Protein AF-A0A843CAQ7-F1 (afdb_monomer)

Nearest PDB structures (foldseek):
  6uz1-assembly1_D  TM=4.224E-01  e=2.462E-02  Homo sapiens
  5e9d-assembly2_I  TM=4.326E-01  e=2.603E-02  Homo sapiens
  8wul-assembly2_A  TM=3.790E-01  e=4.066E-02  Mus musculus
  6wds-assembly1_L  TM=4.219E-01  e=6.715E-02  Homo sapiens

Secondary structure (DSSP, 8-state):
--S----TT--EEEEEEEEBTT-PPPHHHHHHHHHHHHTTT-EEEEE--S-TTBPP-S-BBSS---SS-SSSBHHHHHHHHSS-TTT--EEEE--EEEEE-SSSEEEEEE--EEEPPTT-S-EEEEEEEEEEEEESSS--EEEPPPP---BTTBEE---EEEE--SSSEEEEEEEEEEEESS--EEEPPPEEEEEEESSS-EEEPTT--EEEEEEHHHHHHHTTEEEEEEES-BSSSGGGSBSEEE-TTSSEEEEE--STTS--B-SSSSSB---HHHHHHHHHHHHHHHTTEETTEESSEESSTT-TT--EEPPTTTT--S-TT---TTSGGGSS-TTSSSS-TTT---S--BS-EETPSEETTS--TTT--EE-SSS-PEEEEEEEPTT--SS-EEEEEEE-EESSSSPPPP--SS-SS----SSPPP--SS--SBTTB-----S-EE---BHHHH----TTTSTTPPPTTPPPS-TTSS---BHHHHHHHHHHHHHTT-SPEEEEEETTS--TT-EEEE-TT-EEEEEEEEESSSSS-SSB---GGGEEEEEEEE-S-SS-SSSPPS-EEE----SS---EEETTTTEEEEEEE--S-TT-EEEEEEEETTT--EEEEEEEE-

Mean predicted aligned error: 12.51 Å

Solvent-accessible surface area (backbone atoms only — not comparable to full-atom values): 33022 Å² total; per-residue (Å²): 141,90,90,74,81,84,61,90,90,65,66,64,48,37,35,40,38,37,12,22,47,64,26,59,84,49,71,62,17,56,50,51,48,33,47,46,34,44,78,70,76,24,52,53,46,75,48,53,83,65,46,57,62,39,75,67,50,73,45,29,28,74,57,62,68,71,44,56,71,51,81,46,18,46,53,44,38,47,49,68,60,59,62,44,79,62,66,31,48,44,77,80,31,85,45,49,62,47,72,43,89,57,90,58,30,24,47,34,41,32,66,28,23,40,29,47,22,62,88,33,65,60,47,46,31,35,42,34,39,37,38,34,31,36,35,78,44,79,49,57,76,48,65,54,72,40,66,77,72,91,46,94,76,46,48,72,52,83,36,44,67,49,64,60,91,63,67,40,62,35,40,39,41,36,40,35,35,35,36,28,78,36,52,44,75,50,68,51,62,65,37,49,43,35,43,39,58,77,50,75,55,78,43,72,40,87,43,37,44,36,75,43,48,52,35,54,67,49,56,57,46,59,76,63,32,32,44,36,36,27,36,32,17,40,38,92,58,40,58,66,12,33,40,46,47,32,32,60,18,27,47,46,32,38,38,17,33,19,30,60,72,43,36,56,60,67,51,74,56,88,44,17,37,28,36,50,54,44,46,30,18,46,52,54,26,30,51,34,18,20,23,32,37,36,35,29,26,30,58,32,49,52,81,56,82,79,55,85,48,68,61,52,53,64,54,91,44,16,74,43,29,28,46,42,65,40,67,18,19,48,12,57,55,38,23,27,38,38,67,56,9,88,29,32,73,93,60,45,62,78,39,64,17,73,42,41,45,49,72,56,55,48,34,23,57,48,34,39,15,46,53,35,51,29,24,71,42,96,60,60,57,58,31,47,34,14,20,53,43,77,96,58,83,94,76,56,57,43,78,45,74,47,66,29,32,60,80,84,90,61,84,34,61,52,34,53,58,56,44,85,81,60,38,76,36,73,56,37,69,67,34,50,39,33,36,66,78,38,86,62,20,52,75,92,62,63,51,49,65,47,57,42,42,42,30,73,69,30,57,42,87,56,29,86,68,23,83,80,36,42,66,84,96,55,90,69,94,66,64,72,81,64,70,54,66,21,26,58,50,28,45,52,52,34,48,56,31,19,65,68,36,77,34,59,34,76,48,61,49,36,85,88,40,54,51,94,90,40,71,37,78,45,54,38,58,38,75,45,60,47,26,33,41,36,13,41,9,51,67,82,75,67,48,78,62,69,59,68,77,51,49,66,46,46,38,39,24,50,35,91,42,86,88,45,91,66,52,64,54,84,53,77,44,74,64,70,90,74,82,94,66,63,74,40,58,37,82,88,76,69,31,36,38,36,62,46,71,40,62,80,46,61,82,41,21,36,42,37,39,41,26,34,51,76,51,60,44,70,46,74,43,39,37,37,22,76

pLDDT: mean 80.45, std 14.21, range [33.62, 97.56]

Sequence (626 aa):
MTGSNPNVGFKNVYVEFDSMAGHNLLAAAKTNLASAFSAKGITFALDDTTDSTITHLDNINAWFDIDANRNNDFDSLKAQYFGASTERPTITNAGTYSLVAGTPVKLRATGIAITTPAGAEYTQGTIIIKERITVSNTATMTFSTPAISAVAGVEFGTPSSTTTATGTSRVVVTKIPFATTAAKSFTLPTIDTSVTPSTGTVALASGSGQMAVTTTKLDAKAQAYYYGLGAHAIGSSGCNSPSGLAEPLGNDFIIALGCAPFGESNGSHTGPEGTIEEQSGTILHELGHNFNLSHGGPGKILVSSATSGAVGTVPADKDQNCKPNHSSVMNYARQVPMPLGYLTVANWNLSYSSGLFQGSPLTEAALNESLGVRSSSATTPQIVWAAIATGSTATHVIIKTGSSTTSAAVTATAINWDNDGSTSETSAAATDINNFGIIGCGLTTSGIVLEDYDEWNNLQFNFRTTTGAQTMDGTHSSAHKTAELTAPIAANVTQSLYDSGLLWKMAGFYHPVDMNGVVNTVKGGQSVPLKFEVFDGIPAGTTERTSVLDISKFTQAKLPSCTDFAATPADAIEITNTGGTSLKYDTTAGQFQANWKTPKLPNTCWVVKVNATNNGESLTAYFKLK

Structure (mmCIF, N/CA/C/O backbone):
data_AF-A0A843CAQ7-F1
#
_entry.id   AF-A0A843CAQ7-F1
#
loop_
_atom_site.group_PDB
_atom_site.id
_atom_site.type_symbol
_atom_site.label_atom_id
_atom_site.label_alt_id
_atom_site.label_comp_id
_atom_site.label_asym_id
_atom_site.label_entity_id
_atom_site.label_seq_id
_atom_site.pdbx_PDB_ins_code
_atom_site.Cartn_x
_atom_site.Cartn_y
_atom_site.Cartn_z
_atom_site.occupancy
_atom_site.B_iso_or_equiv
_atom_site.auth_seq_id
_atom_site.auth_comp_id
_atom_site.auth_asym_id
_atom_site.auth_atom_id
_atom_site.pdbx_PDB_model_num
ATOM 1 N N . MET A 1 1 ? -17.120 -19.422 3.536 1.00 37.59 1 MET A N 1
ATOM 2 C CA . MET A 1 1 ? -15.967 -20.323 3.323 1.00 37.59 1 MET A CA 1
ATOM 3 C C . MET A 1 1 ? -16.221 -21.642 4.045 1.00 37.59 1 MET A C 1
ATOM 5 O O . MET A 1 1 ? -16.246 -21.658 5.267 1.00 37.59 1 MET A O 1
ATOM 9 N N . THR A 1 2 ? -16.466 -22.734 3.323 1.00 33.62 2 THR A N 1
ATOM 10 C CA . THR A 1 2 ? -16.542 -24.090 3.897 1.00 33.62 2 THR A CA 1
ATOM 11 C C . THR A 1 2 ? -15.440 -24.934 3.278 1.00 33.62 2 THR A C 1
ATOM 13 O O . THR A 1 2 ? -15.505 -25.212 2.084 1.00 33.62 2 THR A O 1
ATOM 16 N N . GLY A 1 3 ? -14.461 -25.351 4.084 1.00 38.34 3 GLY A N 1
ATOM 17 C CA . GLY A 1 3 ? -13.577 -26.462 3.716 1.00 38.34 3 GLY A CA 1
ATOM 18 C C . GLY A 1 3 ? -12.073 -26.191 3.712 1.00 38.34 3 GLY A C 1
ATOM 19 O O . GLY A 1 3 ? -11.434 -26.432 2.703 1.00 38.34 3 GLY A O 1
ATOM 20 N N . SER A 1 4 ? -11.507 -25.779 4.847 1.00 35.75 4 SER A N 1
ATOM 21 C CA . SER A 1 4 ? -10.237 -26.308 5.380 1.00 35.75 4 SER A CA 1
ATOM 22 C C . SER A 1 4 ? -9.951 -25.606 6.703 1.00 35.75 4 SER A C 1
ATOM 24 O O . SER A 1 4 ? -9.852 -24.381 6.738 1.00 35.75 4 SER A O 1
ATOM 26 N N . ASN A 1 5 ? -9.849 -26.360 7.798 1.00 34.25 5 ASN A N 1
ATOM 27 C CA . ASN A 1 5 ? -9.410 -25.805 9.078 1.00 34.25 5 ASN A CA 1
ATOM 28 C C . ASN A 1 5 ? -8.008 -25.195 8.888 1.00 34.25 5 ASN A C 1
ATOM 30 O O . ASN A 1 5 ? -7.142 -25.891 8.348 1.00 34.25 5 ASN A O 1
ATOM 34 N N . PRO A 1 6 ? -7.751 -23.940 9.300 1.00 43.16 6 PRO A N 1
ATOM 35 C CA . PRO A 1 6 ? -6.404 -23.393 9.285 1.00 43.16 6 PRO A CA 1
ATOM 36 C C . PRO A 1 6 ? -5.557 -24.198 10.273 1.00 43.16 6 PRO A C 1
ATOM 38 O O . PRO A 1 6 ? -5.692 -24.079 11.489 1.00 43.16 6 PRO A O 1
ATOM 41 N N . ASN A 1 7 ? -4.715 -25.081 9.747 1.00 41.78 7 ASN A N 1
ATOM 42 C CA . ASN A 1 7 ? -3.754 -25.818 10.551 1.00 41.78 7 ASN A CA 1
ATOM 43 C C . ASN A 1 7 ? -2.758 -24.826 11.176 1.00 41.78 7 ASN A C 1
ATOM 45 O O . ASN A 1 7 ? -2.228 -23.940 10.501 1.00 41.78 7 ASN A O 1
ATOM 49 N N . VAL A 1 8 ? -2.485 -24.983 12.471 1.00 46.88 8 VAL A N 1
ATOM 50 C CA . VAL A 1 8 ? -1.469 -24.199 13.186 1.00 46.88 8 VAL A CA 1
ATOM 51 C C . VAL A 1 8 ? -0.106 -24.432 12.518 1.00 46.88 8 VAL A C 1
ATOM 53 O O . VAL A 1 8 ? 0.308 -25.577 12.360 1.00 46.88 8 VAL A O 1
ATOM 56 N N . GLY A 1 9 ? 0.580 -23.357 12.111 1.00 53.28 9 GLY A N 1
ATOM 57 C CA . GLY A 1 9 ? 1.907 -23.415 11.473 1.00 53.28 9 GLY A CA 1
ATOM 58 C C . GLY A 1 9 ? 1.943 -23.138 9.963 1.00 53.28 9 GLY A C 1
ATOM 59 O O . GLY A 1 9 ? 3.032 -23.075 9.399 1.00 53.28 9 GLY A O 1
ATOM 60 N N . PHE A 1 10 ? 0.797 -22.930 9.305 1.00 61.34 10 PHE A N 1
ATOM 61 C CA . PHE A 1 10 ? 0.762 -22.500 7.901 1.00 61.34 10 PHE A CA 1
ATOM 62 C C . PHE A 1 10 ? 0.889 -20.977 7.779 1.00 61.34 10 PHE A C 1
ATOM 64 O O . PHE A 1 10 ? 0.229 -20.228 8.499 1.00 61.34 10 PHE A O 1
ATOM 71 N N . LYS A 1 11 ? 1.728 -20.525 6.840 1.00 76.81 11 LYS A N 1
ATOM 72 C CA . LYS A 1 11 ? 1.856 -19.117 6.451 1.00 76.81 11 LYS A CA 1
ATOM 73 C C . LYS A 1 11 ? 0.722 -18.797 5.475 1.00 76.81 11 LYS A C 1
ATOM 75 O O . LYS A 1 11 ? 0.851 -19.049 4.283 1.00 76.81 11 LYS A O 1
ATOM 80 N N . ASN A 1 12 ? -0.398 -18.309 5.996 1.00 85.62 12 ASN A N 1
ATOM 81 C CA . ASN A 1 12 ? -1.504 -17.797 5.192 1.00 85.62 12 ASN A CA 1
ATOM 82 C C . ASN A 1 12 ? -1.671 -16.307 5.490 1.00 85.62 12 ASN A C 1
ATOM 84 O O . ASN A 1 12 ? -1.569 -15.898 6.646 1.00 85.62 12 ASN A O 1
ATOM 88 N N . VAL A 1 13 ? -1.934 -15.524 4.452 1.00 91.94 13 VAL A N 1
ATOM 89 C CA . VAL A 1 13 ? -2.182 -14.087 4.520 1.00 91.94 13 VAL A CA 1
ATOM 90 C C . VAL A 1 13 ? -3.628 -13.856 4.107 1.00 91.94 13 VAL A C 1
ATOM 92 O O . VAL A 1 13 ? -4.021 -14.204 2.993 1.00 91.94 13 VAL A O 1
ATOM 95 N N . TYR A 1 14 ? -4.409 -13.296 5.023 1.00 93.31 14 TYR A N 1
ATOM 96 C CA . TYR A 1 14 ? -5.787 -12.898 4.775 1.00 93.31 14 TYR A CA 1
ATOM 97 C C . TYR A 1 14 ? -5.853 -11.379 4.798 1.00 93.31 14 TYR A C 1
ATOM 99 O O . TYR A 1 14 ? -5.425 -10.763 5.771 1.00 93.31 14 TYR A O 1
ATOM 107 N N . VAL A 1 15 ? -6.362 -10.794 3.724 1.00 94.94 15 VAL A N 1
ATOM 108 C CA . VAL A 1 15 ? -6.548 -9.355 3.578 1.00 94.94 15 VAL A CA 1
ATOM 109 C C . VAL A 1 15 ? -8.028 -9.097 3.366 1.00 94.94 15 VAL A C 1
ATOM 111 O O . VAL A 1 15 ? -8.658 -9.739 2.528 1.00 94.94 15 VAL A O 1
ATOM 114 N N . GLU A 1 16 ? -8.575 -8.166 4.126 1.00 94.31 16 GLU A N 1
ATOM 115 C CA . GLU A 1 16 ? -9.820 -7.496 3.778 1.00 94.31 16 GLU A CA 1
ATOM 116 C C . GLU A 1 16 ? -9.457 -6.119 3.231 1.00 94.31 16 GLU A C 1
ATOM 118 O O . GLU A 1 16 ? -8.650 -5.420 3.842 1.00 94.31 16 GLU A O 1
ATOM 123 N N . PHE A 1 17 ? -9.975 -5.765 2.060 1.00 94.00 17 PHE A N 1
ATOM 124 C CA . PHE A 1 17 ? -9.608 -4.541 1.367 1.00 94.00 17 PHE A CA 1
ATOM 125 C C . PHE A 1 17 ? -10.856 -3.779 0.943 1.00 94.00 17 PHE A C 1
ATOM 127 O O . PHE A 1 17 ? -11.542 -4.184 0.008 1.00 94.00 17 PHE A O 1
ATOM 134 N N . ASP A 1 18 ? -11.113 -2.647 1.583 1.00 93.81 18 ASP A N 1
ATOM 135 C CA . ASP A 1 18 ? -12.184 -1.749 1.165 1.00 93.81 18 ASP A CA 1
ATOM 136 C C . ASP A 1 18 ? -11.621 -0.580 0.357 1.00 93.81 18 ASP A C 1
ATOM 138 O O . ASP A 1 18 ? -10.413 -0.331 0.304 1.00 93.81 18 ASP A O 1
ATOM 142 N N . SER A 1 19 ? -12.486 0.140 -0.350 1.00 91.44 19 SER A N 1
ATOM 143 C CA . SER A 1 19 ? -12.039 1.201 -1.253 1.00 91.44 19 SER A CA 1
ATOM 144 C C . SER A 1 19 ? -13.023 2.354 -1.311 1.00 91.44 19 SER A C 1
ATOM 146 O O . SER A 1 19 ? -14.244 2.169 -1.358 1.00 91.44 19 SER A O 1
ATOM 148 N N . MET A 1 20 ? -12.475 3.567 -1.366 1.00 90.50 20 MET A N 1
ATOM 149 C CA . MET A 1 20 ? -13.223 4.733 -1.815 1.00 90.50 20 MET A CA 1
ATOM 150 C C . MET A 1 20 ? -13.739 4.509 -3.234 1.00 90.50 20 MET A C 1
ATOM 152 O O . MET A 1 20 ? -13.107 3.838 -4.050 1.00 90.50 20 MET A O 1
ATOM 156 N N . ALA A 1 21 ? -14.886 5.103 -3.549 1.00 87.69 21 ALA A N 1
ATOM 157 C CA . ALA A 1 21 ? -15.463 5.043 -4.876 1.00 87.69 21 ALA A CA 1
ATOM 158 C C . ALA A 1 21 ? -14.435 5.548 -5.901 1.00 87.69 21 ALA A C 1
ATOM 160 O O . ALA A 1 21 ? -13.891 6.650 -5.778 1.00 87.69 21 ALA A O 1
ATOM 161 N N . GLY A 1 22 ? -14.155 4.686 -6.877 1.00 84.19 22 GLY A N 1
ATOM 162 C CA . GLY A 1 22 ? -13.138 4.906 -7.898 1.00 84.19 22 GLY A CA 1
ATOM 163 C C . GLY A 1 22 ? -11.700 4.558 -7.501 1.00 84.19 22 GLY A C 1
ATOM 164 O O . GLY A 1 22 ? -10.795 4.890 -8.246 1.00 84.19 22 GLY A O 1
ATOM 165 N N . HIS A 1 23 ? -11.472 3.890 -6.369 1.00 88.44 23 HIS A N 1
ATOM 166 C CA . HIS A 1 23 ? -10.150 3.386 -5.953 1.00 88.44 23 HIS A CA 1
ATOM 167 C C . HIS A 1 23 ? -10.165 1.867 -5.766 1.00 88.44 23 HIS A C 1
ATOM 169 O O . HIS A 1 23 ? -9.469 1.322 -4.913 1.00 88.44 23 HIS A O 1
ATOM 175 N N . ASN A 1 24 ? -11.017 1.182 -6.533 1.00 87.44 24 ASN A N 1
ATOM 176 C CA . ASN A 1 24 ? -11.208 -0.261 -6.434 1.00 87.44 24 ASN A CA 1
ATOM 177 C C . ASN A 1 24 ? -10.016 -1.021 -7.016 1.00 87.44 24 ASN A C 1
ATOM 179 O O . ASN A 1 24 ? -9.412 -0.608 -8.007 1.00 87.44 24 ASN A O 1
ATOM 183 N N . LEU A 1 25 ? -9.736 -2.197 -6.453 1.00 88.06 25 LEU A N 1
ATOM 184 C CA . LEU A 1 25 ? -8.666 -3.040 -6.967 1.00 88.06 25 LEU A CA 1
ATOM 185 C C . LEU A 1 25 ? -9.021 -3.669 -8.311 1.00 88.06 25 LEU A C 1
ATOM 187 O O . LEU A 1 25 ? -10.032 -4.360 -8.478 1.00 88.06 25 LEU A O 1
ATOM 191 N N . LEU A 1 26 ? -8.107 -3.522 -9.261 1.00 86.75 26 LEU A N 1
ATOM 192 C CA . LEU A 1 26 ? -8.181 -4.187 -10.548 1.00 86.75 26 LEU A CA 1
ATOM 193 C C . LEU A 1 26 ? -8.014 -5.702 -10.354 1.00 86.75 26 LEU A C 1
ATOM 195 O O . LEU A 1 26 ? -7.122 -6.180 -9.650 1.00 86.75 26 LEU A O 1
ATOM 199 N N . ALA A 1 27 ? -8.845 -6.500 -11.031 1.00 85.56 27 ALA A N 1
ATOM 200 C CA . ALA A 1 27 ? -8.828 -7.963 -10.906 1.00 85.56 27 ALA A CA 1
ATOM 201 C C . ALA A 1 27 ? -7.450 -8.589 -11.207 1.00 85.56 27 ALA A C 1
ATOM 203 O O . ALA A 1 27 ? -7.045 -9.571 -10.575 1.00 85.56 27 ALA A O 1
ATOM 204 N N . ALA A 1 28 ? -6.706 -7.999 -12.145 1.00 85.69 28 ALA A N 1
ATOM 205 C CA . ALA A 1 28 ? -5.352 -8.424 -12.472 1.00 85.69 28 ALA A CA 1
ATOM 206 C C . ALA A 1 28 ? -4.353 -8.124 -11.340 1.00 85.69 28 ALA A C 1
ATOM 208 O O . ALA A 1 28 ? -3.502 -8.964 -11.061 1.00 85.69 28 ALA A O 1
ATOM 209 N N . ALA A 1 29 ? -4.497 -7.003 -10.622 1.00 90.00 29 ALA A N 1
ATOM 210 C CA . ALA A 1 29 ? -3.641 -6.680 -9.478 1.00 90.00 29 ALA A CA 1
ATOM 211 C C . ALA A 1 29 ? -3.801 -7.726 -8.361 1.00 90.00 29 ALA A C 1
ATOM 213 O O . ALA A 1 29 ? -2.811 -8.248 -7.846 1.00 90.00 29 ALA A O 1
ATOM 214 N N . LYS A 1 30 ? -5.046 -8.135 -8.073 1.00 90.94 30 LYS A N 1
ATOM 215 C CA . LYS A 1 30 ? -5.354 -9.223 -7.124 1.00 90.94 30 LYS A CA 1
ATOM 216 C C . LYS A 1 30 ? -4.720 -10.552 -7.539 1.00 90.94 30 LYS A C 1
ATOM 218 O O . LYS A 1 30 ? -4.145 -11.260 -6.714 1.00 90.94 30 LYS A O 1
ATOM 223 N N . THR A 1 31 ? -4.793 -10.875 -8.830 1.00 91.38 31 THR A N 1
ATOM 224 C CA . THR A 1 31 ? -4.194 -12.095 -9.395 1.00 91.38 31 THR A CA 1
ATOM 225 C C . THR A 1 31 ? -2.668 -12.078 -9.281 1.00 91.38 31 THR A C 1
ATOM 227 O O . THR A 1 31 ? -2.068 -13.093 -8.918 1.00 91.38 31 THR A O 1
ATOM 230 N N . ASN A 1 32 ? -2.039 -10.928 -9.535 1.00 93.50 32 ASN A N 1
ATOM 231 C CA . ASN A 1 32 ? -0.594 -10.751 -9.409 1.00 93.50 32 ASN A CA 1
ATOM 232 C C . ASN A 1 32 ? -0.130 -10.936 -7.956 1.00 93.50 32 ASN A C 1
ATOM 234 O O . ASN A 1 32 ? 0.808 -11.696 -7.714 1.00 93.50 32 ASN A O 1
ATOM 238 N N . LEU A 1 33 ? -0.828 -10.332 -6.988 1.00 96.62 33 LEU A N 1
ATOM 239 C CA . LEU A 1 33 ? -0.555 -10.511 -5.556 1.00 96.62 33 LEU A CA 1
ATOM 240 C C . LEU A 1 33 ? -0.665 -11.984 -5.137 1.00 96.62 33 LEU A C 1
ATOM 242 O O . LEU A 1 33 ? 0.271 -12.540 -4.561 1.00 96.62 33 LEU A O 1
ATOM 246 N N . ALA A 1 34 ? -1.771 -12.650 -5.488 1.00 94.94 34 ALA A N 1
ATOM 247 C CA . ALA A 1 34 ? -1.957 -14.070 -5.191 1.00 94.94 34 ALA A CA 1
ATOM 248 C C . ALA A 1 34 ? -0.840 -14.937 -5.800 1.00 94.94 34 ALA A C 1
ATOM 250 O O . ALA A 1 34 ? -0.318 -15.844 -5.145 1.00 94.94 34 ALA A O 1
ATOM 251 N N . SER A 1 35 ? -0.421 -14.620 -7.028 1.00 94.75 35 SER A N 1
ATOM 252 C CA . SER A 1 35 ? 0.674 -15.313 -7.712 1.00 94.75 35 SER A CA 1
ATOM 253 C C . SER A 1 35 ? 2.010 -15.125 -6.986 1.00 94.75 35 SER A C 1
ATOM 255 O O . SER A 1 35 ? 2.703 -16.116 -6.749 1.00 94.75 35 SER A O 1
ATOM 257 N N . ALA A 1 36 ? 2.335 -13.902 -6.552 1.00 94.31 36 ALA A N 1
ATOM 258 C CA . ALA A 1 36 ? 3.576 -13.590 -5.838 1.00 94.31 36 ALA A CA 1
ATOM 259 C C . ALA A 1 36 ? 3.730 -14.402 -4.537 1.00 94.31 36 ALA A C 1
ATOM 261 O O . ALA A 1 36 ? 4.782 -14.998 -4.296 1.00 94.31 36 ALA A O 1
ATOM 262 N N . PHE A 1 37 ? 2.668 -14.507 -3.731 1.00 94.88 37 PHE A N 1
ATOM 263 C CA . PHE A 1 37 ? 2.678 -15.321 -2.509 1.00 94.88 37 PHE A CA 1
ATOM 264 C C . PHE A 1 37 ? 2.643 -16.827 -2.795 1.00 94.88 37 PHE A C 1
ATOM 266 O O . PHE A 1 37 ? 3.377 -17.596 -2.165 1.00 94.88 37 PHE A O 1
ATOM 273 N N . SER A 1 38 ? 1.843 -17.269 -3.772 1.00 93.44 38 SER A N 1
ATOM 274 C CA . SER A 1 38 ? 1.743 -18.695 -4.113 1.00 93.44 38 SER A CA 1
ATOM 275 C C . SER A 1 38 ? 3.069 -19.270 -4.624 1.00 93.44 38 SER A C 1
ATOM 277 O O . SER A 1 38 ? 3.415 -20.404 -4.289 1.00 93.44 38 SER A O 1
ATOM 279 N N . ALA A 1 39 ? 3.878 -18.460 -5.321 1.00 91.31 39 ALA A N 1
ATOM 280 C CA . ALA A 1 39 ? 5.238 -18.809 -5.734 1.00 91.31 39 ALA A CA 1
ATOM 281 C C . ALA A 1 39 ? 6.180 -19.096 -4.547 1.00 91.31 39 ALA A C 1
ATOM 283 O O . ALA A 1 39 ? 7.244 -19.692 -4.724 1.00 91.31 39 ALA A O 1
ATOM 284 N N . LYS A 1 40 ? 5.793 -18.695 -3.331 1.00 91.06 40 LYS A N 1
ATOM 285 C CA . LYS A 1 40 ? 6.502 -18.950 -2.070 1.00 91.06 40 LYS A CA 1
ATOM 286 C C . LYS A 1 40 ? 5.789 -19.968 -1.179 1.00 91.06 40 LYS A C 1
ATOM 288 O O . LYS A 1 40 ? 6.172 -20.143 -0.025 1.00 91.06 40 LYS A O 1
ATOM 293 N N . GLY A 1 41 ? 4.766 -20.647 -1.702 1.00 90.44 41 GLY A N 1
ATOM 294 C CA . GLY A 1 41 ? 3.962 -21.611 -0.950 1.00 90.44 41 GLY A CA 1
ATOM 295 C C . GLY A 1 41 ? 3.102 -20.970 0.144 1.00 90.44 41 GLY A C 1
ATOM 296 O O . GLY A 1 41 ? 2.735 -21.653 1.098 1.00 90.44 41 GLY A O 1
ATOM 297 N N . ILE A 1 42 ? 2.810 -19.671 0.029 1.00 90.81 42 ILE A N 1
ATOM 298 C CA . ILE A 1 42 ? 1.976 -18.912 0.965 1.00 90.81 42 ILE A CA 1
ATOM 299 C C . ILE A 1 42 ? 0.592 -18.753 0.338 1.00 90.81 42 ILE A C 1
ATOM 301 O O . ILE A 1 42 ? 0.470 -18.313 -0.807 1.00 90.81 42 ILE A O 1
ATOM 305 N N . THR A 1 43 ? -0.462 -19.090 1.082 1.00 91.38 43 THR A N 1
ATOM 306 C CA . THR A 1 43 ? -1.829 -18.793 0.629 1.00 91.38 43 THR A CA 1
ATOM 307 C C . THR A 1 43 ? -2.097 -17.314 0.850 1.00 91.38 43 THR A C 1
ATOM 309 O O . THR A 1 43 ? -2.000 -16.849 1.984 1.00 91.38 43 THR A O 1
ATOM 312 N N . PHE A 1 44 ? -2.465 -16.593 -0.204 1.00 94.19 44 PHE A N 1
ATOM 313 C CA . PHE A 1 44 ? -2.923 -15.210 -0.120 1.00 94.19 44 PHE A CA 1
ATOM 314 C C . PHE A 1 44 ? -4.390 -15.141 -0.528 1.00 94.19 44 PHE A C 1
ATOM 316 O O . PHE A 1 44 ? -4.749 -15.532 -1.640 1.00 94.19 44 PHE A O 1
ATOM 323 N N . ALA A 1 45 ? -5.233 -14.677 0.387 1.00 93.19 45 ALA A N 1
ATOM 324 C CA . ALA A 1 45 ? -6.653 -14.476 0.161 1.00 93.19 45 ALA A CA 1
ATOM 325 C C . ALA A 1 45 ? -6.988 -13.011 0.435 1.00 93.19 45 ALA A C 1
ATOM 327 O O . ALA A 1 45 ? -6.830 -12.551 1.562 1.00 93.19 45 ALA A O 1
ATOM 328 N N . LEU A 1 46 ? -7.444 -12.307 -0.598 1.00 93.19 46 LEU A N 1
ATOM 329 C CA . LEU A 1 46 ? -7.891 -10.923 -0.514 1.00 93.19 46 LEU A CA 1
ATOM 330 C C . LEU A 1 46 ? -9.391 -10.876 -0.799 1.00 93.19 46 LEU A C 1
ATOM 332 O O . LEU A 1 46 ? -9.833 -11.350 -1.847 1.00 93.19 46 LEU A O 1
ATOM 336 N N . ASP A 1 47 ? -10.148 -10.334 0.148 1.00 90.00 47 ASP A N 1
ATOM 337 C CA . ASP A 1 47 ? -11.571 -10.038 0.010 1.00 90.00 47 ASP A CA 1
ATOM 338 C C . ASP A 1 47 ? -11.752 -8.533 -0.188 1.00 90.00 47 ASP A C 1
ATOM 340 O O . ASP A 1 47 ? -11.447 -7.760 0.713 1.00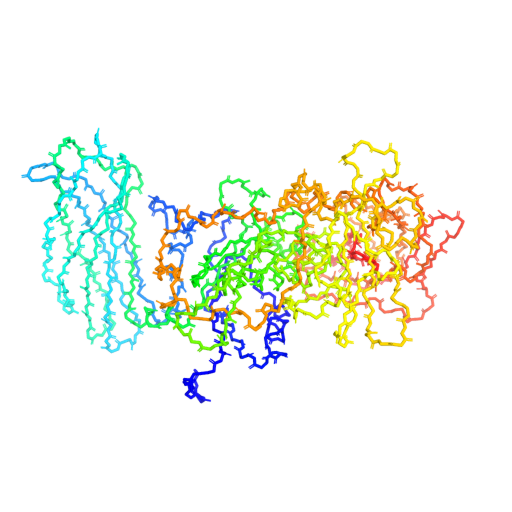 90.00 47 ASP A O 1
ATOM 344 N N . ASP A 1 48 ? -12.213 -8.137 -1.374 1.00 84.00 48 ASP A N 1
ATOM 345 C CA . ASP A 1 48 ? -12.577 -6.758 -1.726 1.00 84.00 48 ASP A CA 1
ATOM 346 C C . ASP A 1 48 ? -14.058 -6.615 -2.095 1.00 84.00 48 ASP A C 1
ATOM 348 O O . ASP A 1 48 ? -14.481 -5.650 -2.732 1.00 84.00 48 ASP A O 1
ATOM 352 N N . THR A 1 49 ? -14.858 -7.629 -1.761 1.00 72.00 49 THR A N 1
ATOM 353 C CA . THR A 1 49 ? -16.260 -7.718 -2.189 1.00 72.00 49 THR A CA 1
ATOM 354 C C . THR A 1 49 ? -17.238 -7.160 -1.164 1.00 72.00 49 THR A C 1
ATOM 356 O O . THR A 1 49 ? -18.443 -7.129 -1.419 1.00 72.00 49 THR A O 1
ATOM 359 N N . THR A 1 50 ? -16.730 -6.734 -0.010 1.00 64.81 50 THR A N 1
ATOM 360 C CA . THR A 1 50 ? -17.518 -6.276 1.127 1.00 64.81 50 THR A CA 1
ATOM 361 C C . THR A 1 50 ? -18.040 -4.864 0.908 1.00 64.81 50 THR A C 1
ATOM 363 O O . THR A 1 50 ? -19.261 -4.700 0.877 1.00 64.81 50 THR A O 1
ATOM 366 N N . ASP A 1 51 ? -17.167 -3.871 0.680 1.00 71.94 51 ASP A N 1
ATOM 367 C CA . ASP A 1 51 ? -17.572 -2.467 0.525 1.00 71.94 51 ASP A CA 1
ATOM 368 C C . ASP A 1 51 ? -16.657 -1.679 -0.429 1.00 71.94 51 ASP A C 1
ATOM 370 O O . ASP A 1 51 ? -15.798 -0.886 -0.047 1.00 71.94 51 ASP A O 1
ATOM 374 N N . SER A 1 52 ? -16.919 -1.839 -1.725 1.00 65.19 52 SER A N 1
ATOM 375 C CA . SER A 1 52 ? -16.178 -1.198 -2.822 1.00 65.19 52 SER A CA 1
ATOM 376 C C . SER A 1 52 ? -16.726 0.193 -3.216 1.00 65.19 52 SER A C 1
ATOM 378 O O . SER A 1 52 ? -16.572 0.649 -4.354 1.00 65.19 52 SER A O 1
ATOM 380 N N . THR A 1 53 ? -17.507 0.828 -2.335 1.00 73.19 53 THR A N 1
ATOM 381 C CA . THR A 1 53 ? -18.233 2.080 -2.630 1.00 73.19 53 THR A CA 1
ATOM 382 C C . THR A 1 53 ? -18.214 3.064 -1.465 1.00 73.19 53 THR A C 1
ATOM 384 O O . THR A 1 53 ? -19.168 3.830 -1.298 1.00 73.19 53 THR A O 1
ATOM 387 N N . ILE A 1 54 ? -17.163 3.049 -0.638 1.00 89.69 54 ILE A N 1
ATOM 388 C CA . ILE A 1 54 ? -16.987 4.084 0.388 1.00 89.69 54 ILE A CA 1
ATOM 389 C C . ILE A 1 54 ? -17.022 5.449 -0.312 1.00 89.69 54 ILE A C 1
ATOM 391 O O . ILE A 1 54 ? -16.481 5.605 -1.404 1.00 89.69 54 ILE A O 1
ATOM 395 N N . THR A 1 55 ? -17.693 6.443 0.270 1.00 89.75 55 THR A N 1
ATOM 396 C CA . THR A 1 55 ? -17.793 7.775 -0.344 1.00 89.75 55 THR A CA 1
ATOM 397 C C . THR A 1 55 ? -16.409 8.307 -0.709 1.00 89.75 55 THR A C 1
ATOM 399 O O . THR A 1 55 ? -15.512 8.333 0.130 1.00 89.75 55 THR A O 1
ATOM 402 N N . HIS A 1 56 ? -16.252 8.741 -1.959 1.00 89.44 56 HIS A N 1
ATOM 403 C CA . HIS A 1 56 ? -15.007 9.330 -2.431 1.00 89.44 56 HIS A CA 1
ATOM 404 C C . HIS A 1 56 ? -14.682 10.615 -1.663 1.00 89.44 56 HIS A C 1
ATOM 406 O O . HIS A 1 56 ? -15.527 11.508 -1.560 1.00 89.44 56 HIS A O 1
ATOM 412 N N . LEU A 1 57 ? -13.445 10.716 -1.182 1.00 89.06 57 LEU A N 1
ATOM 413 C CA . LEU A 1 57 ? -12.849 11.948 -0.689 1.00 89.06 57 LEU A CA 1
ATOM 414 C C . LEU A 1 57 ? -11.499 12.145 -1.364 1.00 89.06 57 LEU A C 1
ATOM 416 O O . LEU A 1 57 ? -10.701 11.213 -1.420 1.00 89.06 57 LEU A O 1
ATOM 420 N N . ASP A 1 58 ? -11.218 13.381 -1.772 1.00 87.62 58 ASP A N 1
ATOM 421 C CA . ASP A 1 58 ? -9.912 13.731 -2.334 1.00 87.62 58 ASP A CA 1
ATOM 422 C C . ASP A 1 58 ? -8.783 13.485 -1.323 1.00 87.62 58 ASP A C 1
ATOM 424 O O . ASP A 1 58 ? -7.654 13.230 -1.713 1.00 87.62 58 ASP A O 1
ATOM 428 N N . ASN A 1 59 ? -9.064 13.581 -0.020 1.00 88.19 59 ASN A N 1
ATOM 429 C CA . ASN A 1 59 ? -8.072 13.402 1.033 1.00 88.19 59 ASN A CA 1
ATOM 430 C C . ASN A 1 59 ? -8.668 12.674 2.236 1.00 88.19 59 ASN A C 1
ATOM 432 O O . ASN A 1 59 ? -9.761 13.018 2.695 1.00 88.19 59 ASN A O 1
ATOM 436 N N . ILE A 1 60 ? -7.904 11.732 2.785 1.00 88.25 60 ILE A N 1
ATOM 437 C CA . ILE A 1 60 ? -8.196 11.062 4.052 1.00 88.25 60 ILE A CA 1
ATOM 438 C C . ILE A 1 60 ? -7.056 11.262 5.045 1.00 88.25 60 ILE A C 1
ATOM 440 O O . ILE A 1 60 ? -5.879 11.197 4.697 1.00 88.25 60 ILE A O 1
ATOM 444 N N . ASN A 1 61 ? -7.391 11.463 6.312 1.00 85.25 61 ASN A N 1
ATOM 445 C CA . ASN A 1 61 ? -6.429 11.448 7.397 1.00 85.25 61 ASN A CA 1
ATOM 446 C C . ASN A 1 61 ? -6.039 10.002 7.739 1.00 85.25 61 ASN A C 1
ATOM 448 O O . ASN A 1 61 ? -6.840 9.232 8.267 1.00 85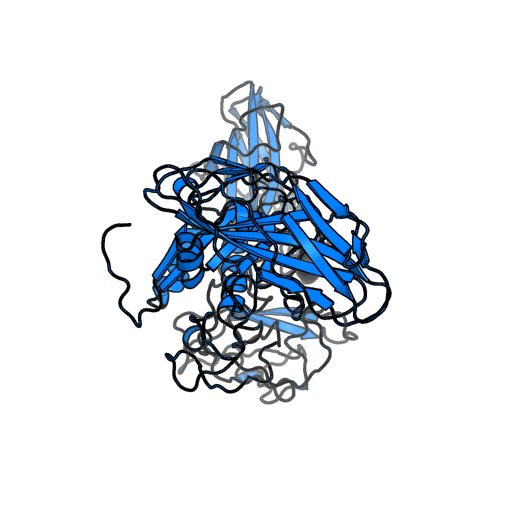.25 61 ASN A O 1
ATOM 452 N N . ALA A 1 62 ? -4.786 9.637 7.484 1.00 79.44 62 ALA A N 1
ATOM 453 C CA . ALA A 1 62 ? -4.199 8.438 8.072 1.00 79.44 62 ALA A CA 1
ATOM 454 C C . ALA A 1 62 ? -3.523 8.796 9.407 1.00 79.44 62 ALA A C 1
ATOM 456 O O . ALA A 1 62 ? -2.841 9.815 9.511 1.00 79.44 62 ALA A O 1
ATOM 457 N N . TRP A 1 63 ? -3.634 8.007 10.472 1.00 76.50 63 TRP A N 1
ATOM 458 C CA . TRP A 1 63 ? -4.553 6.883 10.742 1.00 76.50 63 TRP A CA 1
ATOM 459 C C . TRP A 1 63 ? -5.861 7.349 11.375 1.00 76.50 63 TRP A C 1
ATOM 461 O O . TRP A 1 63 ? -6.908 6.727 11.267 1.00 76.50 63 TRP A O 1
ATOM 471 N N . PHE A 1 64 ? -5.772 8.483 12.049 1.00 75.00 64 PHE A N 1
ATOM 472 C CA . PHE A 1 64 ? -6.796 8.985 12.925 1.00 75.00 64 PHE A CA 1
ATOM 473 C C . PHE A 1 64 ? -6.773 10.497 12.831 1.00 75.00 64 PHE A C 1
ATOM 475 O O . PHE A 1 64 ? -5.752 11.131 13.117 1.00 75.00 64 PHE A O 1
ATOM 482 N N . ASP A 1 65 ? -7.909 11.071 12.469 1.00 69.69 65 ASP A N 1
ATOM 483 C CA . ASP A 1 65 ? -8.224 12.411 12.909 1.00 69.69 65 ASP A CA 1
ATOM 484 C C . ASP A 1 65 ? -9.128 12.338 14.124 1.00 69.69 65 ASP A C 1
ATOM 486 O O . ASP A 1 65 ? -9.438 11.291 14.676 1.00 69.69 65 ASP A O 1
ATOM 490 N N . ILE A 1 66 ? -9.453 13.504 14.629 1.00 63.88 66 ILE A N 1
ATOM 491 C CA . ILE A 1 66 ? -9.943 13.654 15.975 1.00 63.88 66 ILE A CA 1
ATOM 492 C C . ILE A 1 66 ? -11.208 14.535 15.949 1.00 63.88 66 ILE A C 1
ATOM 494 O O . ILE A 1 66 ? -11.626 15.065 16.980 1.00 63.88 66 ILE A O 1
ATOM 498 N N . ASP A 1 67 ? -11.782 14.743 14.757 1.00 74.19 67 ASP A N 1
ATOM 499 C CA . ASP A 1 67 ? -13.024 15.478 14.521 1.00 74.19 67 ASP A CA 1
ATOM 500 C C . ASP A 1 67 ? -14.256 14.542 14.505 1.00 74.19 67 ASP A C 1
ATOM 502 O O . ASP A 1 67 ? -14.136 13.339 14.701 1.00 74.19 67 ASP A O 1
ATOM 506 N N . ALA A 1 68 ? -15.475 15.085 14.400 1.00 73.06 68 ALA A N 1
ATOM 507 C CA . ALA A 1 68 ? -16.703 14.282 14.501 1.00 73.06 68 ALA A CA 1
ATOM 508 C C . ALA A 1 68 ? -17.125 13.619 13.174 1.00 73.06 68 ALA A C 1
ATOM 510 O O . ALA A 1 68 ? -18.083 12.839 13.153 1.00 73.06 68 ALA A O 1
ATOM 511 N N . ASN A 1 69 ? -16.474 13.965 12.063 1.00 81.81 69 ASN A N 1
ATOM 512 C CA . ASN A 1 69 ? -16.680 13.313 10.786 1.00 81.81 69 ASN A CA 1
ATOM 513 C C . ASN A 1 69 ? -16.055 11.918 10.862 1.00 81.81 69 ASN A C 1
ATOM 515 O O . ASN A 1 69 ? -14.960 11.728 11.362 1.00 81.81 69 ASN A O 1
ATOM 519 N N . ARG A 1 70 ? -16.817 10.912 10.440 1.00 83.81 70 ARG A N 1
ATOM 520 C CA . ARG A 1 70 ? -16.396 9.505 10.499 1.00 83.81 70 ARG A CA 1
ATOM 521 C C . ARG A 1 70 ? -15.986 8.982 9.127 1.00 83.81 70 ARG A C 1
ATOM 523 O O . ARG A 1 70 ? -15.721 7.798 8.972 1.00 83.81 70 ARG A O 1
ATOM 530 N N . ASN A 1 71 ? -16.016 9.838 8.111 1.00 87.44 71 ASN A N 1
ATOM 531 C CA . ASN A 1 71 ? -15.799 9.439 6.726 1.00 87.44 71 ASN A CA 1
ATOM 532 C C . ASN A 1 71 ? -14.436 9.883 6.190 1.00 87.44 71 ASN A C 1
ATOM 534 O O . ASN A 1 71 ? -14.136 9.580 5.045 1.00 87.44 71 ASN A O 1
ATOM 538 N N . ASN A 1 72 ? -13.643 10.614 6.976 1.00 86.50 72 ASN A N 1
ATOM 539 C CA . ASN A 1 72 ? -12.417 11.303 6.562 1.00 86.50 72 ASN A CA 1
ATOM 540 C C . ASN A 1 72 ? -11.154 10.823 7.286 1.00 86.50 72 ASN A C 1
ATOM 542 O O . ASN A 1 72 ? -10.095 11.401 7.048 1.00 86.50 72 ASN A O 1
ATOM 546 N N . ASP A 1 73 ? -11.232 9.764 8.093 1.00 86.44 73 ASP A N 1
ATOM 547 C CA . ASP A 1 73 ? -10.069 9.115 8.692 1.00 86.44 73 ASP A CA 1
ATOM 548 C C . ASP A 1 73 ? -10.142 7.586 8.619 1.00 86.44 73 ASP A C 1
ATOM 550 O O . ASP A 1 73 ? -11.222 6.991 8.542 1.00 86.44 73 ASP A O 1
ATOM 554 N N . PHE A 1 74 ? -8.967 6.956 8.608 1.00 87.94 74 PHE A N 1
ATOM 555 C CA . PHE A 1 74 ? -8.835 5.514 8.425 1.00 87.94 74 PHE A CA 1
ATOM 556 C C . PHE A 1 74 ? -9.502 4.722 9.557 1.00 87.94 74 PHE A C 1
ATOM 558 O O . PHE A 1 74 ? -10.302 3.830 9.275 1.00 87.94 74 PHE A O 1
ATOM 565 N N . ASP A 1 75 ? -9.239 5.073 10.819 1.00 83.00 75 ASP A N 1
ATOM 566 C CA . ASP A 1 75 ? -9.817 4.423 12.001 1.00 83.00 75 ASP A CA 1
ATOM 567 C C . ASP A 1 75 ? -11.353 4.423 11.952 1.00 83.00 75 ASP A C 1
ATOM 569 O O . ASP A 1 75 ? -11.998 3.405 12.228 1.00 83.00 75 ASP A O 1
ATOM 573 N N . SER A 1 76 ? -11.963 5.560 11.605 1.00 84.44 76 SER A N 1
ATOM 574 C CA . SER A 1 76 ? -13.418 5.684 11.517 1.00 84.44 76 SER A CA 1
ATOM 575 C C . SER A 1 76 ? -14.010 4.898 10.352 1.00 84.44 76 SER A C 1
ATOM 577 O O . SER A 1 76 ? -15.104 4.340 10.502 1.00 84.44 76 SER A O 1
ATOM 579 N N . LEU A 1 77 ? -13.325 4.834 9.207 1.00 89.88 77 LEU A N 1
ATOM 580 C CA . LEU A 1 77 ? -13.753 4.007 8.079 1.00 89.88 77 LEU A CA 1
ATOM 581 C C . LEU A 1 77 ? -13.611 2.522 8.411 1.00 89.88 77 LEU A C 1
ATOM 583 O O . LEU A 1 77 ? -14.593 1.795 8.298 1.00 89.88 77 LEU A O 1
ATOM 587 N N . LYS A 1 78 ? -12.467 2.078 8.936 1.00 88.62 78 LYS A N 1
ATOM 588 C CA . LYS A 1 78 ? -12.275 0.699 9.406 1.00 88.62 78 LYS A CA 1
ATOM 589 C C . LYS A 1 78 ? -13.339 0.303 10.429 1.00 88.62 78 LYS A C 1
ATOM 591 O O . LYS A 1 78 ? -13.953 -0.751 10.315 1.00 88.62 78 LYS A O 1
ATOM 596 N N . ALA A 1 79 ? -13.651 1.171 11.392 1.00 84.62 79 ALA A N 1
ATOM 597 C CA . ALA A 1 79 ? -14.705 0.909 12.373 1.00 84.62 79 ALA A CA 1
ATOM 598 C C . ALA A 1 79 ? -16.118 0.777 11.763 1.00 84.62 79 ALA A C 1
ATOM 600 O O . ALA A 1 79 ? -17.018 0.255 12.422 1.00 84.62 79 ALA A O 1
ATOM 601 N N . GLN A 1 80 ? -16.345 1.281 10.547 1.00 87.25 80 GLN A N 1
ATOM 602 C CA . GLN A 1 80 ? -17.617 1.178 9.822 1.00 87.25 80 GLN A CA 1
ATOM 603 C C . GLN A 1 80 ? -17.640 0.038 8.804 1.00 87.25 80 GLN A C 1
ATOM 605 O O . GLN A 1 80 ? -18.705 -0.545 8.579 1.00 87.25 80 GLN A O 1
ATOM 610 N N . TYR A 1 81 ? -16.489 -0.265 8.204 1.00 90.81 81 TYR A N 1
ATOM 611 C CA . TYR A 1 81 ? -16.377 -1.123 7.032 1.00 90.81 81 TYR A CA 1
ATOM 612 C C . TYR A 1 81 ? -15.559 -2.403 7.263 1.00 90.81 81 TYR A C 1
ATOM 614 O O . TYR A 1 81 ? -15.644 -3.312 6.462 1.00 90.81 81 TYR A O 1
ATOM 622 N N . PHE A 1 82 ? -14.928 -2.615 8.420 1.00 90.69 82 PHE A N 1
ATOM 623 C CA . PHE A 1 82 ? -14.289 -3.906 8.693 1.00 90.69 82 PHE A CA 1
ATOM 624 C C . PHE A 1 82 ? -15.303 -5.018 9.031 1.00 90.69 82 PHE A C 1
ATOM 626 O O . PHE A 1 82 ? -16.120 -4.873 9.941 1.00 90.69 82 PHE A O 1
ATOM 633 N N . GLY A 1 83 ? -15.274 -6.149 8.324 1.00 89.50 83 GLY A N 1
ATOM 634 C CA . GLY A 1 83 ? -16.213 -7.277 8.398 1.00 89.50 83 GLY A CA 1
ATOM 635 C C . GLY A 1 83 ? -16.964 -7.487 7.083 1.00 89.50 83 GLY A C 1
ATOM 636 O O . GLY A 1 83 ? -16.563 -6.969 6.065 1.00 89.50 83 GLY A O 1
ATOM 637 N N . ALA A 1 84 ? -18.076 -8.216 7.071 1.00 87.12 84 ALA A N 1
ATOM 638 C CA . ALA A 1 84 ? -19.122 -8.037 6.052 1.00 87.12 84 ALA A CA 1
ATOM 639 C C . ALA A 1 84 ? -20.283 -7.220 6.639 1.00 87.12 84 ALA A C 1
ATOM 641 O O . ALA A 1 84 ? -20.461 -7.193 7.857 1.00 87.12 84 ALA A O 1
ATOM 642 N N . SER A 1 85 ? -21.141 -6.616 5.812 1.00 84.75 85 SER A N 1
ATOM 643 C CA . SER A 1 85 ? -22.277 -5.799 6.291 1.00 84.75 85 SER A CA 1
ATOM 644 C C . SER A 1 85 ? -23.206 -6.525 7.283 1.00 84.75 85 SER A C 1
ATOM 646 O O . SER A 1 85 ? -23.740 -5.913 8.206 1.00 84.75 85 SER A O 1
ATOM 648 N N . THR A 1 86 ? -23.346 -7.851 7.173 1.00 85.56 86 THR A N 1
ATOM 649 C CA . THR A 1 86 ? -24.109 -8.695 8.115 1.00 85.56 86 THR A CA 1
ATOM 650 C C . THR A 1 86 ? -23.382 -8.998 9.430 1.00 85.56 86 THR A C 1
ATOM 652 O O . THR A 1 86 ? -23.944 -9.634 10.315 1.00 85.56 86 THR A O 1
ATOM 655 N N . GLU A 1 87 ? -22.114 -8.616 9.559 1.00 86.81 87 GLU A N 1
ATOM 656 C CA . GLU A 1 87 ? -21.260 -8.852 10.732 1.00 86.81 87 GLU A CA 1
ATOM 657 C C . GLU A 1 87 ? -21.048 -7.587 11.567 1.00 86.81 87 GLU A C 1
ATOM 659 O O . GLU A 1 87 ? -20.600 -7.678 12.713 1.00 86.81 87 GLU A O 1
ATOM 664 N N . ARG A 1 88 ? -21.374 -6.416 11.006 1.00 87.50 88 ARG A N 1
ATOM 665 C CA . ARG A 1 88 ? -21.043 -5.118 11.588 1.00 87.50 88 ARG A CA 1
ATOM 666 C C . ARG A 1 88 ? -22.200 -4.504 12.366 1.00 87.50 88 ARG A C 1
ATOM 668 O O . ARG A 1 88 ? -23.346 -4.548 11.916 1.00 87.50 88 ARG A O 1
ATOM 675 N N . PRO A 1 89 ? -21.926 -3.911 13.536 1.00 89.94 89 PRO A N 1
ATOM 676 C CA . PRO A 1 89 ? -22.873 -3.022 14.178 1.00 89.94 89 PRO A CA 1
ATOM 677 C C . PRO A 1 89 ? -22.927 -1.695 13.409 1.00 89.94 89 PRO A C 1
ATOM 679 O O . PRO A 1 89 ? -21.912 -1.185 12.943 1.00 89.94 89 PRO A O 1
ATOM 682 N N . THR A 1 90 ? -24.108 -1.096 13.309 1.00 89.75 90 THR A N 1
ATOM 683 C CA . THR A 1 90 ? -24.298 0.209 12.668 1.00 89.75 90 THR A CA 1
ATOM 684 C C . THR A 1 90 ? -24.563 1.274 13.719 1.00 89.75 90 THR A C 1
ATOM 686 O O . THR A 1 90 ? -25.438 1.117 14.570 1.00 89.75 90 THR A O 1
ATOM 689 N N . ILE A 1 91 ? -23.854 2.397 13.634 1.00 90.69 91 ILE A N 1
ATOM 690 C CA . ILE A 1 91 ? -24.175 3.598 14.408 1.00 90.69 91 ILE A CA 1
ATOM 691 C C . ILE A 1 91 ? -25.216 4.392 13.621 1.00 90.69 91 ILE A C 1
ATOM 693 O O . ILE A 1 91 ? -24.899 4.994 12.600 1.00 90.69 91 ILE A O 1
ATOM 697 N N . THR A 1 92 ? -26.463 4.390 14.087 1.00 90.81 92 THR A N 1
ATOM 698 C CA . THR A 1 92 ? -27.579 5.092 13.431 1.00 90.81 92 THR A CA 1
ATOM 699 C C . THR A 1 92 ? -27.729 6.535 13.911 1.00 90.81 92 THR A C 1
ATOM 701 O O . THR A 1 92 ? -28.381 7.339 13.252 1.00 90.81 92 THR A O 1
ATOM 704 N N . ASN A 1 93 ? -27.145 6.874 15.063 1.00 91.25 93 ASN A N 1
ATOM 705 C CA . ASN A 1 93 ? -26.996 8.247 15.539 1.00 91.25 93 ASN A CA 1
ATOM 706 C C . ASN A 1 93 ? -25.704 8.356 16.359 1.00 91.25 93 ASN A C 1
ATOM 708 O O . ASN A 1 93 ? -25.538 7.623 17.334 1.00 91.25 93 ASN A O 1
ATOM 712 N N . ALA A 1 94 ? -24.807 9.270 15.981 1.00 86.31 94 ALA A N 1
ATOM 713 C CA . ALA A 1 94 ? -23.558 9.514 16.704 1.00 86.31 94 ALA A CA 1
ATOM 714 C C . ALA A 1 94 ? -23.769 10.233 18.051 1.00 86.31 94 ALA A C 1
ATOM 716 O O . ALA A 1 94 ? -22.875 10.248 18.889 1.00 86.31 94 ALA A O 1
ATOM 717 N N . GLY A 1 95 ? -24.962 10.784 18.289 1.00 90.69 95 GLY A N 1
ATOM 718 C CA . GLY A 1 95 ? -25.288 11.498 19.516 1.00 90.69 95 GLY A CA 1
ATOM 719 C C . GLY A 1 95 ? -24.686 12.901 19.584 1.00 90.69 95 GLY A C 1
ATOM 720 O O . GLY A 1 95 ? -24.261 13.479 18.585 1.00 90.69 95 GLY A O 1
ATOM 721 N N . THR A 1 96 ? -24.703 13.478 20.782 1.00 91.00 96 THR A N 1
ATOM 722 C CA . THR A 1 96 ? -24.117 14.782 21.097 1.00 91.00 96 THR A CA 1
ATOM 723 C C . THR A 1 96 ? -23.189 14.676 22.297 1.00 91.00 96 THR A C 1
ATOM 725 O O . THR A 1 96 ? -23.416 13.881 23.215 1.00 91.00 96 THR A O 1
ATOM 728 N N . TYR A 1 97 ? -22.148 15.505 22.277 1.00 90.94 97 TYR A N 1
ATOM 729 C CA . TYR A 1 97 ? -21.062 15.498 23.248 1.00 90.94 97 TYR A CA 1
ATOM 730 C C . TYR A 1 97 ? -20.944 16.875 23.885 1.00 90.94 97 TYR A C 1
ATOM 732 O O . TYR A 1 97 ? -20.964 17.896 23.195 1.00 90.94 97 TYR A O 1
ATOM 740 N N . SER A 1 98 ? -20.871 16.922 25.210 1.00 92.44 98 SER A N 1
ATOM 741 C CA . SER A 1 98 ? -20.905 18.179 25.956 1.00 92.44 98 SER A CA 1
ATOM 742 C C . SER A 1 98 ? -20.122 18.090 27.258 1.00 92.44 98 SER A C 1
ATOM 744 O O . SER A 1 98 ? -19.957 17.018 27.835 1.00 92.44 98 SER A O 1
ATOM 746 N N . LEU A 1 99 ? -19.660 19.241 27.741 1.00 92.19 99 LEU A N 1
ATOM 747 C CA . LEU A 1 99 ? -19.080 19.362 29.071 1.00 92.19 99 LEU A CA 1
ATOM 748 C C . LEU A 1 99 ? -20.176 19.765 30.059 1.00 92.19 99 LEU A C 1
ATOM 750 O O . LEU A 1 99 ? -20.861 20.767 29.851 1.00 92.19 99 LEU A O 1
ATOM 754 N N . VAL A 1 100 ? -20.306 19.034 31.160 1.00 93.56 100 VAL A N 1
ATOM 755 C CA . VAL A 1 100 ? -21.163 19.428 32.281 1.00 93.56 100 VAL A CA 1
ATOM 756 C C . VAL A 1 100 ? -20.274 19.940 33.405 1.00 93.56 100 VAL A C 1
ATOM 758 O O . VAL A 1 100 ? -19.450 19.203 33.953 1.00 93.56 100 VAL A O 1
ATOM 761 N N . ALA A 1 101 ? -20.445 21.218 33.741 1.00 88.19 101 ALA A N 1
ATOM 762 C CA . ALA A 1 101 ? -19.711 21.857 34.824 1.00 88.19 101 ALA A CA 1
ATOM 763 C C . ALA A 1 101 ? -20.024 21.190 36.176 1.00 88.19 101 ALA A C 1
ATOM 765 O O . ALA A 1 101 ? -21.172 20.852 36.467 1.00 88.19 101 ALA A O 1
ATOM 766 N N . GLY A 1 102 ? -18.997 21.020 37.008 1.00 85.50 102 GLY A N 1
ATOM 767 C CA . GLY A 1 102 ? -19.105 20.397 38.324 1.00 85.50 102 GLY A CA 1
ATOM 768 C C . GLY A 1 102 ? -17.740 20.012 38.891 1.00 85.50 102 GLY A C 1
ATOM 769 O O . GLY A 1 102 ? -16.715 20.194 38.233 1.00 85.50 102 GLY A O 1
ATOM 770 N N . THR A 1 103 ? -17.743 19.457 40.103 1.00 83.19 103 THR A N 1
ATOM 771 C CA . THR A 1 103 ? -16.558 18.875 40.748 1.00 83.19 103 THR A CA 1
ATOM 772 C C . THR A 1 103 ? -16.905 17.452 41.193 1.00 83.19 103 THR A C 1
ATOM 774 O O . THR A 1 103 ? -17.561 17.294 42.224 1.00 83.19 103 THR A O 1
ATOM 777 N N . PRO A 1 104 ? -16.520 16.409 40.438 1.00 87.94 104 PRO A N 1
ATOM 778 C CA . PRO A 1 104 ? -15.743 16.438 39.191 1.00 87.94 104 PRO A CA 1
ATOM 779 C C . PRO A 1 104 ? -16.517 16.985 37.977 1.00 87.94 104 PRO A C 1
ATOM 781 O O . PRO A 1 104 ? -17.750 16.961 37.951 1.00 87.94 104 PRO A O 1
ATOM 784 N N . VAL A 1 105 ? -15.783 17.452 36.960 1.00 90.75 105 VAL A N 1
ATOM 785 C CA . VAL A 1 105 ? -16.348 17.818 35.648 1.00 90.75 105 VAL A CA 1
ATOM 786 C C . VAL A 1 105 ? -16.776 16.539 34.937 1.00 90.75 105 VAL A C 1
ATOM 788 O O . VAL A 1 105 ? -16.113 15.512 35.081 1.00 90.75 105 VAL A O 1
ATOM 791 N N . LYS A 1 106 ? -17.861 16.576 34.161 1.00 93.75 106 LYS A N 1
ATOM 792 C CA . LYS A 1 106 ? -18.321 15.402 33.409 1.00 93.75 106 LYS A CA 1
ATOM 793 C C . LYS A 1 106 ? -18.260 15.647 31.912 1.00 93.75 106 LYS A C 1
ATOM 795 O O . LYS A 1 106 ? -18.743 16.671 31.428 1.00 93.75 106 LYS A O 1
ATOM 800 N N . LEU A 1 107 ? -17.701 14.679 31.202 1.00 93.31 107 LEU A N 1
ATOM 801 C CA . LEU A 1 107 ? -17.848 14.543 29.762 1.00 93.31 107 LEU A CA 1
ATOM 802 C C . LEU A 1 107 ? -19.122 13.745 29.505 1.00 93.31 107 LEU A C 1
ATOM 804 O O . LEU A 1 107 ? -19.287 12.653 30.052 1.00 93.31 107 LEU A O 1
ATOM 808 N N . ARG A 1 108 ? -20.066 14.351 28.788 1.00 93.44 108 ARG A N 1
ATOM 809 C CA . ARG A 1 108 ? -21.404 13.811 28.583 1.00 93.44 108 ARG A CA 1
ATOM 810 C C . ARG A 1 108 ? -21.605 13.452 27.124 1.00 93.44 108 ARG A C 1
ATOM 812 O O . ARG A 1 108 ? -21.661 14.355 26.290 1.00 93.44 108 ARG A O 1
ATOM 819 N N . ALA A 1 109 ? -21.884 12.177 26.875 1.00 93.56 109 ALA A N 1
ATOM 820 C CA . ALA A 1 109 ? -22.376 11.667 25.602 1.00 93.56 109 ALA A CA 1
ATOM 821 C C . ALA A 1 109 ? -23.861 11.284 25.719 1.00 93.56 109 ALA A C 1
ATOM 823 O O . ALA A 1 109 ? -24.264 10.596 26.662 1.00 93.56 109 ALA A O 1
ATOM 824 N N . THR A 1 110 ? -24.701 11.727 24.781 1.00 94.56 110 THR A N 1
ATOM 825 C CA . THR A 1 110 ? -26.147 11.439 24.796 1.00 94.56 110 THR A CA 1
ATOM 826 C C . THR A 1 110 ? -26.724 11.263 23.394 1.00 94.56 110 THR A C 1
ATOM 828 O O . THR A 1 110 ? -26.172 11.760 22.421 1.00 94.56 110 THR A O 1
ATOM 831 N N . GLY A 1 111 ? -27.842 10.543 23.267 1.00 93.31 111 GLY A N 1
ATOM 832 C CA . GLY A 1 111 ? -28.538 10.350 21.987 1.00 93.31 111 GLY A CA 1
ATOM 833 C C . GLY A 1 111 ? -27.871 9.369 21.017 1.00 93.31 111 GLY A C 1
ATOM 834 O O . GLY A 1 111 ? -28.338 9.229 19.890 1.00 93.31 111 GLY A O 1
ATOM 835 N N . ILE A 1 112 ? -26.813 8.680 21.448 1.00 93.50 112 ILE A N 1
ATOM 836 C CA . ILE A 1 112 ? -26.133 7.637 20.676 1.00 93.50 112 ILE A CA 1
ATOM 837 C C . ILE A 1 112 ? -27.113 6.498 20.378 1.00 93.50 112 ILE A C 1
ATOM 839 O O . ILE A 1 112 ? -27.704 5.948 21.305 1.00 93.50 112 ILE A O 1
ATOM 843 N N . ALA A 1 113 ? -27.267 6.116 19.111 1.00 95.19 113 ALA A N 1
ATOM 844 C CA . ALA A 1 113 ? -28.108 4.993 18.701 1.00 95.19 113 ALA A CA 1
ATOM 845 C C . ALA A 1 113 ? -27.319 3.989 17.857 1.00 95.19 113 ALA A C 1
ATOM 847 O O . ALA A 1 113 ? -26.576 4.372 16.951 1.00 95.19 113 ALA A O 1
ATOM 848 N N . ILE A 1 114 ? -27.489 2.707 18.179 1.00 94.75 114 ILE A N 1
ATOM 849 C CA . ILE A 1 114 ? -26.732 1.586 17.620 1.00 94.75 114 ILE A CA 1
ATOM 850 C C . ILE A 1 114 ? -27.707 0.486 17.203 1.00 94.75 114 ILE A C 1
ATOM 852 O O . ILE A 1 114 ? -28.701 0.230 17.882 1.00 94.75 114 ILE A O 1
ATOM 856 N N . THR A 1 115 ? -27.401 -0.187 16.099 1.00 94.31 115 THR A N 1
ATOM 857 C CA . THR A 1 115 ? -28.048 -1.428 15.668 1.00 94.31 115 THR A CA 1
ATOM 858 C C . THR A 1 115 ? -27.008 -2.539 15.607 1.00 94.31 115 THR A C 1
ATOM 860 O O . THR A 1 115 ? -25.982 -2.378 14.953 1.00 94.31 115 THR A O 1
ATOM 863 N N . THR A 1 116 ? -27.232 -3.648 16.312 1.00 93.19 116 THR A N 1
ATOM 864 C CA . THR A 1 116 ? -26.362 -4.833 16.224 1.00 93.19 116 THR A CA 1
ATOM 865 C C . THR A 1 116 ? -26.580 -5.577 14.898 1.00 93.19 116 THR A C 1
ATOM 867 O O . THR A 1 116 ? -27.629 -5.394 14.273 1.00 93.19 116 THR A O 1
ATOM 870 N N . PRO A 1 117 ? -25.608 -6.392 14.441 1.00 89.88 117 PRO A N 1
ATOM 871 C CA . PRO A 1 117 ? -25.665 -7.027 13.126 1.00 89.88 117 PRO A CA 1
ATOM 872 C C . PRO A 1 117 ? -26.942 -7.852 12.905 1.00 89.88 117 PRO A C 1
ATOM 874 O O . PRO A 1 117 ? -27.405 -8.575 13.794 1.00 89.88 117 PRO A O 1
ATOM 877 N N . ALA A 1 118 ? -27.511 -7.759 11.701 1.00 77.00 118 ALA A N 1
ATOM 878 C CA . ALA A 1 118 ? -28.722 -8.486 11.334 1.00 77.00 118 ALA A CA 1
ATOM 879 C C . ALA A 1 118 ? -28.493 -10.009 11.345 1.00 77.00 118 ALA A C 1
ATOM 881 O O . ALA A 1 118 ? -27.468 -10.501 10.884 1.00 77.00 118 ALA A O 1
ATOM 882 N N . GLY A 1 119 ? -29.464 -10.771 11.858 1.00 72.38 119 GLY A N 1
ATOM 883 C CA . GLY A 1 119 ? -29.405 -12.239 11.879 1.00 72.38 119 GLY A CA 1
ATOM 884 C C . GLY A 1 119 ? -28.473 -12.850 12.934 1.00 72.38 119 GLY A C 1
ATOM 885 O O . GLY A 1 119 ? -28.398 -14.072 13.025 1.00 72.38 119 GLY A O 1
ATOM 886 N N . ALA A 1 120 ? -27.798 -12.043 13.758 1.00 74.38 120 ALA A N 1
ATOM 887 C CA . ALA A 1 120 ? -27.029 -12.554 14.886 1.00 74.38 120 ALA A CA 1
ATOM 888 C C . ALA A 1 120 ? -27.964 -13.044 16.007 1.00 74.38 120 ALA A C 1
ATOM 890 O O . ALA A 1 120 ? -28.758 -12.269 16.540 1.00 74.38 120 ALA A O 1
ATOM 891 N N . GLU A 1 121 ? -27.840 -14.315 16.403 1.00 79.56 121 GLU A N 1
ATOM 892 C CA . GLU A 1 121 ? -28.505 -14.856 17.603 1.00 79.56 121 GLU A CA 1
ATOM 893 C C . GLU A 1 121 ? -27.924 -14.257 18.889 1.00 79.56 121 GLU A C 1
ATOM 895 O O . GLU A 1 121 ? -28.610 -14.118 19.897 1.00 79.56 121 GLU A O 1
ATOM 900 N N . TYR A 1 122 ? -26.649 -13.871 18.849 1.00 87.88 122 TYR A N 1
ATOM 901 C CA . TYR A 1 122 ? -25.960 -13.225 19.950 1.00 87.88 122 TYR A CA 1
ATOM 902 C C . TYR A 1 122 ? -24.904 -12.262 19.413 1.00 87.88 122 TYR A C 1
ATOM 904 O O . TYR A 1 122 ? -24.131 -12.613 18.523 1.00 87.88 122 TYR A O 1
ATOM 912 N N . THR A 1 123 ? -24.858 -11.048 19.959 1.00 92.31 123 THR A N 1
ATOM 913 C CA . THR A 1 123 ? -23.788 -10.081 19.675 1.00 92.31 123 THR A CA 1
ATOM 914 C C . THR A 1 123 ? -23.194 -9.608 20.984 1.00 92.31 123 THR A C 1
ATOM 916 O O . THR A 1 123 ? -23.917 -9.027 21.789 1.00 92.31 123 THR A O 1
ATOM 919 N N . GLN A 1 124 ? -21.889 -9.801 21.162 1.00 93.44 124 GLN A N 1
ATOM 920 C CA . GLN A 1 124 ? -21.099 -9.200 22.236 1.00 93.44 124 GLN A CA 1
ATOM 921 C C . GLN A 1 124 ? -20.050 -8.277 21.630 1.00 93.44 124 GLN A C 1
ATOM 923 O O . GLN A 1 124 ? -19.449 -8.623 20.612 1.00 93.44 124 GLN A O 1
ATOM 928 N N . GLY A 1 125 ? -19.803 -7.136 22.262 1.00 92.06 125 GLY A N 1
ATOM 929 C CA . GLY A 1 125 ? -18.878 -6.145 21.740 1.00 92.06 125 GLY A CA 1
ATOM 930 C C . GLY A 1 125 ? -18.542 -5.038 22.722 1.00 92.06 125 GLY A C 1
ATOM 931 O O . GLY A 1 125 ? -18.858 -5.117 23.908 1.00 92.06 125 GLY A O 1
ATOM 932 N N . THR A 1 126 ? -17.909 -3.990 22.203 1.00 92.81 126 THR A N 1
ATOM 933 C CA . THR A 1 126 ? -17.547 -2.794 22.964 1.00 92.81 126 THR A CA 1
ATOM 934 C C . THR A 1 126 ? -17.958 -1.548 22.193 1.00 92.81 126 THR A C 1
ATOM 936 O O . THR A 1 126 ? -17.584 -1.373 21.036 1.00 92.81 126 THR A O 1
ATOM 939 N N . ILE A 1 127 ? -18.697 -0.662 22.856 1.00 92.88 127 ILE A N 1
ATOM 940 C CA . ILE A 1 127 ? -18.935 0.707 22.396 1.00 92.88 127 ILE A CA 1
ATOM 941 C C . ILE A 1 127 ? -17.772 1.556 22.900 1.00 92.88 127 ILE A C 1
ATOM 943 O O . ILE A 1 127 ? -17.453 1.534 24.089 1.00 92.88 127 ILE A O 1
ATOM 947 N N . ILE A 1 128 ? -17.129 2.292 22.004 1.00 89.50 128 ILE A N 1
ATOM 948 C CA . ILE A 1 128 ? -15.967 3.126 22.295 1.00 89.50 128 ILE A CA 1
ATOM 949 C C . ILE A 1 128 ? -16.351 4.570 22.006 1.00 89.50 128 ILE A C 1
ATOM 951 O O . ILE A 1 128 ? -16.663 4.908 20.870 1.00 89.50 128 ILE A O 1
ATOM 955 N N . ILE A 1 129 ? -16.310 5.417 23.029 1.00 89.12 129 ILE A N 1
ATOM 956 C CA . ILE A 1 129 ? -16.538 6.859 22.937 1.00 89.12 129 ILE A CA 1
ATOM 957 C C . ILE A 1 129 ? -15.196 7.563 23.130 1.00 89.12 129 ILE A C 1
ATOM 959 O O . ILE A 1 129 ? -14.529 7.349 24.145 1.00 89.12 129 ILE A O 1
ATOM 963 N N . LYS A 1 130 ? -14.802 8.396 22.166 1.00 85.31 130 LYS A N 1
ATOM 964 C CA . LYS A 1 130 ? -13.580 9.203 22.211 1.00 85.31 130 LYS A CA 1
ATOM 965 C C . LYS A 1 130 ? -13.965 10.685 22.308 1.00 85.31 130 LYS A C 1
ATOM 967 O O . LYS A 1 130 ? -14.584 11.239 21.400 1.00 85.31 130 LYS A O 1
ATOM 972 N N . GLU A 1 131 ? -13.581 11.337 23.402 1.00 87.88 131 GLU A N 1
ATOM 973 C CA . GLU A 1 131 ? -13.844 12.761 23.647 1.00 87.88 131 GLU A CA 1
ATOM 974 C C . GLU A 1 131 ? -12.533 13.528 23.811 1.00 87.88 131 GLU A C 1
ATOM 976 O O . GLU A 1 131 ? -11.690 13.180 24.644 1.00 87.88 131 GLU A O 1
ATOM 981 N N . ARG A 1 132 ? -12.346 14.591 23.023 1.00 84.19 132 ARG A N 1
ATOM 982 C CA . ARG A 1 132 ? -11.150 15.428 23.115 1.00 84.19 132 ARG A CA 1
ATOM 983 C C . ARG A 1 132 ? -11.344 16.508 24.163 1.00 84.19 132 ARG A C 1
ATOM 985 O O . ARG A 1 132 ? -12.288 17.297 24.102 1.00 84.19 132 ARG A O 1
ATOM 992 N N . ILE A 1 133 ? -10.373 16.598 25.058 1.00 86.00 133 ILE A N 1
ATOM 993 C CA . ILE A 1 133 ? -10.312 17.628 26.080 1.00 86.00 133 ILE A CA 1
ATOM 994 C C . ILE A 1 133 ? -9.040 18.459 25.963 1.00 86.00 133 ILE A C 1
ATOM 996 O O . ILE A 1 133 ? -7.977 17.958 25.596 1.00 86.00 133 ILE A O 1
ATOM 1000 N N . THR A 1 134 ? -9.149 19.722 26.351 1.00 87.88 134 THR A N 1
ATOM 1001 C CA . THR A 1 134 ? -8.004 20.570 26.665 1.00 87.88 134 THR A CA 1
ATOM 1002 C C . THR A 1 134 ? -7.881 20.670 28.177 1.00 87.88 134 THR A C 1
ATOM 1004 O O . THR A 1 134 ? -8.857 20.965 28.868 1.00 87.88 134 THR A O 1
ATOM 1007 N N . VAL A 1 135 ? -6.681 20.441 28.694 1.00 85.94 135 VAL A N 1
ATOM 1008 C CA . VAL A 1 135 ? -6.327 20.628 30.100 1.00 85.94 135 VAL A CA 1
ATOM 1009 C C . VAL A 1 135 ? -5.359 21.797 30.240 1.00 85.94 135 VAL A C 1
ATOM 1011 O O . VAL A 1 135 ? -4.462 21.981 29.417 1.00 85.94 135 VAL A O 1
ATOM 1014 N N . SER A 1 136 ? -5.526 22.607 31.285 1.00 84.50 136 SER A N 1
ATOM 1015 C CA . SER A 1 136 ? -4.733 23.833 31.467 1.00 84.50 136 SER A CA 1
ATOM 1016 C C . SER A 1 136 ? -3.255 23.589 31.816 1.00 84.50 136 SER A C 1
ATOM 1018 O O . SER A 1 136 ? -2.473 24.533 31.862 1.00 84.50 136 SER A O 1
ATOM 1020 N N . ASN A 1 137 ? -2.866 22.349 32.120 1.00 77.88 137 ASN A N 1
ATOM 1021 C CA . ASN A 1 137 ? -1.499 21.946 32.455 1.00 77.88 137 ASN A CA 1
ATOM 1022 C C . ASN A 1 137 ? -1.303 20.438 32.185 1.00 77.88 137 ASN A C 1
ATOM 1024 O O . ASN A 1 137 ? -2.212 19.743 31.736 1.00 77.88 137 ASN A O 1
ATOM 1028 N N . THR A 1 138 ? -0.121 19.898 32.478 1.00 77.25 138 THR A N 1
ATOM 1029 C CA . THR A 1 138 ? 0.195 18.473 32.286 1.00 77.25 138 THR A CA 1
ATOM 1030 C C . THR A 1 138 ? -0.301 17.557 33.421 1.00 77.25 138 THR A C 1
ATOM 1032 O O . THR A 1 138 ? 0.196 16.440 33.549 1.00 77.25 138 THR A O 1
ATOM 1035 N N . ALA A 1 139 ? -1.307 17.964 34.210 1.00 74.56 139 ALA A N 1
ATOM 1036 C CA . ALA A 1 139 ? -1.843 17.211 35.350 1.00 74.56 139 ALA A CA 1
ATOM 1037 C C . ALA A 1 139 ? -2.209 15.760 35.025 1.00 74.56 139 ALA A C 1
ATOM 1039 O O . ALA A 1 139 ? -2.637 15.426 33.920 1.00 74.56 139 ALA A O 1
ATOM 1040 N N . THR A 1 140 ? -2.102 14.889 36.021 1.00 82.69 140 THR A N 1
ATOM 1041 C CA . THR A 1 140 ? -2.659 13.538 35.962 1.00 82.69 140 THR A CA 1
ATOM 1042 C C . THR A 1 140 ? -4.185 13.594 36.026 1.00 82.69 140 THR A C 1
ATOM 1044 O O . THR A 1 140 ? -4.764 14.483 36.654 1.00 82.69 140 THR A O 1
ATOM 1047 N N . MET A 1 141 ? -4.838 12.656 35.339 1.00 84.69 141 MET A N 1
ATOM 1048 C CA . MET A 1 141 ? -6.295 12.551 35.281 1.00 84.69 141 MET A CA 1
ATOM 1049 C C . MET A 1 141 ? -6.750 11.300 36.017 1.00 84.69 141 MET A C 1
ATOM 1051 O O . MET A 1 141 ? -6.166 10.234 35.824 1.00 84.69 141 MET A O 1
ATOM 1055 N N . THR A 1 142 ? -7.805 11.417 36.816 1.00 89.06 142 THR A N 1
ATOM 1056 C CA . THR A 1 142 ? -8.520 10.261 37.360 1.00 89.06 142 THR A CA 1
ATOM 1057 C C . THR A 1 142 ? -9.954 10.232 36.847 1.00 89.06 142 THR A C 1
ATOM 1059 O O . THR A 1 142 ? -10.585 11.275 36.642 1.00 89.06 142 THR A O 1
ATOM 1062 N N . PHE A 1 143 ? -10.453 9.015 36.631 1.00 90.19 143 PHE A N 1
ATOM 1063 C CA . PHE A 1 143 ? -11.787 8.744 36.105 1.00 90.19 143 PHE A CA 1
ATOM 1064 C C . PHE A 1 143 ? -12.580 7.929 37.117 1.00 90.19 143 PHE A C 1
ATOM 1066 O O . PHE A 1 143 ? -12.051 6.989 37.711 1.00 90.19 143 PHE A O 1
ATOM 1073 N N . SER A 1 144 ? -13.855 8.267 37.296 1.00 87.25 144 SER A N 1
ATOM 1074 C CA . SER A 1 144 ? -14.806 7.367 37.952 1.00 87.25 144 SER A CA 1
ATOM 1075 C C . SER A 1 144 ? -15.423 6.440 36.915 1.00 87.25 144 SER A C 1
ATOM 1077 O O . SER A 1 144 ? -15.710 6.903 35.812 1.00 87.25 144 SER A O 1
ATOM 1079 N N . THR A 1 145 ? -15.735 5.200 37.285 1.00 90.00 145 THR A N 1
ATOM 1080 C CA . THR A 1 145 ? -16.521 4.292 36.439 1.00 90.00 145 THR A CA 1
ATOM 1081 C C . THR A 1 145 ? -17.862 4.933 36.059 1.00 90.00 145 THR A C 1
ATOM 1083 O O . THR A 1 145 ? -18.657 5.220 36.961 1.00 90.00 145 THR A O 1
ATOM 1086 N N . PRO A 1 146 ? -18.128 5.181 34.762 1.00 91.38 146 PRO A N 1
ATOM 1087 C CA . PRO A 1 146 ? -19.412 5.713 34.322 1.00 91.38 146 PRO A CA 1
ATOM 1088 C C . PRO A 1 146 ? -20.566 4.789 34.722 1.00 91.38 146 PRO A C 1
ATOM 1090 O O . PRO A 1 146 ? -20.482 3.569 34.569 1.00 91.38 146 PRO A O 1
ATOM 1093 N N . ALA A 1 147 ? -21.657 5.369 35.221 1.00 89.38 147 ALA A N 1
ATOM 1094 C CA . ALA A 1 147 ? -22.891 4.628 35.453 1.00 89.38 147 ALA A CA 1
ATOM 1095 C C . ALA A 1 147 ? -23.665 4.491 34.137 1.00 89.38 147 ALA A C 1
ATOM 1097 O O . ALA A 1 147 ? -23.774 5.452 33.377 1.00 89.38 147 ALA A O 1
ATOM 1098 N N . ILE A 1 148 ? -24.241 3.314 33.897 1.00 93.12 148 ILE A N 1
ATOM 1099 C CA . ILE A 1 148 ? -25.085 3.050 32.733 1.00 93.12 148 ILE A CA 1
ATOM 1100 C C . ILE A 1 148 ? -26.426 2.483 33.188 1.00 93.12 148 ILE A C 1
ATOM 1102 O O . ILE A 1 148 ? -26.492 1.564 34.001 1.00 93.12 148 ILE A O 1
ATOM 1106 N N . SER A 1 149 ? -27.508 3.088 32.703 1.00 92.88 149 SER A N 1
ATOM 1107 C CA . SER A 1 149 ? -28.864 2.632 33.018 1.00 92.88 149 SER A CA 1
ATOM 1108 C C . SER A 1 149 ? -29.228 1.404 32.183 1.00 92.88 149 SER A C 1
ATOM 1110 O O . SER A 1 149 ? -28.731 1.229 31.072 1.00 92.88 149 SER A O 1
ATOM 1112 N N . ALA A 1 150 ? -30.115 0.557 32.706 1.00 92.19 150 ALA A N 1
ATOM 1113 C CA . ALA A 1 150 ? -30.566 -0.629 31.988 1.00 92.19 150 ALA A CA 1
ATOM 1114 C C . ALA A 1 150 ? -31.324 -0.257 30.703 1.00 92.19 150 ALA A C 1
ATOM 1116 O O . ALA A 1 150 ? -32.139 0.667 30.692 1.00 92.19 150 ALA A O 1
ATOM 1117 N N . VAL A 1 151 ? -31.092 -1.025 29.637 1.00 95.38 151 VAL A N 1
ATOM 1118 C CA . VAL A 1 151 ? -31.834 -0.946 28.374 1.00 95.38 151 VAL A CA 1
ATOM 1119 C C . VAL A 1 151 ? -32.406 -2.326 28.073 1.00 95.38 151 VAL A C 1
ATOM 1121 O O . VAL A 1 151 ? -31.706 -3.333 28.139 1.00 95.38 151 VAL A O 1
ATOM 1124 N N . ALA A 1 152 ? -33.699 -2.398 27.762 1.00 93.50 152 ALA A N 1
ATOM 1125 C CA . ALA A 1 152 ? -34.381 -3.674 27.574 1.00 93.50 152 ALA A CA 1
ATOM 1126 C C . ALA A 1 152 ? -33.775 -4.492 26.415 1.00 93.50 152 ALA A C 1
ATOM 1128 O O . ALA A 1 152 ? -33.815 -4.079 25.251 1.00 93.50 152 ALA A O 1
ATOM 1129 N N . GLY A 1 153 ? -33.280 -5.691 26.732 1.00 91.94 153 GLY A N 1
ATOM 1130 C CA . GLY A 1 153 ? -32.651 -6.598 25.766 1.00 91.94 153 GLY A CA 1
ATOM 1131 C C . GLY A 1 153 ? -31.194 -6.265 25.434 1.00 91.94 153 GLY A C 1
ATOM 1132 O O . GLY A 1 153 ? -30.684 -6.783 24.445 1.00 91.94 153 GLY A O 1
ATOM 1133 N N . VAL A 1 154 ? -30.548 -5.408 26.231 1.00 96.12 154 VAL A N 1
ATOM 1134 C CA . VAL A 1 154 ? -29.113 -5.121 26.152 1.00 96.12 154 VAL A CA 1
ATOM 1135 C C . VAL A 1 154 ? -28.510 -5.304 27.537 1.00 96.12 154 VAL A C 1
ATOM 1137 O O . VAL A 1 154 ? -28.960 -4.700 28.510 1.00 96.12 154 VAL A O 1
ATOM 1140 N N . GLU A 1 155 ? -27.489 -6.140 27.628 1.00 96.19 155 GLU A N 1
ATOM 1141 C CA . GLU A 1 155 ? -26.679 -6.292 28.829 1.00 96.19 155 GLU A CA 1
ATOM 1142 C C . GLU A 1 155 ? -25.431 -5.425 28.682 1.00 96.19 155 GLU A C 1
ATOM 1144 O O . GLU A 1 155 ? -24.702 -5.561 27.704 1.00 96.19 155 GLU A O 1
ATOM 1149 N N . PHE A 1 156 ? -25.183 -4.525 29.630 1.00 96.44 156 PHE A N 1
ATOM 1150 C CA . PHE A 1 156 ? -23.962 -3.723 29.652 1.00 96.44 156 PHE A CA 1
ATOM 1151 C C . PHE A 1 156 ? -22.983 -4.285 30.678 1.00 96.44 156 PHE A C 1
ATOM 1153 O O . PHE A 1 156 ? -23.348 -4.531 31.827 1.00 96.44 156 PHE A O 1
ATOM 1160 N N . GLY A 1 157 ? -21.728 -4.447 30.267 1.00 94.38 157 GLY A N 1
ATOM 1161 C CA . GLY A 1 157 ? -20.623 -4.694 31.184 1.00 94.38 157 GLY A CA 1
ATOM 1162 C C . GLY A 1 157 ? -20.182 -3.412 31.890 1.00 94.38 157 GLY A C 1
ATOM 1163 O O . GLY A 1 157 ? -20.718 -2.329 31.660 1.00 94.38 157 GLY A O 1
ATOM 1164 N N . THR A 1 158 ? -19.174 -3.525 32.754 1.00 94.69 158 THR A N 1
ATOM 1165 C CA . THR A 1 158 ? -18.635 -2.382 33.500 1.00 94.69 158 THR A CA 1
ATOM 1166 C C . THR A 1 158 ? -17.907 -1.410 32.565 1.00 94.69 158 THR A C 1
ATOM 1168 O O . THR A 1 158 ? -16.900 -1.801 31.966 1.00 94.69 158 THR A O 1
ATOM 1171 N N . PRO A 1 159 ? -18.359 -0.147 32.445 1.00 95.38 159 PRO A N 1
ATOM 1172 C CA . PRO A 1 159 ? -17.651 0.845 31.651 1.00 95.38 159 PRO A CA 1
ATOM 1173 C C . PRO A 1 159 ? -16.272 1.165 32.234 1.00 95.38 159 PRO A C 1
ATOM 1175 O O . PRO A 1 159 ? -16.059 1.110 33.445 1.00 95.38 159 PRO A O 1
ATOM 1178 N N . SER A 1 160 ? -15.334 1.549 31.377 1.00 93.56 160 SER A N 1
ATOM 1179 C CA . SER A 1 160 ? -13.997 1.991 31.784 1.00 93.56 160 SER A CA 1
ATOM 1180 C C . SER A 1 160 ? -13.582 3.224 30.997 1.00 93.56 160 SER A C 1
ATOM 1182 O O . SER A 1 160 ? -13.975 3.376 29.842 1.00 93.56 160 SER A O 1
ATOM 1184 N N . SER A 1 161 ? -12.783 4.097 31.608 1.00 92.75 161 SER A N 1
ATOM 1185 C CA . SER A 1 161 ? -12.297 5.317 30.964 1.00 92.75 161 SER A CA 1
ATOM 1186 C C . SER A 1 161 ? -10.795 5.468 31.159 1.00 92.75 161 SER A C 1
ATOM 1188 O O . SER A 1 161 ? -10.264 5.221 32.241 1.00 92.75 161 SER A O 1
ATOM 1190 N N . THR A 1 162 ? -10.111 5.872 30.095 1.00 88.50 162 THR A N 1
ATOM 1191 C CA . THR A 1 162 ? -8.661 6.102 30.058 1.00 88.50 162 THR A CA 1
ATOM 1192 C C . THR A 1 162 ? -8.359 7.388 29.293 1.00 88.50 162 THR A C 1
ATOM 1194 O O . THR A 1 162 ? -9.232 7.909 28.601 1.00 88.50 162 THR A O 1
ATOM 1197 N N . THR A 1 163 ? -7.133 7.906 29.390 1.00 84.56 163 THR A N 1
ATOM 1198 C CA . THR A 1 163 ? -6.659 8.992 28.516 1.00 84.56 163 THR A CA 1
ATOM 1199 C C . THR A 1 163 ? -5.380 8.639 27.807 1.00 84.56 163 THR A C 1
ATOM 1201 O O . THR A 1 163 ? -4.510 8.000 28.397 1.00 84.56 163 THR A O 1
ATOM 1204 N N . THR A 1 164 ? -5.208 9.191 26.609 1.00 67.75 164 THR A N 1
ATOM 1205 C CA . THR A 1 164 ? -3.888 9.298 25.990 1.00 67.75 164 THR A CA 1
ATOM 1206 C C . THR A 1 164 ? -2.966 10.146 26.878 1.00 67.75 164 THR A C 1
ATOM 1208 O O . THR A 1 164 ? -3.332 11.226 27.350 1.00 67.75 164 THR A O 1
ATOM 1211 N N . ALA A 1 165 ? -1.774 9.631 27.187 1.00 61.00 165 ALA A N 1
ATOM 1212 C CA . ALA A 1 165 ? -0.804 10.335 28.015 1.00 61.00 165 ALA A CA 1
ATOM 1213 C C . ALA A 1 165 ? 0.109 11.202 27.140 1.00 61.00 165 ALA A C 1
ATOM 1215 O O . ALA A 1 165 ? 0.950 10.667 26.426 1.00 61.00 165 ALA A O 1
ATOM 1216 N N . THR A 1 166 ? -0.074 12.527 27.219 1.00 64.44 166 THR A N 1
ATOM 1217 C CA . THR A 1 166 ? 0.918 13.635 27.222 1.00 64.44 166 THR A CA 1
ATOM 1218 C C . THR A 1 166 ? 0.303 14.921 26.645 1.00 64.44 166 THR A C 1
ATOM 1220 O O . THR A 1 166 ? -0.623 14.876 25.845 1.00 64.44 166 THR A O 1
ATOM 1223 N N . GLY A 1 167 ? 0.793 16.086 27.091 1.00 70.88 167 GLY A N 1
ATOM 1224 C CA . GLY A 1 167 ? 0.375 17.400 26.583 1.00 70.88 167 GLY A CA 1
ATOM 1225 C C . GLY A 1 167 ? -0.906 17.988 27.196 1.00 70.88 167 GLY A C 1
ATOM 1226 O O . GLY A 1 167 ? -1.492 17.447 28.143 1.00 70.88 167 GLY A O 1
ATOM 1227 N N . THR A 1 168 ? -1.294 19.153 26.670 1.00 81.38 168 THR A N 1
ATOM 1228 C CA . THR A 1 168 ? -2.493 19.916 27.058 1.00 81.38 168 THR A CA 1
ATOM 1229 C C . THR A 1 168 ? -3.735 19.530 26.257 1.00 81.38 168 THR A C 1
ATOM 1231 O O . THR A 1 168 ? -4.838 19.756 26.731 1.00 81.38 168 THR A O 1
ATOM 1234 N N . SER A 1 169 ? -3.583 18.915 25.084 1.00 83.81 169 SER A N 1
ATOM 1235 C CA . SER A 1 169 ? -4.673 18.313 24.307 1.00 83.81 169 SER A CA 1
ATOM 1236 C C . SER A 1 169 ? -4.659 16.805 24.526 1.00 83.81 169 SER A C 1
ATOM 1238 O O . SER A 1 169 ? -3.615 16.176 24.360 1.00 83.81 169 SER A O 1
ATOM 1240 N N . ARG A 1 170 ? -5.785 16.224 24.946 1.00 82.38 170 ARG A N 1
ATOM 1241 C CA . ARG A 1 170 ? -5.888 14.802 25.307 1.00 82.38 170 ARG A CA 1
ATOM 1242 C C . ARG A 1 170 ? -7.164 14.188 24.765 1.00 82.38 170 ARG A C 1
ATOM 1244 O O . ARG A 1 170 ? -8.149 14.890 24.552 1.00 82.38 170 ARG A O 1
ATOM 1251 N N . VAL A 1 171 ? -7.165 12.868 24.614 1.00 83.19 171 VAL A N 1
ATOM 1252 C CA . VAL A 1 171 ? -8.357 12.094 24.250 1.00 83.19 171 VAL A CA 1
ATOM 1253 C C . VAL A 1 171 ? -8.736 11.208 25.426 1.00 83.19 171 VAL A C 1
ATOM 1255 O O . VAL A 1 171 ? -7.922 10.402 25.877 1.00 83.19 171 VAL A O 1
ATOM 1258 N N . VAL A 1 172 ? -9.959 11.372 25.928 1.00 87.69 172 VAL A N 1
ATOM 1259 C CA . VAL A 1 172 ? -10.585 10.464 26.890 1.00 87.69 172 VAL A CA 1
ATOM 1260 C C . VAL A 1 172 ? -11.296 9.370 26.105 1.00 87.69 172 VAL A C 1
ATOM 1262 O O . VAL A 1 172 ? -12.169 9.656 25.290 1.00 87.69 172 VAL A O 1
ATOM 1265 N N . VAL A 1 173 ? -10.922 8.119 26.355 1.00 88.19 173 VAL A N 1
ATOM 1266 C CA . VAL A 1 173 ? -11.520 6.938 25.730 1.00 88.19 173 VAL A CA 1
ATOM 1267 C C . VAL A 1 173 ? -12.367 6.224 26.770 1.00 88.19 173 VAL A C 1
ATOM 1269 O O . VAL A 1 173 ? -11.823 5.675 27.729 1.00 88.19 173 VAL A O 1
ATOM 1272 N N . THR A 1 174 ? -13.683 6.223 26.576 1.00 91.62 174 THR A N 1
ATOM 1273 C CA . THR A 1 174 ? -14.646 5.478 27.393 1.00 91.62 174 THR A CA 1
ATOM 1274 C C . THR A 1 174 ? -15.090 4.226 26.642 1.00 91.62 174 THR A C 1
ATOM 1276 O O . THR A 1 174 ? -15.642 4.321 25.549 1.00 91.62 174 THR A O 1
ATOM 1279 N N . LYS A 1 175 ? -14.847 3.046 27.217 1.00 93.06 175 LYS A N 1
ATOM 1280 C CA . LYS A 1 175 ? -15.237 1.741 26.671 1.00 93.06 175 LYS A CA 1
ATOM 1281 C C . LYS A 1 175 ? -16.406 1.173 27.467 1.00 93.06 175 LYS A C 1
ATOM 1283 O O . LYS A 1 175 ? -16.326 1.093 28.692 1.00 93.06 175 LYS A O 1
ATOM 1288 N N . ILE A 1 176 ? -17.463 0.752 26.781 1.00 95.50 176 ILE A N 1
ATOM 1289 C CA . ILE A 1 176 ? -18.681 0.174 27.360 1.00 95.50 176 ILE A CA 1
ATOM 1290 C C . ILE A 1 176 ? -18.900 -1.197 26.713 1.00 95.50 176 ILE A C 1
ATOM 1292 O O . ILE A 1 176 ? -19.368 -1.265 25.572 1.00 95.50 176 ILE A O 1
ATOM 1296 N N . PRO A 1 177 ? -18.552 -2.296 27.400 1.00 96.00 177 PRO A N 1
ATOM 1297 C CA . PRO A 1 177 ? -18.876 -3.631 26.920 1.00 96.00 177 PRO A CA 1
ATOM 1298 C C . PRO A 1 177 ? -20.393 -3.822 26.859 1.00 96.00 177 PRO A C 1
ATOM 1300 O O . PRO A 1 177 ? -21.114 -3.335 27.733 1.00 96.00 177 PRO A O 1
ATOM 1303 N N . PHE A 1 178 ? -20.884 -4.548 25.861 1.00 95.56 178 PHE A N 1
ATOM 1304 C CA . PHE A 1 178 ? -22.303 -4.869 25.741 1.00 95.56 178 PHE A CA 1
ATOM 1305 C C . PHE A 1 178 ? -22.532 -6.276 25.181 1.00 95.56 178 PHE A C 1
ATOM 1307 O O . PHE A 1 178 ? -21.664 -6.838 24.509 1.00 95.56 178 PHE A O 1
ATOM 1314 N N . ALA A 1 179 ? -23.722 -6.818 25.429 1.00 95.38 179 ALA A N 1
ATOM 1315 C CA . ALA A 1 179 ? -24.228 -8.046 24.836 1.00 95.38 179 ALA A CA 1
ATOM 1316 C C . ALA A 1 179 ? -25.732 -7.954 24.513 1.00 95.38 179 ALA A C 1
ATOM 1318 O O . ALA A 1 179 ? -26.487 -7.237 25.172 1.00 95.38 179 ALA A O 1
ATOM 1319 N N . THR A 1 180 ? -26.174 -8.684 23.488 1.00 95.00 180 THR A N 1
ATOM 1320 C CA . THR A 1 180 ? -27.581 -8.789 23.050 1.00 95.00 180 THR A CA 1
ATOM 1321 C C . THR A 1 180 ? -27.885 -10.217 22.594 1.00 95.00 180 THR A C 1
ATOM 1323 O O . THR A 1 180 ? -27.010 -10.869 22.029 1.00 95.00 180 THR A O 1
ATOM 1326 N N . THR A 1 181 ? -29.113 -10.702 22.815 1.00 88.25 181 THR A N 1
ATOM 1327 C CA . THR A 1 181 ? -29.575 -12.068 22.467 1.00 88.25 181 THR A CA 1
ATOM 1328 C C . THR A 1 181 ? -30.391 -12.144 21.169 1.00 88.25 181 THR A C 1
ATOM 1330 O O . THR A 1 181 ? -31.202 -13.049 20.985 1.00 88.25 181 THR A O 1
ATOM 1333 N N . ALA A 1 182 ? -30.218 -11.155 20.294 1.00 88.00 182 ALA A N 1
ATOM 1334 C CA . ALA A 1 182 ? -30.696 -11.100 18.916 1.00 88.00 182 ALA A CA 1
ATOM 1335 C C . ALA A 1 182 ? -30.164 -9.807 18.273 1.00 88.00 182 ALA A C 1
ATOM 1337 O O . ALA A 1 182 ? -29.678 -8.912 18.975 1.00 88.00 182 ALA A O 1
ATOM 1338 N N . ALA A 1 183 ? -30.354 -9.653 16.962 1.00 89.38 183 ALA A N 1
ATOM 1339 C CA . ALA A 1 183 ? -30.260 -8.351 16.306 1.00 89.38 183 ALA A CA 1
ATOM 1340 C C . ALA A 1 183 ? -31.168 -7.324 17.015 1.00 89.38 183 ALA A C 1
ATOM 1342 O O . ALA A 1 183 ? -32.356 -7.569 17.253 1.00 89.38 183 ALA A O 1
ATOM 1343 N N . LYS A 1 184 ? -30.604 -6.175 17.386 1.00 93.25 184 LYS A N 1
ATOM 1344 C CA . LYS A 1 184 ? -31.243 -5.200 18.269 1.00 93.25 184 LYS A CA 1
ATOM 1345 C C . LYS A 1 184 ? -30.811 -3.785 17.915 1.00 93.25 184 LYS A C 1
ATOM 1347 O O . LYS A 1 184 ? -29.622 -3.479 17.906 1.00 93.25 184 LYS A O 1
ATOM 1352 N N . SER A 1 185 ? -31.788 -2.904 17.728 1.00 94.75 185 SER A N 1
ATOM 1353 C CA . SER A 1 185 ? -31.575 -1.455 17.722 1.00 94.75 185 SER A CA 1
ATOM 1354 C C . SER A 1 185 ? -31.868 -0.881 19.105 1.00 94.75 185 SER A C 1
ATOM 1356 O O . SER A 1 185 ? -32.886 -1.219 19.719 1.00 94.75 185 SER A O 1
ATOM 1358 N N . PHE A 1 186 ? -30.983 -0.025 19.606 1.00 95.25 186 PHE A N 1
ATOM 1359 C CA . PHE A 1 186 ? -31.142 0.626 20.901 1.00 95.25 186 PHE A CA 1
ATOM 1360 C C . PHE A 1 186 ? -30.442 1.987 20.961 1.00 95.25 186 PHE A C 1
ATOM 1362 O O . PHE A 1 186 ? -29.466 2.243 20.258 1.00 95.25 186 PHE A O 1
ATOM 1369 N N . THR A 1 187 ? -30.940 2.850 21.844 1.00 96.38 187 THR A N 1
ATOM 1370 C CA . THR A 1 187 ? -30.305 4.125 22.188 1.00 96.38 187 THR A CA 1
ATOM 1371 C C . THR A 1 187 ? -29.550 3.955 23.496 1.00 96.38 187 THR A C 1
ATOM 1373 O O . THR A 1 187 ? -30.109 3.469 24.482 1.00 96.38 187 THR A O 1
ATOM 1376 N N . LEU A 1 188 ? -28.281 4.349 23.510 1.00 95.06 188 LEU A N 1
ATOM 1377 C CA . LEU A 1 188 ? -27.472 4.371 24.717 1.00 95.06 188 LEU A CA 1
ATOM 1378 C C . LEU A 1 188 ? -28.043 5.422 25.688 1.00 95.06 188 LEU A C 1
ATOM 1380 O O . LEU A 1 188 ? -28.332 6.549 25.266 1.00 95.06 188 LEU A O 1
ATOM 1384 N N . PRO A 1 189 ? -28.198 5.101 26.984 1.00 94.56 189 PRO A N 1
ATOM 1385 C CA . PRO A 1 189 ? -28.492 6.108 27.994 1.00 94.56 189 PRO A CA 1
ATOM 1386 C C . PRO A 1 189 ? -27.398 7.176 28.025 1.00 94.56 189 PRO A C 1
ATOM 1388 O O . PRO A 1 189 ? -26.279 6.945 27.575 1.00 94.56 189 PRO A O 1
ATOM 1391 N N . THR A 1 190 ? -27.698 8.336 28.604 1.00 95.31 190 THR A N 1
ATOM 1392 C CA . THR A 1 190 ? -26.677 9.365 28.827 1.00 95.31 190 THR A CA 1
ATOM 1393 C C . THR A 1 190 ? -25.504 8.789 29.619 1.00 95.31 190 THR A C 1
ATOM 1395 O O . THR A 1 190 ? -25.698 8.267 30.718 1.00 95.31 190 THR A O 1
ATOM 1398 N N . ILE A 1 191 ? -24.299 8.919 29.066 1.00 95.31 191 ILE A N 1
ATOM 1399 C CA . ILE A 1 191 ? -23.049 8.511 29.703 1.00 95.31 191 ILE A CA 1
ATOM 1400 C C . ILE A 1 191 ? -22.352 9.764 30.210 1.00 95.31 191 ILE A C 1
ATOM 1402 O O . ILE A 1 191 ? -21.996 10.635 29.421 1.00 95.31 191 ILE A O 1
ATOM 1406 N N . ASP A 1 192 ? -22.169 9.837 31.527 1.00 94.94 192 ASP A N 1
ATOM 1407 C CA . ASP A 1 192 ? -21.380 10.871 32.193 1.00 94.94 192 ASP A CA 1
ATOM 1408 C C . ASP A 1 192 ? -20.046 10.255 32.648 1.00 94.94 192 ASP A C 1
ATOM 1410 O O . ASP A 1 192 ? -19.994 9.532 33.648 1.00 94.94 192 ASP A O 1
ATOM 1414 N N . THR A 1 193 ? -18.959 10.570 31.948 1.00 93.88 193 THR A N 1
ATOM 1415 C CA . THR A 1 193 ? -17.599 10.223 32.371 1.00 93.88 193 THR A CA 1
ATOM 1416 C C . THR A 1 193 ? -17.048 11.347 33.237 1.00 93.88 193 THR A C 1
ATOM 1418 O O . THR A 1 193 ? -16.724 12.429 32.743 1.00 93.88 193 THR A O 1
ATOM 1421 N N . SER A 1 194 ? -16.950 11.116 34.548 1.00 93.69 194 SER A N 1
ATOM 1422 C CA . SER A 1 194 ? -16.371 12.110 35.457 1.00 93.69 194 SER A CA 1
ATOM 1423 C C . SER A 1 194 ? -14.853 12.154 35.316 1.00 93.69 194 SER A C 1
ATOM 1425 O O . SER A 1 194 ? -14.185 11.125 35.427 1.00 93.69 194 SER A O 1
ATOM 1427 N N . VAL A 1 195 ? -14.314 13.356 35.138 1.00 90.50 195 VAL A N 1
ATOM 1428 C CA . VAL A 1 195 ? -12.889 13.627 34.950 1.00 90.50 195 VAL A CA 1
ATOM 1429 C C . VAL A 1 195 ? -12.406 14.550 36.063 1.00 90.50 195 VAL A C 1
ATOM 1431 O O . VAL A 1 195 ? -12.934 15.649 36.247 1.00 90.50 195 VAL A O 1
ATOM 1434 N N . THR A 1 196 ? -11.383 14.116 36.801 1.00 89.75 196 THR A N 1
ATOM 1435 C CA . THR A 1 196 ? -10.772 14.912 37.876 1.00 89.75 196 THR A CA 1
ATOM 1436 C C . THR A 1 196 ? -9.298 15.169 37.572 1.00 89.75 196 THR A C 1
ATOM 1438 O O . THR A 1 196 ? -8.504 14.224 37.589 1.00 89.75 196 THR A O 1
ATOM 1441 N N . PRO A 1 197 ? -8.896 16.417 37.275 1.00 85.88 197 PRO A N 1
ATOM 1442 C CA . PRO A 1 197 ? -7.486 16.767 37.172 1.00 85.88 197 PRO A CA 1
ATOM 1443 C C . PRO A 1 197 ? -6.836 16.910 38.535 1.00 85.88 197 PRO A C 1
ATOM 1445 O O . PRO A 1 197 ? -7.440 17.441 39.463 1.00 85.88 197 PRO A O 1
ATOM 1448 N N . SER A 1 198 ? -5.575 16.479 38.646 1.00 84.75 198 SER A N 1
ATOM 1449 C CA . SER A 1 198 ? -4.789 16.721 39.858 1.00 84.75 198 SER A CA 1
ATOM 1450 C C . SER A 1 198 ? -4.570 18.214 40.113 1.00 84.75 198 SER A C 1
ATOM 1452 O O . SER A 1 198 ? -4.512 18.630 41.266 1.00 84.75 198 SER A O 1
ATOM 1454 N N . THR A 1 199 ? -4.507 19.027 39.052 1.00 80.25 199 THR A N 1
ATOM 1455 C CA . THR A 1 199 ? -4.558 20.497 39.095 1.00 80.25 199 THR A CA 1
ATOM 1456 C C . THR A 1 199 ? -5.125 21.047 37.783 1.00 80.25 199 THR A C 1
ATOM 1458 O O . THR A 1 199 ? -4.953 20.431 36.736 1.00 80.25 199 THR A O 1
ATOM 1461 N N . GLY A 1 200 ? -5.719 22.242 37.800 1.00 83.00 200 GLY A N 1
ATOM 1462 C CA . GLY A 1 200 ? -6.151 22.931 36.578 1.00 83.00 200 GLY A CA 1
ATOM 1463 C C . GLY A 1 200 ? -7.593 22.650 36.153 1.00 83.00 200 GLY A C 1
ATOM 1464 O O . GLY A 1 200 ? -8.375 22.068 36.902 1.00 83.00 200 GLY A O 1
ATOM 1465 N N . THR A 1 201 ? -7.956 23.115 34.958 1.00 87.12 201 THR A N 1
ATOM 1466 C CA . THR A 1 201 ? -9.306 22.992 34.388 1.00 87.12 201 THR A CA 1
ATOM 1467 C C . THR A 1 201 ? -9.327 22.062 33.179 1.00 87.12 201 THR A C 1
ATOM 1469 O O . THR A 1 201 ? -8.305 21.846 32.525 1.00 87.12 201 THR A O 1
ATOM 1472 N N . VAL A 1 202 ? -10.512 21.516 32.894 1.00 89.19 202 VAL A N 1
ATOM 1473 C CA . VAL A 1 202 ? -10.813 20.685 31.722 1.00 89.19 202 VAL A CA 1
ATOM 1474 C C . VAL A 1 202 ? -11.818 21.440 30.857 1.00 89.19 202 VAL A C 1
ATOM 1476 O O . VAL A 1 202 ? -12.819 21.936 31.373 1.00 89.19 202 VAL A O 1
ATOM 1479 N N . ALA A 1 203 ? -11.573 21.506 29.555 1.00 89.06 203 ALA A N 1
ATOM 1480 C CA . ALA A 1 203 ? -12.510 22.009 28.559 1.00 89.06 203 ALA A CA 1
ATOM 1481 C C . ALA A 1 203 ? -12.723 20.956 27.467 1.00 89.06 203 ALA A C 1
ATOM 1483 O O . ALA A 1 203 ? -11.801 20.205 27.158 1.00 89.06 203 ALA A O 1
ATOM 1484 N N . LEU A 1 204 ? -13.913 20.915 26.864 1.00 86.94 204 LEU A N 1
ATOM 1485 C CA . LEU A 1 204 ? -14.149 20.109 25.666 1.00 86.94 204 LEU A CA 1
ATOM 1486 C C . LEU A 1 204 ? -13.556 20.839 24.458 1.00 86.94 204 LEU A C 1
ATOM 1488 O O . LEU A 1 204 ? -13.794 22.034 24.280 1.00 86.94 204 LEU A O 1
ATOM 1492 N N . ALA A 1 205 ? -12.780 20.139 23.641 1.00 81.56 205 ALA A N 1
ATOM 1493 C CA . ALA A 1 205 ? -12.216 20.720 22.432 1.00 81.56 205 ALA A CA 1
ATOM 1494 C C . ALA A 1 205 ? -13.223 20.684 21.268 1.00 81.56 205 ALA A C 1
ATOM 1496 O O . ALA A 1 205 ? -14.122 19.841 21.221 1.00 81.56 205 ALA A O 1
ATOM 1497 N N . SER A 1 206 ? -13.053 21.583 20.298 1.00 70.62 206 SER A N 1
ATOM 1498 C CA . SER A 1 206 ? -13.848 21.603 19.063 1.00 70.62 206 SER A CA 1
ATOM 1499 C C . SER A 1 206 ? -13.728 20.282 18.298 1.00 70.62 206 SER A C 1
ATOM 1501 O O . SER A 1 206 ? -12.631 19.737 18.188 1.00 70.62 206 SER A O 1
ATOM 1503 N N . GLY A 1 207 ? -14.837 19.772 17.756 1.00 64.75 207 GLY A N 1
ATOM 1504 C CA . GLY A 1 207 ? -14.854 18.491 17.037 1.00 64.75 207 GLY A CA 1
ATOM 1505 C C . GLY A 1 207 ? -14.728 17.260 17.942 1.00 64.75 207 GLY A C 1
ATOM 1506 O O . GLY A 1 207 ? -14.439 16.184 17.448 1.00 64.75 207 GLY A O 1
ATOM 1507 N N . SER A 1 208 ? -14.899 17.398 19.261 1.00 71.12 208 SER A N 1
ATOM 1508 C CA . SER A 1 208 ? -14.975 16.244 20.164 1.00 71.12 208 SER A CA 1
ATOM 1509 C C . SER A 1 208 ? -16.222 15.403 19.884 1.00 71.12 208 SER A C 1
ATOM 1511 O O . SER A 1 208 ? -17.295 15.972 19.678 1.00 71.12 208 SER A O 1
ATOM 1513 N N . GLY A 1 209 ? -16.097 14.076 19.977 1.00 72.94 209 GLY A N 1
ATOM 1514 C CA . GLY A 1 209 ? -17.247 13.178 19.905 1.00 72.94 209 GLY A CA 1
ATOM 1515 C C . GLY A 1 209 ? -17.176 12.130 18.809 1.00 72.94 209 GLY A C 1
ATOM 1516 O O . GLY A 1 209 ? -18.077 12.047 17.979 1.00 72.94 209 GLY A O 1
ATOM 1517 N N . GLN A 1 210 ? -16.120 11.323 18.812 1.00 79.00 210 GLN A N 1
ATOM 1518 C CA . GLN A 1 210 ? -16.053 10.156 17.940 1.00 79.00 210 GLN A CA 1
ATOM 1519 C C . GLN A 1 210 ? -16.575 8.916 18.651 1.00 79.00 210 GLN A C 1
ATOM 1521 O O . GLN A 1 210 ? -16.491 8.774 19.878 1.00 79.00 210 GLN A O 1
ATOM 1526 N N . MET A 1 211 ? -17.082 7.984 17.851 1.00 84.00 211 MET A N 1
ATOM 1527 C CA . MET A 1 211 ? -17.571 6.710 18.339 1.00 84.00 211 MET A CA 1
ATOM 1528 C C . MET A 1 211 ? -17.253 5.582 17.367 1.00 84.00 211 MET A C 1
ATOM 1530 O O . MET A 1 211 ? -17.433 5.707 16.154 1.00 84.00 211 MET A O 1
ATOM 1534 N N . ALA A 1 212 ? -16.861 4.456 17.946 1.00 86.12 212 ALA A N 1
ATOM 1535 C CA . ALA A 1 212 ? -16.746 3.179 17.269 1.00 86.12 212 ALA A CA 1
ATOM 1536 C C . ALA A 1 212 ? -17.532 2.121 18.047 1.00 86.12 212 ALA A C 1
ATOM 1538 O O . ALA A 1 212 ? -17.719 2.228 19.262 1.00 86.12 212 ALA A O 1
ATOM 1539 N N . VAL A 1 213 ? -17.990 1.088 17.350 1.00 89.12 213 VAL A N 1
ATOM 1540 C CA . VAL A 1 213 ? -18.576 -0.096 17.974 1.00 89.12 213 VAL A CA 1
ATOM 1541 C C . VAL A 1 213 ? -17.902 -1.299 17.343 1.00 89.12 213 VAL A C 1
ATOM 1543 O O . VAL A 1 213 ? -18.011 -1.493 16.140 1.00 89.12 213 VAL A O 1
ATOM 1546 N N . THR A 1 214 ? -17.216 -2.099 18.152 1.00 88.31 214 THR A N 1
ATOM 1547 C CA . THR A 1 214 ? -16.663 -3.382 17.708 1.00 88.31 214 THR A CA 1
ATOM 1548 C C . THR A 1 214 ? -17.465 -4.533 18.302 1.00 88.31 214 THR A C 1
ATOM 1550 O O . THR A 1 214 ? -18.128 -4.375 19.333 1.00 88.31 214 THR A O 1
ATOM 1553 N N . THR A 1 215 ? -17.408 -5.696 17.661 1.00 90.12 215 THR A N 1
ATOM 1554 C CA . THR A 1 215 ? -17.933 -6.952 18.200 1.00 90.12 215 THR A CA 1
ATOM 1555 C C . THR A 1 215 ? -16.788 -7.922 18.423 1.00 90.12 215 THR A C 1
ATOM 1557 O O . THR A 1 215 ? -15.810 -7.914 17.690 1.00 90.12 215 THR A O 1
ATOM 1560 N N . THR A 1 216 ? -16.950 -8.839 19.368 1.00 88.75 216 THR A N 1
ATOM 1561 C CA . THR A 1 216 ? -15.999 -9.937 19.606 1.00 88.75 216 THR A CA 1
ATOM 1562 C C . THR A 1 216 ? -15.718 -10.771 18.355 1.00 88.75 216 THR A C 1
ATOM 1564 O O . THR A 1 216 ? -14.624 -11.307 18.210 1.00 88.75 216 THR A O 1
ATOM 1567 N N . LYS A 1 217 ? -16.682 -10.859 17.428 1.00 87.62 217 LYS A N 1
ATOM 1568 C CA . LYS A 1 217 ? -16.493 -11.493 16.121 1.00 87.62 217 LYS A CA 1
ATOM 1569 C C . LYS A 1 217 ? -15.536 -10.689 15.235 1.00 87.62 217 LYS A C 1
ATOM 1571 O O . LYS A 1 217 ? -14.634 -11.282 14.649 1.00 87.62 217 LYS A O 1
ATOM 1576 N N . LEU A 1 218 ? -15.719 -9.371 15.148 1.00 88.12 218 LEU A N 1
ATOM 1577 C CA . LEU A 1 218 ? -14.813 -8.490 14.405 1.00 88.12 218 LEU A CA 1
ATOM 1578 C C . LEU A 1 218 ? -13.433 -8.439 15.070 1.00 88.12 218 LEU A C 1
ATOM 1580 O O . LEU A 1 218 ? -12.438 -8.625 14.383 1.00 88.12 218 LEU A O 1
ATOM 1584 N N . ASP A 1 219 ? -13.363 -8.342 16.399 1.00 86.50 219 ASP A N 1
ATOM 1585 C CA . ASP A 1 219 ? -12.104 -8.412 17.151 1.00 86.50 219 ASP A CA 1
ATOM 1586 C C . ASP A 1 219 ? -11.363 -9.735 16.883 1.00 86.50 219 ASP A C 1
ATOM 1588 O O . ASP A 1 219 ? -10.141 -9.755 16.752 1.00 86.50 219 ASP A O 1
ATOM 1592 N N . ALA A 1 220 ? -12.087 -10.859 16.774 1.00 86.06 220 ALA A N 1
ATOM 1593 C CA . ALA A 1 220 ? -11.512 -12.154 16.405 1.00 86.06 220 ALA A CA 1
ATOM 1594 C C . ALA A 1 220 ? -11.004 -12.173 14.953 1.00 86.06 220 ALA A C 1
ATOM 1596 O O . ALA A 1 220 ? -9.947 -12.746 14.685 1.00 86.06 220 ALA A O 1
ATOM 1597 N N . LYS A 1 221 ? -11.730 -11.531 14.026 1.00 87.81 221 LYS A N 1
ATOM 1598 C CA . LYS A 1 221 ? -11.319 -11.375 12.624 1.00 87.81 221 LYS A CA 1
ATOM 1599 C C . LYS A 1 221 ? -10.048 -10.524 12.515 1.00 87.81 221 LYS A C 1
ATOM 1601 O O . LYS A 1 221 ? -9.104 -10.946 11.852 1.00 87.81 221 LYS A O 1
ATOM 1606 N N . ALA A 1 222 ? -9.967 -9.411 13.245 1.00 86.94 222 ALA A N 1
ATOM 1607 C CA . ALA A 1 222 ? -8.801 -8.521 13.279 1.00 86.94 222 ALA A CA 1
ATOM 1608 C C . ALA A 1 222 ? -7.513 -9.229 13.743 1.00 86.94 222 ALA A C 1
ATOM 1610 O O . ALA A 1 222 ? -6.417 -8.816 13.389 1.00 86.94 222 ALA A O 1
ATOM 1611 N N . GLN A 1 223 ? -7.614 -10.347 14.477 1.00 84.50 223 GLN A N 1
ATOM 1612 C CA . GLN A 1 223 ? -6.445 -11.148 14.876 1.00 84.50 223 GLN A CA 1
ATOM 1613 C C . GLN A 1 223 ? -5.807 -11.953 13.734 1.00 84.50 223 GLN A C 1
ATOM 1615 O O . GLN A 1 223 ? -4.744 -12.547 13.930 1.00 84.50 223 GLN A O 1
ATOM 1620 N N . ALA A 1 224 ? -6.490 -12.079 12.598 1.00 86.06 224 ALA A N 1
ATOM 1621 C CA . ALA A 1 224 ? -6.081 -12.936 11.487 1.00 86.06 224 ALA A CA 1
ATOM 1622 C C . ALA A 1 224 ? -6.014 -12.199 10.145 1.00 86.06 224 ALA A C 1
ATOM 1624 O O . ALA A 1 224 ? -5.317 -12.670 9.248 1.00 86.06 224 ALA A O 1
ATOM 1625 N N . TYR A 1 225 ? -6.741 -11.090 10.014 1.00 91.00 225 TYR A N 1
ATOM 1626 C CA . TYR A 1 225 ? -6.820 -10.302 8.794 1.00 91.00 225 TYR A CA 1
ATOM 1627 C C . TYR A 1 225 ? -5.963 -9.046 8.906 1.00 91.00 225 TYR A C 1
ATOM 1629 O O . TYR A 1 225 ? -5.965 -8.376 9.940 1.00 91.00 225 TYR A O 1
ATOM 1637 N N . TYR A 1 226 ? -5.290 -8.733 7.807 1.00 92.38 226 TYR A N 1
ATOM 1638 C CA . TYR A 1 226 ? -4.814 -7.391 7.517 1.00 92.38 226 TYR A CA 1
ATOM 1639 C C . TYR A 1 226 ? -5.969 -6.593 6.908 1.00 92.38 226 TYR A C 1
ATOM 1641 O O . TYR A 1 226 ? -6.707 -7.140 6.083 1.00 92.38 226 TYR A O 1
ATOM 1649 N N . TYR A 1 227 ? -6.139 -5.337 7.306 1.00 93.12 227 TYR A N 1
ATOM 1650 C CA . TYR A 1 227 ? -7.141 -4.447 6.733 1.00 93.12 227 TYR A CA 1
ATOM 1651 C C . TYR A 1 227 ? -6.466 -3.383 5.867 1.00 93.12 227 TYR A C 1
ATOM 1653 O O . TYR A 1 227 ? -5.618 -2.622 6.334 1.00 93.12 227 TYR A O 1
ATOM 1661 N N . GLY A 1 228 ? -6.844 -3.366 4.592 1.00 94.12 228 GLY A N 1
ATOM 1662 C CA . GLY A 1 228 ? -6.377 -2.419 3.593 1.00 94.12 228 GLY A CA 1
ATOM 1663 C C . GLY A 1 228 ? -7.465 -1.421 3.206 1.00 94.12 228 GLY A C 1
ATOM 1664 O O . GLY A 1 228 ? -8.634 -1.791 3.095 1.00 94.12 228 GLY A O 1
ATOM 1665 N N . LEU A 1 229 ? -7.081 -0.172 2.944 1.00 94.06 229 LEU A N 1
ATOM 1666 C CA . LEU A 1 229 ? -7.967 0.834 2.354 1.00 94.06 229 LEU A CA 1
ATOM 1667 C C . LEU A 1 229 ? -7.369 1.408 1.064 1.00 94.06 229 LEU A C 1
ATOM 1669 O O . LEU A 1 229 ? -6.241 1.894 1.064 1.00 94.06 229 LEU A O 1
ATOM 1673 N N . GLY A 1 230 ? -8.143 1.409 -0.019 1.00 93.69 230 GLY A N 1
ATOM 1674 C CA . GLY A 1 230 ? -7.861 2.189 -1.226 1.00 93.69 230 GLY A CA 1
ATOM 1675 C C . GLY A 1 230 ? -8.427 3.605 -1.109 1.00 93.69 230 GLY A C 1
ATOM 1676 O O . GLY A 1 230 ? -9.643 3.776 -0.994 1.00 93.69 230 GLY A O 1
ATOM 1677 N N . ALA A 1 231 ? -7.568 4.621 -1.135 1.00 92.06 231 ALA A N 1
ATOM 1678 C CA . ALA A 1 231 ? -7.941 6.030 -1.019 1.00 92.06 231 ALA A CA 1
ATOM 1679 C C . ALA A 1 231 ? -7.400 6.871 -2.185 1.00 92.06 231 ALA A C 1
ATOM 1681 O O . ALA A 1 231 ? -6.526 6.440 -2.930 1.00 92.06 231 ALA A O 1
ATOM 1682 N N . HIS A 1 232 ? -7.898 8.102 -2.321 1.00 90.69 232 HIS A N 1
ATOM 1683 C CA . HIS A 1 232 ? -7.396 9.031 -3.333 1.00 90.69 232 HIS A CA 1
ATOM 1684 C C . HIS A 1 232 ? -6.023 9.614 -2.949 1.00 90.69 232 HIS A C 1
ATOM 1686 O O . HIS A 1 232 ? -5.037 9.412 -3.655 1.00 90.69 232 HIS A O 1
ATOM 1692 N N . ALA A 1 233 ? -5.945 10.303 -1.810 1.00 89.19 233 ALA A N 1
ATOM 1693 C CA . ALA A 1 233 ? -4.716 10.868 -1.256 1.00 89.19 233 ALA A CA 1
ATOM 1694 C C . ALA A 1 233 ? -4.728 10.798 0.278 1.00 89.19 233 ALA A C 1
ATOM 1696 O O . ALA A 1 233 ? -5.791 10.796 0.904 1.00 89.19 233 ALA A O 1
ATOM 1697 N N . ILE A 1 234 ? -3.542 10.758 0.887 1.00 88.12 234 ILE A N 1
ATOM 1698 C CA . ILE A 1 234 ? -3.348 10.662 2.342 1.00 88.12 234 ILE A CA 1
ATOM 1699 C C . ILE A 1 234 ? -2.858 11.995 2.923 1.00 88.12 234 ILE A C 1
ATOM 1701 O O . ILE A 1 234 ? -1.855 12.556 2.483 1.00 88.12 234 ILE A O 1
ATOM 1705 N N . GLY A 1 235 ? -3.510 12.448 3.992 1.00 82.44 235 GLY A N 1
ATOM 1706 C CA . GLY A 1 235 ? -3.175 13.661 4.733 1.00 82.44 235 GLY A CA 1
ATOM 1707 C C . GLY A 1 235 ? -3.778 14.930 4.127 1.00 82.44 235 GLY A C 1
ATOM 1708 O O . GLY A 1 235 ? -4.621 14.893 3.241 1.00 82.44 235 GLY A O 1
ATOM 1709 N N . SER A 1 236 ? -3.360 16.092 4.629 1.00 72.00 236 SER A N 1
ATOM 1710 C CA . SER A 1 236 ? -3.884 17.401 4.200 1.00 72.00 236 SER A CA 1
ATOM 1711 C C . SER A 1 236 ? -3.125 18.025 3.024 1.00 72.00 236 SER A C 1
ATOM 1713 O O . SER A 1 236 ? -3.442 19.137 2.601 1.00 72.00 236 SER A O 1
ATOM 1715 N N . SER A 1 237 ? -2.106 17.340 2.506 1.00 67.75 237 SER A N 1
ATOM 1716 C CA . SER A 1 237 ? -1.194 17.849 1.482 1.00 67.75 237 SER A CA 1
ATOM 1717 C C . SER A 1 237 ? -1.672 17.611 0.044 1.00 67.75 237 SER A C 1
ATOM 1719 O O . SER A 1 237 ? -0.926 17.913 -0.892 1.00 67.75 237 SER A O 1
ATOM 1721 N N . GLY A 1 238 ? -2.901 17.120 -0.161 1.00 77.69 238 GLY A N 1
ATOM 1722 C CA . GLY A 1 238 ? -3.423 16.841 -1.498 1.00 77.69 238 GLY A CA 1
ATOM 1723 C C . GLY A 1 238 ? -2.557 15.810 -2.213 1.00 77.69 238 GLY A C 1
ATOM 1724 O O . GLY A 1 238 ? -2.030 14.885 -1.605 1.00 77.69 238 GLY A O 1
ATOM 1725 N N . CYS A 1 239 ? -2.293 16.050 -3.495 1.00 79.56 239 CYS A N 1
ATOM 1726 C CA . CYS A 1 239 ? -1.432 15.192 -4.307 1.00 79.56 239 CYS A CA 1
ATOM 1727 C C . CYS A 1 239 ? 0.056 15.186 -3.942 1.00 79.56 239 CYS A C 1
ATOM 1729 O O . CYS A 1 239 ? 0.834 14.532 -4.625 1.00 79.56 239 CYS A O 1
ATOM 1731 N N . ASN A 1 240 ? 0.461 15.841 -2.852 1.00 77.25 240 ASN A N 1
ATOM 1732 C CA . ASN A 1 240 ? 1.769 15.628 -2.231 1.00 77.25 240 ASN A CA 1
ATOM 1733 C C . ASN A 1 240 ? 1.703 14.539 -1.140 1.00 77.25 240 ASN A C 1
ATOM 1735 O O . ASN A 1 240 ? 2.446 14.605 -0.159 1.00 77.25 240 ASN A O 1
ATOM 1739 N N . SER A 1 241 ? 0.776 13.588 -1.260 1.00 80.19 241 SER A N 1
ATOM 1740 C CA . SER A 1 241 ? 0.620 12.458 -0.349 1.00 80.19 241 SER A CA 1
ATOM 1741 C C . SER A 1 241 ? 1.530 11.284 -0.725 1.00 80.19 241 SER A C 1
ATOM 1743 O O . SER A 1 241 ? 1.943 11.166 -1.886 1.00 80.19 241 SER A O 1
ATOM 1745 N N . PRO A 1 242 ? 1.839 10.395 0.232 1.00 85.50 242 PRO A N 1
ATOM 1746 C CA . PRO A 1 242 ? 2.477 9.121 -0.071 1.00 85.50 242 PRO A CA 1
ATOM 1747 C C . PRO A 1 242 ? 1.558 8.191 -0.877 1.00 85.50 242 PRO A C 1
ATOM 1749 O O . PRO A 1 242 ? 0.337 8.345 -0.847 1.00 85.50 242 PRO A O 1
ATOM 1752 N N . SER A 1 243 ? 2.168 7.243 -1.593 1.00 87.62 243 SER A N 1
ATOM 1753 C CA . SER A 1 243 ? 1.508 6.176 -2.361 1.00 87.62 243 SER A CA 1
ATOM 1754 C C . SER A 1 243 ? 0.839 5.141 -1.464 1.00 87.62 243 SER A C 1
ATOM 1756 O O . SER A 1 243 ? -0.106 4.486 -1.889 1.00 87.62 243 SER A O 1
ATOM 1758 N N . GLY A 1 244 ? 1.280 5.040 -0.215 1.00 90.75 244 GLY A N 1
ATOM 1759 C CA . GLY A 1 244 ? 0.660 4.249 0.827 1.00 90.75 244 GLY A CA 1
ATOM 1760 C C . GLY A 1 244 ? 1.267 4.559 2.190 1.00 90.75 244 GLY A C 1
ATOM 1761 O O . GLY A 1 244 ? 2.192 5.364 2.306 1.00 90.75 244 GLY A O 1
ATOM 1762 N N . LEU A 1 245 ? 0.659 3.997 3.228 1.00 89.19 245 LEU A N 1
ATOM 1763 C CA . LEU A 1 245 ? 1.197 3.935 4.581 1.00 89.19 245 LEU A CA 1
ATOM 1764 C C . LEU A 1 245 ? 0.763 2.615 5.210 1.00 89.19 245 LEU A C 1
ATOM 1766 O O . LEU A 1 245 ? -0.371 2.172 5.029 1.00 89.19 245 LEU A O 1
ATOM 1770 N N . ALA A 1 246 ? 1.619 2.055 6.051 1.00 88.56 246 ALA A N 1
ATOM 1771 C CA . ALA A 1 246 ? 1.330 0.847 6.801 1.00 88.56 246 ALA A CA 1
ATOM 1772 C C . ALA A 1 246 ? 1.822 0.954 8.236 1.00 88.56 246 ALA A C 1
ATOM 1774 O O . ALA A 1 246 ? 2.785 1.657 8.555 1.00 88.56 246 ALA A O 1
ATOM 1775 N N . GLU A 1 247 ? 1.162 0.220 9.120 1.00 82.94 247 GLU A N 1
ATOM 1776 C CA . GLU A 1 247 ? 1.631 0.037 10.482 1.00 82.94 247 GLU A CA 1
ATOM 1777 C C . GLU A 1 247 ? 2.803 -0.960 10.496 1.00 82.94 247 GLU A C 1
ATOM 1779 O O . GLU A 1 247 ? 2.614 -2.138 10.154 1.00 82.94 247 GLU A O 1
ATOM 1784 N N . PRO A 1 248 ? 4.020 -0.549 10.912 1.00 80.56 248 PRO A N 1
ATOM 1785 C CA . PRO A 1 248 ? 5.144 -1.471 10.987 1.00 80.56 248 PRO A CA 1
ATOM 1786 C C . PRO A 1 248 ? 4.845 -2.581 11.992 1.00 80.56 248 PRO A C 1
ATOM 1788 O O . PRO A 1 248 ? 4.614 -2.310 13.173 1.00 80.56 248 PRO A O 1
ATOM 1791 N N . LEU A 1 249 ? 4.863 -3.832 11.528 1.00 80.81 249 LEU A N 1
ATOM 1792 C CA . LEU A 1 249 ? 4.479 -4.997 12.332 1.00 80.81 249 LEU A CA 1
ATOM 1793 C C . LEU A 1 249 ? 3.079 -4.847 12.981 1.00 80.81 249 LEU A C 1
ATOM 1795 O O . LEU A 1 249 ? 2.862 -5.303 14.107 1.00 80.81 249 LEU A O 1
ATOM 1799 N N . GLY A 1 250 ? 2.157 -4.178 12.284 1.00 83.19 250 GLY A N 1
ATOM 1800 C CA . GLY A 1 250 ? 0.732 -4.079 12.612 1.00 83.19 250 GLY A CA 1
ATOM 1801 C C . GLY A 1 250 ? -0.138 -4.877 11.640 1.00 83.19 250 GLY A C 1
ATOM 1802 O O . GLY A 1 250 ? 0.354 -5.788 10.966 1.00 83.19 250 GLY A O 1
ATOM 1803 N N . ASN A 1 251 ? -1.429 -4.554 11.588 1.00 87.62 251 ASN A N 1
ATOM 1804 C CA . ASN A 1 251 ? -2.389 -5.200 10.689 1.00 87.62 251 ASN A CA 1
ATOM 1805 C C . ASN A 1 251 ? -3.090 -4.241 9.727 1.00 87.62 251 ASN A C 1
ATOM 1807 O O . ASN A 1 251 ? -3.888 -4.709 8.918 1.00 87.62 251 ASN A O 1
ATOM 1811 N N . ASP A 1 252 ? -2.769 -2.950 9.774 1.00 89.62 252 ASP A N 1
ATOM 1812 C CA . ASP A 1 252 ? -3.420 -1.952 8.937 1.00 89.62 252 ASP A CA 1
ATOM 1813 C C . ASP A 1 252 ? -2.488 -1.362 7.885 1.00 89.62 252 ASP A C 1
ATOM 1815 O O . ASP A 1 252 ? -1.295 -1.127 8.121 1.00 89.62 252 ASP A O 1
ATOM 1819 N N . PHE A 1 253 ? -3.061 -1.116 6.709 1.00 92.62 253 PHE A N 1
ATOM 1820 C CA . PHE A 1 253 ? -2.411 -0.383 5.637 1.00 92.62 253 PHE A CA 1
ATOM 1821 C C . PHE A 1 253 ? -3.404 0.396 4.772 1.00 92.62 253 PHE A C 1
ATOM 1823 O O . PHE A 1 253 ? -4.589 0.083 4.682 1.00 92.62 253 PHE A O 1
ATOM 1830 N N . ILE A 1 254 ? -2.910 1.429 4.106 1.00 92.81 254 ILE A N 1
ATOM 1831 C CA . ILE A 1 254 ? -3.649 2.267 3.169 1.00 92.81 254 ILE A CA 1
ATOM 1832 C C . ILE A 1 254 ? -2.794 2.463 1.920 1.00 92.81 254 ILE A C 1
ATOM 1834 O O . ILE A 1 254 ? -1.589 2.664 2.027 1.00 92.81 254 ILE A O 1
ATOM 1838 N N . ILE A 1 255 ? -3.412 2.428 0.741 1.00 93.31 255 ILE A N 1
ATOM 1839 C CA . ILE A 1 255 ? -2.781 2.857 -0.513 1.00 93.31 255 ILE A CA 1
ATOM 1840 C C . ILE A 1 255 ? -3.521 4.080 -1.052 1.00 93.31 255 ILE A C 1
ATOM 1842 O O . ILE A 1 255 ? -4.737 4.203 -0.896 1.00 93.31 255 ILE A O 1
ATOM 1846 N N . ALA A 1 256 ? -2.789 4.980 -1.696 1.00 91.50 256 ALA A N 1
ATOM 1847 C CA . ALA A 1 256 ? -3.299 6.213 -2.261 1.00 91.50 256 ALA A CA 1
ATOM 1848 C C . ALA A 1 256 ? -2.638 6.546 -3.598 1.00 91.50 256 ALA A C 1
ATOM 1850 O O . ALA A 1 256 ? -1.582 7.172 -3.673 1.00 91.50 256 ALA A O 1
ATOM 1851 N N . LEU A 1 257 ? -3.299 6.116 -4.670 1.00 89.31 257 LEU A N 1
ATOM 1852 C CA . LEU A 1 257 ? -2.830 6.246 -6.052 1.00 89.31 257 LEU A CA 1
ATOM 1853 C C . LEU A 1 257 ? -3.700 7.226 -6.852 1.00 89.31 257 LEU A C 1
ATOM 1855 O O . LEU A 1 257 ? -3.686 7.223 -8.079 1.00 89.31 257 LEU A O 1
ATOM 1859 N N . GLY A 1 258 ? -4.452 8.081 -6.151 1.00 87.94 258 GLY A N 1
ATOM 1860 C CA . GLY A 1 258 ? -5.433 9.001 -6.720 1.00 87.94 258 GLY A CA 1
ATOM 1861 C C . GLY A 1 258 ? -4.864 10.179 -7.499 1.00 87.94 258 GLY A C 1
ATOM 1862 O O . GLY A 1 258 ? -5.594 10.888 -8.187 1.00 87.94 258 GLY A O 1
ATOM 1863 N N . CYS A 1 259 ? -3.555 10.395 -7.418 1.00 84.12 259 CYS A N 1
ATOM 1864 C CA . CYS A 1 259 ? -2.900 11.597 -7.906 1.00 84.12 259 CYS A CA 1
ATOM 1865 C C . CYS A 1 259 ? -1.935 11.331 -9.063 1.00 84.12 259 CYS A C 1
ATOM 1867 O O . CYS A 1 259 ? -1.213 10.344 -9.085 1.00 84.12 259 CYS A O 1
ATOM 1869 N N . ALA A 1 260 ? -1.863 12.244 -10.032 1.00 75.25 260 ALA A N 1
ATOM 1870 C CA . ALA A 1 260 ? -0.835 12.158 -11.069 1.00 75.25 260 ALA A CA 1
ATOM 1871 C C . ALA A 1 260 ? 0.578 12.197 -10.432 1.00 75.25 260 ALA A C 1
ATOM 1873 O O . ALA A 1 260 ? 0.770 12.948 -9.474 1.00 75.25 260 ALA A O 1
ATOM 1874 N N . PRO A 1 261 ? 1.573 11.452 -10.954 1.00 70.81 261 PRO A N 1
ATOM 1875 C CA . PRO A 1 261 ? 1.573 10.758 -12.242 1.00 70.81 261 PRO A CA 1
ATOM 1876 C C . PRO A 1 261 ? 1.185 9.268 -12.184 1.00 70.81 261 PRO A C 1
ATOM 1878 O O . PRO A 1 261 ? 1.493 8.556 -13.138 1.00 70.81 261 PRO A O 1
ATOM 1881 N N . PHE A 1 262 ? 0.521 8.790 -11.120 1.00 79.00 262 PHE A N 1
ATOM 1882 C CA . PHE A 1 262 ? -0.082 7.448 -11.124 1.00 79.00 262 PHE A CA 1
ATOM 1883 C C . PHE A 1 262 ? -1.058 7.304 -12.320 1.00 79.00 262 PHE A C 1
ATOM 1885 O O . PHE A 1 262 ? -1.605 8.303 -12.801 1.00 79.00 262 PHE A O 1
ATOM 1892 N N . GLY A 1 263 ? -1.208 6.101 -12.881 1.00 67.81 263 GLY A N 1
ATOM 1893 C CA . GLY A 1 263 ? -2.076 5.820 -14.043 1.00 67.81 263 GLY A CA 1
ATOM 1894 C C . GLY A 1 263 ? -3.453 5.279 -13.631 1.00 67.81 263 GLY A C 1
ATOM 1895 O O . GLY A 1 263 ? -3.820 5.344 -12.477 1.00 67.81 263 GLY A O 1
ATOM 1896 N N . GLU A 1 264 ? -4.283 4.700 -14.496 1.00 61.41 264 GLU A N 1
ATOM 1897 C CA . GLU A 1 264 ? -5.151 5.515 -15.358 1.00 61.41 264 GLU A CA 1
ATOM 1898 C C . GLU A 1 264 ? -6.404 6.016 -14.608 1.00 61.41 264 GLU A C 1
ATOM 1900 O O . GLU A 1 264 ? -6.780 5.497 -13.563 1.00 61.41 264 GLU A O 1
ATOM 1905 N N . SER A 1 265 ? -7.055 7.046 -15.155 1.00 59.47 265 SER A N 1
ATOM 1906 C CA . SER A 1 265 ? -8.310 7.614 -14.648 1.00 59.47 265 SER A CA 1
ATOM 1907 C C . SER A 1 265 ? -9.518 6.747 -14.997 1.00 59.47 265 SER A C 1
ATOM 1909 O O . SER A 1 265 ? -9.643 6.288 -16.130 1.00 59.47 265 SER A O 1
ATOM 1911 N N . ASN A 1 266 ? -10.471 6.613 -14.076 1.00 55.19 266 ASN A N 1
ATOM 1912 C CA . ASN A 1 266 ? -11.675 5.798 -14.286 1.00 55.19 266 ASN A CA 1
ATOM 1913 C C . ASN A 1 266 ? -12.964 6.609 -14.532 1.00 55.19 266 ASN A C 1
ATOM 1915 O O . ASN A 1 266 ? -14.066 6.067 -14.436 1.00 55.19 266 ASN A O 1
ATOM 1919 N N . GLY A 1 267 ? -12.854 7.913 -14.809 1.00 55.28 267 GLY A N 1
ATOM 1920 C CA . GLY A 1 267 ? -13.985 8.813 -15.078 1.00 55.28 267 GLY A CA 1
ATOM 1921 C C . GLY A 1 267 ? -14.951 9.029 -13.902 1.00 55.28 267 GLY A C 1
ATOM 1922 O O . GLY A 1 267 ? -15.856 9.853 -14.008 1.00 55.28 267 GLY A O 1
ATOM 1923 N N . SER A 1 268 ? -14.777 8.315 -12.783 1.00 57.59 268 SER A N 1
ATOM 1924 C CA . SER A 1 268 ? -15.651 8.392 -11.607 1.00 57.59 268 SER A CA 1
ATOM 1925 C C . SER A 1 268 ? -15.256 9.511 -10.637 1.00 57.59 268 SER A C 1
ATOM 1927 O O . SER A 1 268 ? -16.092 9.967 -9.858 1.00 57.59 268 SER A O 1
ATOM 1929 N N . HIS A 1 269 ? -14.018 10.004 -10.735 1.00 59.38 269 HIS A N 1
ATOM 1930 C CA . HIS A 1 269 ? -13.514 11.198 -10.056 1.00 59.38 269 HIS A CA 1
ATOM 1931 C C . HIS A 1 269 ? -12.387 11.857 -10.872 1.00 59.38 269 HIS A C 1
ATOM 1933 O O . HIS A 1 269 ? -11.923 11.329 -11.885 1.00 59.38 269 HIS A O 1
ATOM 1939 N N . THR A 1 270 ? -11.937 13.030 -10.423 1.00 64.38 270 THR A N 1
ATOM 1940 C CA . THR A 1 270 ? -10.750 13.691 -10.983 1.00 64.38 270 THR A CA 1
ATOM 1941 C C . THR A 1 270 ? -9.511 12.921 -10.532 1.00 64.38 270 THR A C 1
ATOM 1943 O O . THR A 1 270 ? -9.348 12.732 -9.335 1.00 64.38 270 THR A O 1
ATOM 1946 N N . GLY A 1 271 ? -8.648 12.475 -11.448 1.00 67.38 271 GLY A N 1
ATOM 1947 C CA . GLY A 1 271 ? -7.376 11.807 -11.121 1.00 67.38 271 GLY A CA 1
ATOM 1948 C C . GLY A 1 271 ? -7.312 10.302 -11.451 1.00 67.38 271 GLY A C 1
ATOM 1949 O O . GLY A 1 271 ? -8.299 9.734 -11.922 1.00 67.38 271 GLY A O 1
ATOM 1950 N N . PRO A 1 272 ? -6.126 9.683 -11.333 1.00 77.81 272 PRO A N 1
ATOM 1951 C CA . PRO A 1 272 ? -5.893 8.239 -11.522 1.00 77.81 272 PRO A CA 1
ATOM 1952 C C . PRO A 1 272 ? -6.464 7.331 -10.416 1.00 77.81 272 PRO A C 1
ATOM 1954 O O . PRO A 1 272 ? -6.839 7.826 -9.364 1.00 77.81 272 PRO A O 1
ATOM 1957 N N . GLU A 1 273 ? -6.516 6.013 -10.639 1.00 81.44 273 GLU A N 1
ATOM 1958 C CA . GLU A 1 273 ? -6.799 4.982 -9.607 1.00 81.44 273 GLU A CA 1
ATOM 1959 C C . GLU A 1 273 ? -5.625 3.999 -9.381 1.00 81.44 273 GLU A C 1
ATOM 1961 O O . GLU A 1 273 ? -5.719 3.037 -8.613 1.00 81.44 273 GLU A O 1
ATOM 1966 N N . GLY A 1 274 ? -4.509 4.229 -10.067 1.00 85.25 274 GLY A N 1
ATOM 1967 C CA . GLY A 1 274 ? -3.376 3.322 -10.172 1.00 85.25 274 GLY A CA 1
ATOM 1968 C C . GLY A 1 274 ? -3.503 2.328 -11.334 1.00 85.25 274 GLY A C 1
ATOM 1969 O O . GLY A 1 274 ? -4.571 1.786 -11.614 1.00 85.25 274 GLY A O 1
ATOM 1970 N N . THR A 1 275 ? -2.392 2.029 -12.007 1.00 84.94 275 THR A N 1
ATOM 1971 C CA . THR A 1 275 ? -2.292 0.867 -12.911 1.00 84.94 275 THR A CA 1
ATOM 1972 C C . THR A 1 275 ? -2.287 -0.463 -12.142 1.00 84.94 275 THR A C 1
ATOM 1974 O O . THR A 1 275 ? -2.179 -0.504 -10.915 1.00 84.94 275 THR A O 1
ATOM 1977 N N . ILE A 1 276 ? -2.376 -1.590 -12.859 1.00 87.06 276 ILE A N 1
ATOM 1978 C CA . ILE A 1 276 ? -2.317 -2.939 -12.266 1.00 87.06 276 ILE A CA 1
ATOM 1979 C C . ILE A 1 276 ? -1.029 -3.120 -11.454 1.00 87.06 276 ILE A C 1
ATOM 1981 O O . ILE A 1 276 ? -1.042 -3.653 -10.340 1.00 87.06 276 ILE A O 1
ATOM 1985 N N . GLU A 1 277 ? 0.092 -2.694 -12.022 1.00 88.44 277 GLU A N 1
ATOM 1986 C CA . GLU A 1 277 ? 1.410 -2.802 -11.420 1.00 88.44 277 GLU A CA 1
ATOM 1987 C C . GLU A 1 277 ? 1.586 -1.811 -10.266 1.00 88.44 277 GLU A C 1
ATOM 1989 O O . GLU A 1 277 ? 2.179 -2.168 -9.253 1.00 88.44 277 GLU A O 1
ATOM 1994 N N . GLU A 1 278 ? 1.000 -0.616 -10.362 1.00 89.25 278 GLU A N 1
ATOM 1995 C CA . GLU A 1 278 ? 0.989 0.358 -9.267 1.00 89.25 278 GLU A CA 1
ATOM 1996 C C . GLU A 1 278 ? 0.206 -0.135 -8.053 1.00 89.25 278 GLU A C 1
ATOM 1998 O O . GLU A 1 278 ? 0.724 -0.102 -6.936 1.00 89.25 278 GLU A O 1
ATOM 2003 N N . GLN A 1 279 ? -1.007 -0.652 -8.267 1.00 92.75 279 GLN A N 1
ATOM 2004 C CA . GLN A 1 279 ? -1.828 -1.206 -7.193 1.00 92.75 279 GLN A CA 1
ATOM 2005 C C . GLN A 1 279 ? -1.150 -2.427 -6.565 1.00 92.75 279 GLN A C 1
ATOM 2007 O O . GLN A 1 279 ? -0.967 -2.480 -5.352 1.00 92.75 279 GLN A O 1
ATOM 2012 N N . SER A 1 280 ? -0.734 -3.406 -7.375 1.00 93.94 280 SER A N 1
ATOM 2013 C CA . SER A 1 280 ? -0.119 -4.630 -6.843 1.00 93.94 280 SER A CA 1
ATOM 2014 C C . SER A 1 280 ? 1.240 -4.379 -6.181 1.00 93.94 280 SER A C 1
ATOM 2016 O O . SER A 1 280 ? 1.499 -4.938 -5.117 1.00 93.94 280 SER A O 1
ATOM 2018 N N . GLY A 1 281 ? 2.081 -3.519 -6.762 1.00 94.12 281 GLY A N 1
ATOM 2019 C CA . GLY A 1 281 ? 3.377 -3.138 -6.203 1.00 94.12 281 GLY A CA 1
ATOM 2020 C C . GLY A 1 281 ? 3.245 -2.402 -4.875 1.00 94.12 281 GLY A C 1
ATOM 2021 O O . GLY A 1 281 ? 3.887 -2.785 -3.900 1.00 94.12 281 GLY A O 1
ATOM 2022 N N . THR A 1 282 ? 2.349 -1.414 -4.807 1.00 94.44 282 THR A N 1
ATOM 2023 C CA . THR A 1 282 ? 2.113 -0.629 -3.585 1.00 94.44 282 THR A CA 1
ATOM 2024 C C . THR A 1 282 ? 1.469 -1.472 -2.488 1.00 94.44 282 THR A C 1
ATOM 2026 O O . THR A 1 282 ? 1.932 -1.443 -1.359 1.00 94.44 282 THR A O 1
ATOM 2029 N N . ILE A 1 283 ? 0.482 -2.322 -2.796 1.00 96.56 283 ILE A N 1
ATOM 2030 C CA . ILE A 1 283 ? -0.097 -3.230 -1.788 1.00 96.56 283 ILE A CA 1
ATOM 2031 C C . ILE A 1 283 ? 0.957 -4.189 -1.238 1.00 96.56 283 ILE A C 1
ATOM 2033 O O . ILE A 1 283 ? 1.011 -4.414 -0.031 1.00 96.56 283 ILE A O 1
ATOM 2037 N N . LEU A 1 284 ? 1.792 -4.773 -2.106 1.00 97.56 284 LEU A N 1
ATOM 2038 C CA . LEU A 1 284 ? 2.848 -5.668 -1.643 1.00 97.56 284 LEU A CA 1
ATOM 2039 C C . LEU A 1 284 ? 3.887 -4.908 -0.805 1.00 97.56 284 LEU A C 1
ATOM 2041 O O . LEU A 1 284 ? 4.356 -5.447 0.188 1.00 97.56 284 LEU A O 1
ATOM 2045 N N . HIS A 1 285 ? 4.206 -3.661 -1.154 1.00 96.06 285 HIS A N 1
ATOM 2046 C CA . HIS A 1 285 ? 5.077 -2.793 -0.362 1.00 96.06 285 HIS A CA 1
ATOM 2047 C C . HIS A 1 285 ? 4.515 -2.545 1.046 1.00 96.06 285 HIS A C 1
ATOM 2049 O O . HIS A 1 285 ? 5.162 -2.858 2.045 1.00 96.06 285 HIS A O 1
ATOM 2055 N N . GLU A 1 286 ? 3.271 -2.076 1.138 1.00 95.38 286 GLU A N 1
ATOM 2056 C CA . GLU A 1 286 ? 2.640 -1.760 2.420 1.00 95.38 286 GLU A CA 1
ATOM 2057 C C . GLU A 1 286 ? 2.441 -3.002 3.304 1.00 95.38 286 GLU A C 1
ATOM 2059 O O . GLU A 1 286 ? 2.730 -2.991 4.504 1.00 95.38 286 GLU A O 1
ATOM 2064 N N . LEU A 1 287 ? 2.050 -4.136 2.711 1.00 95.31 287 LEU A N 1
ATOM 2065 C CA . LEU A 1 287 ? 2.017 -5.413 3.430 1.00 95.31 287 LEU A CA 1
ATOM 2066 C C . LEU A 1 287 ? 3.406 -5.818 3.940 1.00 95.31 287 LEU A C 1
ATOM 2068 O O . LEU A 1 287 ? 3.519 -6.425 5.006 1.00 95.31 287 LEU A O 1
ATOM 2072 N N . GLY A 1 288 ? 4.471 -5.477 3.215 1.00 94.88 288 GLY A N 1
ATOM 2073 C CA . GLY A 1 288 ? 5.845 -5.709 3.643 1.00 94.88 288 GLY A CA 1
ATOM 2074 C C . GLY A 1 288 ? 6.149 -5.035 4.977 1.00 94.88 288 GLY A C 1
ATOM 2075 O O . GLY A 1 288 ? 6.694 -5.682 5.875 1.00 94.88 288 GLY A O 1
ATOM 2076 N N . HIS A 1 289 ? 5.711 -3.791 5.175 1.00 91.94 289 HIS A N 1
ATOM 2077 C CA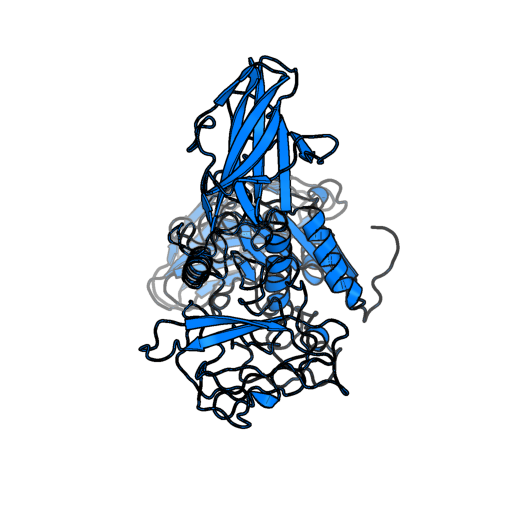 . HIS A 1 289 ? 5.807 -3.117 6.472 1.00 91.94 289 HIS A CA 1
ATOM 2078 C C . HIS A 1 289 ? 5.011 -3.829 7.568 1.00 91.94 289 HIS A C 1
ATOM 2080 O O . HIS A 1 289 ? 5.532 -4.017 8.675 1.00 91.94 289 HIS A O 1
ATOM 2086 N N . ASN A 1 290 ? 3.802 -4.317 7.273 1.00 90.12 290 ASN A N 1
ATOM 2087 C CA . ASN A 1 290 ? 3.052 -5.140 8.225 1.00 90.12 290 ASN A CA 1
ATOM 2088 C C . ASN A 1 290 ? 3.779 -6.462 8.564 1.00 90.12 290 ASN A C 1
ATOM 2090 O O . ASN A 1 290 ? 3.647 -6.980 9.674 1.00 90.12 290 ASN A O 1
ATOM 2094 N N . PHE A 1 291 ? 4.614 -6.988 7.660 1.00 90.56 291 PHE A N 1
ATOM 2095 C CA . PHE A 1 291 ? 5.504 -8.132 7.911 1.00 90.56 291 PHE A CA 1
ATOM 2096 C C . PHE A 1 291 ? 6.858 -7.757 8.532 1.00 90.56 291 PHE A C 1
ATOM 2098 O O . PHE A 1 291 ? 7.737 -8.619 8.641 1.00 90.56 291 PHE A O 1
ATOM 2105 N N . ASN A 1 292 ? 7.010 -6.509 8.984 1.00 88.12 292 ASN A N 1
ATOM 2106 C CA . ASN A 1 292 ? 8.227 -5.930 9.548 1.00 88.12 292 ASN A CA 1
ATOM 2107 C C . ASN A 1 292 ? 9.396 -5.848 8.558 1.00 88.12 292 ASN A C 1
ATOM 2109 O O . ASN A 1 292 ? 10.535 -6.121 8.931 1.00 88.12 292 ASN A O 1
ATOM 2113 N N . LEU A 1 293 ? 9.135 -5.481 7.306 1.00 92.00 293 LEU A N 1
ATOM 2114 C CA . LEU A 1 293 ? 10.165 -5.041 6.369 1.00 92.00 293 LEU A CA 1
ATOM 2115 C C . LEU A 1 293 ? 10.340 -3.514 6.425 1.00 92.00 293 LEU A C 1
ATOM 2117 O O . LEU A 1 293 ? 9.391 -2.764 6.654 1.00 92.00 293 LEU A O 1
ATOM 2121 N N . SER A 1 294 ? 11.573 -3.071 6.209 1.00 91.44 294 SER A N 1
ATOM 2122 C CA . SER A 1 294 ? 11.969 -1.696 5.894 1.00 91.44 294 SER A CA 1
ATOM 2123 C C . SER A 1 294 ? 12.410 -1.641 4.416 1.00 91.44 294 SER A C 1
ATOM 2125 O O . SER A 1 294 ? 12.608 -2.680 3.789 1.00 91.44 294 SER A O 1
ATOM 2127 N N . HIS A 1 295 ? 12.621 -0.450 3.844 1.00 89.75 295 HIS A N 1
ATOM 2128 C CA . HIS A 1 295 ? 12.915 -0.294 2.402 1.00 89.75 295 HIS A CA 1
ATOM 2129 C C . HIS A 1 295 ? 14.181 -0.990 1.894 1.00 89.75 295 HIS A C 1
ATOM 2131 O O . HIS A 1 295 ? 14.304 -1.303 0.708 1.00 89.75 295 HIS A O 1
ATOM 2137 N N . GLY A 1 296 ? 15.137 -1.209 2.789 1.00 89.00 296 GLY A N 1
ATOM 2138 C CA . GLY A 1 296 ? 16.385 -1.899 2.516 1.00 89.00 296 GLY A CA 1
ATOM 2139 C C . GLY A 1 296 ? 16.423 -3.333 3.026 1.00 89.00 296 GLY A C 1
ATOM 2140 O O . GLY A 1 296 ? 17.460 -3.971 2.898 1.00 89.00 296 GLY A O 1
ATOM 2141 N N . GLY A 1 297 ? 15.369 -3.870 3.632 1.00 91.75 297 GLY A N 1
ATOM 2142 C CA . GLY A 1 297 ? 15.378 -5.251 4.104 1.00 91.75 297 GLY A CA 1
ATOM 2143 C C . GLY A 1 297 ? 14.611 -5.463 5.400 1.00 91.75 297 GLY A C 1
ATOM 2144 O O . GLY A 1 297 ? 13.899 -4.579 5.878 1.00 91.75 297 GLY A O 1
ATOM 2145 N N . PRO A 1 298 ? 14.753 -6.640 6.027 1.00 92.31 298 PRO A N 1
ATOM 2146 C CA . PRO A 1 298 ? 13.918 -7.001 7.154 1.00 92.31 298 PRO A CA 1
ATOM 2147 C C . PRO A 1 298 ? 14.247 -6.163 8.389 1.00 92.31 298 PRO A C 1
ATOM 2149 O O . PRO A 1 298 ? 15.404 -5.925 8.726 1.00 92.31 298 PRO A O 1
ATOM 2152 N N . GLY A 1 299 ? 13.224 -5.801 9.155 1.00 87.94 299 GLY A N 1
ATOM 2153 C CA . GLY A 1 299 ? 13.371 -5.163 10.460 1.00 87.94 299 GLY A CA 1
ATOM 2154 C C . GLY A 1 299 ? 14.198 -6.002 11.438 1.00 87.94 299 GLY A C 1
ATOM 2155 O O . GLY A 1 299 ? 14.857 -5.453 12.324 1.00 87.94 299 GLY A O 1
ATOM 2156 N N . LYS A 1 300 ? 14.188 -7.332 11.267 1.00 86.50 300 LYS A N 1
ATOM 2157 C CA . LYS A 1 300 ? 15.032 -8.296 11.982 1.00 86.50 300 LYS A CA 1
ATOM 2158 C C . LYS A 1 300 ? 15.395 -9.475 11.080 1.00 86.50 300 LYS A C 1
ATOM 2160 O O . LYS A 1 300 ? 14.515 -10.080 10.478 1.00 86.50 300 LYS A O 1
ATOM 2165 N N . ILE A 1 301 ? 16.665 -9.870 11.084 1.00 88.06 301 ILE A N 1
ATOM 2166 C CA . ILE A 1 301 ? 17.121 -11.148 10.525 1.00 88.06 301 ILE A CA 1
ATOM 2167 C C . ILE A 1 301 ? 16.815 -12.243 11.546 1.00 88.06 301 ILE A C 1
ATOM 2169 O O . ILE A 1 301 ? 17.368 -12.247 12.649 1.00 88.06 301 ILE A O 1
ATOM 2173 N N . LEU A 1 302 ? 15.912 -13.152 11.204 1.00 81.88 302 LEU A N 1
ATOM 2174 C CA . LEU A 1 302 ? 15.403 -14.182 12.095 1.00 81.88 302 LEU A CA 1
ATOM 2175 C C . LEU A 1 302 ? 16.406 -15.336 12.213 1.00 81.88 302 LEU A C 1
ATOM 2177 O O . LEU A 1 302 ? 16.789 -15.949 11.222 1.00 81.88 302 LEU A O 1
ATOM 2181 N N . VAL A 1 303 ? 16.788 -15.692 13.445 1.00 69.31 303 VAL A N 1
ATOM 2182 C CA . VAL A 1 303 ? 17.682 -16.846 13.703 1.00 69.31 303 VAL A CA 1
ATOM 2183 C C . VAL A 1 303 ? 16.966 -18.200 13.594 1.00 69.31 303 VAL A C 1
ATOM 2185 O O . VAL A 1 303 ? 17.603 -19.249 13.573 1.00 69.31 303 VAL A O 1
ATOM 2188 N N . SER A 1 304 ? 15.630 -18.189 13.532 1.00 58.66 304 SER A N 1
ATOM 2189 C CA . SER A 1 304 ? 14.788 -19.345 13.213 1.00 58.66 304 SER A CA 1
ATOM 2190 C C . SER A 1 304 ? 13.468 -18.856 12.612 1.00 58.66 304 SER A C 1
ATOM 2192 O O . SER A 1 304 ? 12.884 -17.885 13.092 1.00 58.66 304 SER A O 1
ATOM 2194 N N . SER A 1 305 ? 13.005 -19.507 11.549 1.00 52.72 305 SER A N 1
ATOM 2195 C CA . SER A 1 305 ? 12.015 -18.971 10.605 1.00 52.72 305 SER A CA 1
ATOM 2196 C C . SER A 1 305 ? 10.542 -19.033 11.050 1.00 52.72 305 SER A C 1
ATOM 2198 O O . SER A 1 305 ? 9.663 -18.844 10.206 1.00 52.72 305 SER A O 1
ATOM 2200 N N . ALA A 1 306 ? 10.225 -19.339 12.321 1.00 49.75 306 ALA A N 1
ATOM 2201 C CA . ALA A 1 306 ? 8.868 -19.812 12.634 1.00 49.75 306 ALA A CA 1
ATOM 2202 C C . ALA A 1 306 ? 8.260 -19.537 14.024 1.00 49.75 306 ALA A C 1
ATOM 2204 O O . ALA A 1 306 ? 7.176 -20.061 14.277 1.00 49.75 306 ALA A O 1
ATOM 2205 N N . THR A 1 307 ? 8.842 -18.735 14.922 1.00 45.62 307 THR A N 1
ATOM 2206 C CA . THR A 1 307 ? 8.246 -18.583 16.270 1.00 45.62 307 THR A CA 1
ATOM 2207 C C . THR A 1 307 ? 7.812 -17.160 16.597 1.00 45.62 307 THR A C 1
ATOM 2209 O O . THR A 1 307 ? 8.566 -16.198 16.464 1.00 45.62 307 THR A O 1
ATOM 2212 N N . SER A 1 308 ? 6.573 -17.045 17.079 1.00 44.94 308 SER A N 1
ATOM 2213 C CA . SER A 1 308 ? 6.046 -15.881 17.791 1.00 44.94 308 SER A CA 1
ATOM 2214 C C . SER A 1 308 ? 7.048 -15.409 18.850 1.00 44.94 308 SER A C 1
ATOM 2216 O O . SER A 1 308 ? 7.435 -16.203 19.707 1.00 44.94 308 SER A O 1
ATOM 2218 N N . GLY A 1 309 ? 7.470 -14.142 18.789 1.00 52.28 309 GLY A N 1
ATOM 2219 C CA . GLY A 1 309 ? 8.542 -13.614 19.649 1.00 52.28 309 GLY A CA 1
ATOM 2220 C C . GLY A 1 309 ? 9.944 -13.688 19.033 1.00 52.28 309 GLY A C 1
ATOM 2221 O O . GLY A 1 309 ? 10.927 -13.759 19.766 1.00 52.28 309 GLY A O 1
ATOM 2222 N N . ALA A 1 310 ? 10.036 -13.689 17.699 1.00 55.25 310 ALA A N 1
ATOM 2223 C CA . ALA A 1 310 ? 11.279 -13.894 16.969 1.00 55.25 310 ALA A CA 1
ATOM 2224 C C . ALA A 1 310 ? 12.423 -12.974 17.447 1.00 55.25 310 ALA A C 1
ATOM 2226 O O . ALA A 1 310 ? 12.329 -11.740 17.435 1.00 55.25 310 ALA A O 1
ATOM 2227 N N . VAL A 1 311 ? 13.508 -13.615 17.884 1.00 63.62 311 VAL A N 1
ATOM 2228 C CA . VAL A 1 311 ? 14.788 -12.988 18.219 1.00 63.62 311 VAL A CA 1
ATOM 2229 C C . VAL A 1 311 ? 15.599 -12.895 16.931 1.00 63.62 311 VAL A C 1
ATOM 2231 O O . VAL A 1 311 ? 15.655 -13.850 16.157 1.00 63.62 311 VAL A O 1
ATOM 2234 N N . GLY A 1 312 ? 16.206 -11.744 16.682 1.00 75.62 312 GLY A N 1
ATOM 2235 C CA . GLY A 1 312 ? 16.946 -11.506 15.453 1.00 75.62 312 GLY A CA 1
ATOM 2236 C C . GLY A 1 312 ? 17.843 -10.287 15.557 1.00 75.62 312 GLY A C 1
ATOM 2237 O O . GLY A 1 312 ? 17.668 -9.458 16.454 1.00 75.62 312 GLY A O 1
ATOM 2238 N N . THR A 1 313 ? 18.811 -10.188 14.654 1.00 86.25 313 THR A N 1
ATOM 2239 C CA . THR A 1 313 ? 19.680 -9.014 14.537 1.00 86.25 313 THR A CA 1
ATOM 2240 C C . THR A 1 313 ? 19.013 -7.978 13.647 1.00 86.25 313 THR A C 1
ATOM 2242 O O . THR A 1 313 ? 18.470 -8.322 12.602 1.00 86.25 313 THR A O 1
ATOM 2245 N N . VAL A 1 314 ? 19.040 -6.712 14.052 1.00 88.00 314 VAL A N 1
ATOM 2246 C CA . VAL A 1 314 ? 18.557 -5.607 13.215 1.00 88.00 314 VAL A CA 1
ATOM 2247 C C . VAL A 1 314 ? 19.644 -5.310 12.178 1.00 88.00 314 VAL A C 1
ATOM 2249 O O . VAL A 1 314 ? 20.761 -4.992 12.598 1.00 88.00 314 VAL A O 1
ATOM 2252 N N . PRO A 1 315 ? 19.378 -5.443 10.866 1.00 89.94 315 PRO A N 1
ATOM 2253 C CA . PRO A 1 315 ? 20.373 -5.089 9.865 1.00 89.94 315 PRO A CA 1
ATOM 2254 C C . PRO A 1 315 ? 20.653 -3.582 9.858 1.00 89.94 315 PRO A C 1
ATOM 2256 O O . PRO A 1 315 ? 19.761 -2.771 10.115 1.00 89.94 315 PRO A O 1
ATOM 2259 N N . ALA A 1 316 ? 21.909 -3.213 9.606 1.00 88.81 316 ALA A N 1
ATOM 2260 C CA . ALA A 1 316 ? 22.377 -1.833 9.737 1.00 88.81 316 ALA A CA 1
ATOM 2261 C C . ALA A 1 316 ? 21.857 -0.915 8.618 1.00 88.81 316 ALA A C 1
ATOM 2263 O O . ALA A 1 316 ? 21.567 0.250 8.870 1.00 88.81 316 ALA A O 1
ATOM 2264 N N . ASP A 1 317 ? 21.697 -1.449 7.409 1.00 88.94 317 ASP A N 1
ATOM 2265 C CA . ASP A 1 317 ? 21.213 -0.765 6.207 1.00 88.94 317 ASP A CA 1
ATOM 2266 C C . ASP A 1 317 ? 19.739 -1.104 5.904 1.00 88.94 317 ASP A C 1
ATOM 2268 O O . ASP A 1 317 ? 19.270 -0.907 4.785 1.00 88.94 317 ASP A O 1
ATOM 2272 N N . LYS A 1 318 ? 18.975 -1.603 6.890 1.00 88.88 318 LYS A N 1
ATOM 2273 C CA . LYS A 1 318 ? 17.571 -2.002 6.685 1.00 88.88 318 LYS A CA 1
ATOM 2274 C C . LYS A 1 318 ? 16.685 -0.864 6.173 1.00 88.88 318 LYS A C 1
ATOM 2276 O O . LYS A 1 318 ? 15.716 -1.119 5.478 1.00 88.88 318 LYS A O 1
ATOM 2281 N N . ASP A 1 319 ? 16.997 0.383 6.525 1.00 87.19 319 ASP A N 1
ATOM 2282 C CA . ASP A 1 319 ? 16.242 1.568 6.097 1.00 87.19 319 ASP A CA 1
ATOM 2283 C C . ASP A 1 319 ? 16.839 2.192 4.824 1.00 87.19 319 ASP A C 1
ATOM 2285 O O . ASP A 1 319 ? 16.317 3.183 4.313 1.00 87.19 319 ASP A O 1
ATOM 2289 N N . GLN A 1 320 ? 17.932 1.620 4.303 1.00 87.56 320 GLN A N 1
ATOM 2290 C CA . GLN A 1 320 ? 18.608 2.129 3.125 1.00 87.56 320 GLN A CA 1
ATOM 2291 C C . GLN A 1 320 ? 17.820 1.778 1.868 1.00 87.56 320 GLN A C 1
ATOM 2293 O O . GLN A 1 320 ? 17.714 0.618 1.472 1.00 87.56 320 GLN A O 1
ATOM 2298 N N . ASN A 1 321 ? 17.304 2.809 1.217 1.00 85.75 321 ASN A N 1
ATOM 2299 C CA . ASN A 1 321 ? 16.527 2.670 -0.001 1.00 85.75 321 ASN A CA 1
ATOM 2300 C C . ASN A 1 321 ? 17.424 2.665 -1.253 1.00 85.75 321 ASN A C 1
ATOM 2302 O O . ASN A 1 321 ? 18.631 2.928 -1.177 1.00 85.75 321 ASN A O 1
ATOM 2306 N N . CYS A 1 322 ? 16.826 2.365 -2.407 1.00 85.88 322 CYS A N 1
ATOM 2307 C CA . CYS A 1 322 ? 17.455 2.437 -3.726 1.00 85.88 322 CYS A CA 1
ATOM 2308 C C . CYS A 1 322 ? 18.722 1.582 -3.893 1.00 85.88 322 CYS A C 1
ATOM 2310 O O . CYS A 1 322 ? 19.549 1.840 -4.762 1.00 85.88 322 CYS A O 1
ATOM 2312 N N . LYS A 1 323 ? 18.870 0.518 -3.094 1.00 88.75 323 LYS A N 1
ATOM 2313 C CA . LYS A 1 323 ? 20.011 -0.401 -3.182 1.00 88.75 323 LYS A CA 1
ATOM 2314 C C . LYS A 1 323 ? 20.024 -1.155 -4.520 1.00 88.75 323 LYS A C 1
ATOM 2316 O O . LYS A 1 323 ? 19.055 -1.870 -4.813 1.00 88.75 323 LYS A O 1
ATOM 2321 N N . PRO A 1 324 ? 21.108 -1.089 -5.313 1.00 87.25 324 PRO A N 1
ATOM 2322 C CA . PRO A 1 324 ? 21.156 -1.759 -6.613 1.00 87.25 324 PRO A CA 1
ATOM 2323 C C . PRO A 1 324 ? 21.033 -3.282 -6.522 1.00 87.25 324 PRO A C 1
ATOM 2325 O O . PRO A 1 324 ? 20.340 -3.906 -7.331 1.00 87.25 324 PRO A O 1
ATOM 2328 N N . ASN A 1 325 ? 21.648 -3.869 -5.495 1.00 87.06 325 ASN A N 1
ATOM 2329 C CA . ASN A 1 325 ? 21.664 -5.298 -5.192 1.00 87.06 325 ASN A CA 1
ATOM 2330 C C . ASN A 1 325 ? 20.501 -5.757 -4.301 1.00 87.06 325 ASN A C 1
ATOM 2332 O O . ASN A 1 325 ? 20.618 -6.796 -3.671 1.00 87.06 325 ASN A O 1
ATOM 2336 N N . HIS A 1 326 ? 19.390 -5.023 -4.225 1.00 89.69 326 HIS A N 1
ATOM 2337 C CA . HIS A 1 326 ? 18.233 -5.452 -3.439 1.00 89.69 326 HIS A CA 1
ATOM 2338 C C . HIS A 1 326 ? 16.967 -5.451 -4.293 1.00 89.69 326 HIS A C 1
ATOM 2340 O O . HIS A 1 326 ? 16.372 -4.403 -4.540 1.00 89.69 326 HIS A O 1
ATOM 2346 N N . SER A 1 327 ? 16.582 -6.629 -4.796 1.00 89.06 327 SER A N 1
ATOM 2347 C CA . SER A 1 327 ? 15.458 -6.805 -5.727 1.00 89.06 327 SER A CA 1
ATOM 2348 C C . SER A 1 327 ? 14.154 -7.040 -4.970 1.00 89.06 327 SER A C 1
ATOM 2350 O O . SER A 1 327 ? 13.601 -8.139 -5.009 1.00 89.06 327 SER A O 1
ATOM 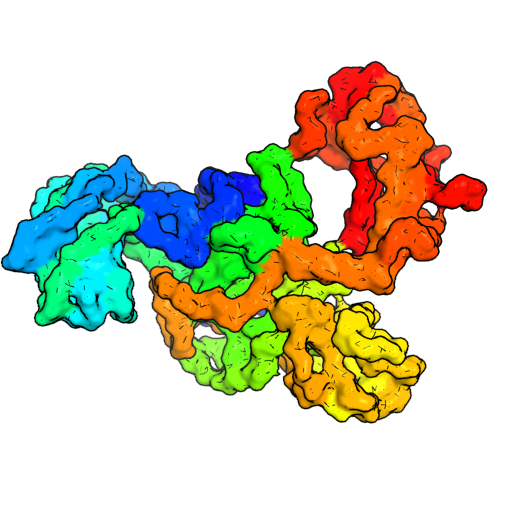2352 N N . SER A 1 328 ? 13.681 -5.996 -4.297 1.00 92.69 328 SER A N 1
ATOM 2353 C CA . SER A 1 328 ? 12.453 -6.004 -3.504 1.00 92.69 328 SER A CA 1
ATOM 2354 C C . SER A 1 328 ? 11.531 -4.866 -3.904 1.00 92.69 328 SER A C 1
ATOM 2356 O O . SER A 1 328 ? 12.022 -3.771 -4.159 1.00 92.69 328 SER A O 1
ATOM 2358 N N . VAL A 1 329 ? 10.216 -5.080 -3.876 1.00 93.38 329 VAL A N 1
ATOM 2359 C CA . VAL A 1 329 ? 9.234 -3.982 -3.957 1.00 93.38 329 VAL A CA 1
ATOM 2360 C C . VAL A 1 329 ? 9.319 -3.015 -2.775 1.00 93.38 329 VAL A C 1
ATOM 2362 O O . VAL A 1 329 ? 8.860 -1.885 -2.901 1.00 93.38 329 VAL A O 1
ATOM 2365 N N . MET A 1 330 ? 9.950 -3.408 -1.659 1.00 92.38 330 MET A N 1
ATOM 2366 C CA . MET A 1 330 ? 10.252 -2.499 -0.543 1.00 92.38 330 MET A CA 1
ATOM 2367 C C . MET A 1 330 ? 11.221 -1.381 -0.948 1.00 92.38 330 MET A C 1
ATOM 2369 O O . MET A 1 330 ? 11.234 -0.309 -0.355 1.00 92.38 330 MET A O 1
ATOM 2373 N N . ASN A 1 331 ? 12.028 -1.615 -1.978 1.00 88.31 331 ASN A N 1
ATOM 2374 C CA . ASN A 1 331 ? 12.977 -0.650 -2.503 1.00 88.31 331 ASN A CA 1
ATOM 2375 C C . ASN A 1 331 ? 12.285 0.234 -3.554 1.00 88.31 331 ASN A C 1
ATOM 2377 O O . ASN A 1 331 ? 11.776 -0.278 -4.548 1.00 88.31 331 ASN A O 1
ATOM 2381 N N . TYR A 1 332 ? 12.299 1.559 -3.390 1.00 82.50 332 TYR A N 1
ATOM 2382 C CA . TYR A 1 332 ? 11.568 2.500 -4.259 1.00 82.50 332 TYR A CA 1
ATOM 2383 C C . TYR A 1 332 ? 11.978 2.452 -5.712 1.00 82.50 332 TYR A C 1
ATOM 2385 O O . TYR A 1 332 ? 11.136 2.630 -6.587 1.00 82.50 332 TYR A O 1
ATOM 2393 N N . ALA A 1 333 ? 13.240 2.126 -5.993 1.00 81.25 333 ALA A N 1
ATOM 2394 C CA . ALA A 1 333 ? 13.680 1.935 -7.366 1.00 81.25 333 ALA A CA 1
ATOM 2395 C C . ALA A 1 333 ? 12.928 0.787 -8.081 1.00 81.25 333 ALA A C 1
ATOM 2397 O O . ALA A 1 333 ? 13.094 0.591 -9.286 1.00 81.25 333 ALA A O 1
ATOM 2398 N N . ARG A 1 334 ? 12.147 0.003 -7.327 1.00 86.19 334 ARG A N 1
ATOM 2399 C CA . ARG A 1 334 ? 11.512 -1.253 -7.714 1.00 86.19 334 ARG A CA 1
ATOM 2400 C C . ARG A 1 334 ? 10.098 -1.424 -7.147 1.00 86.19 334 ARG A C 1
ATOM 2402 O O . ARG A 1 334 ? 9.535 -2.496 -7.340 1.00 86.19 334 ARG A O 1
ATOM 2409 N N . GLN A 1 335 ? 9.519 -0.431 -6.469 1.00 88.38 335 GLN A N 1
ATOM 2410 C CA . GLN A 1 335 ? 8.166 -0.547 -5.903 1.00 88.38 335 GLN A CA 1
ATOM 2411 C C . GLN A 1 335 ? 7.126 -0.757 -7.009 1.00 88.38 335 GLN A C 1
ATOM 2413 O O . GLN A 1 335 ? 6.252 -1.609 -6.890 1.00 88.38 335 GLN A O 1
ATOM 2418 N N . VAL A 1 336 ? 7.269 -0.017 -8.108 1.00 85.94 336 VAL A N 1
ATOM 2419 C CA . VAL A 1 336 ? 6.364 0.006 -9.264 1.00 85.94 336 VAL A CA 1
ATOM 2420 C C . VAL A 1 336 ? 7.174 0.194 -10.559 1.00 85.94 336 VAL A C 1
ATOM 2422 O O . VAL A 1 336 ? 8.302 0.694 -10.494 1.00 85.94 336 VAL A O 1
ATOM 2425 N N . PRO A 1 337 ? 6.660 -0.205 -11.736 1.00 79.31 337 PRO A N 1
ATOM 2426 C CA . PRO A 1 337 ? 7.312 0.069 -13.013 1.00 79.31 337 PRO A CA 1
ATOM 2427 C C . PRO A 1 337 ? 7.153 1.535 -13.455 1.00 79.31 337 PRO A C 1
ATOM 2429 O O . PRO A 1 337 ? 6.330 2.295 -12.945 1.00 79.31 337 PRO A O 1
ATOM 2432 N N . MET A 1 338 ? 7.974 1.946 -14.419 1.00 65.12 338 MET A N 1
ATOM 2433 C CA . MET A 1 338 ? 8.037 3.296 -14.969 1.00 65.12 338 MET A CA 1
ATOM 2434 C C . MET A 1 338 ? 6.690 3.741 -15.560 1.00 65.12 338 MET A C 1
ATOM 2436 O O . MET A 1 338 ? 6.041 2.935 -16.227 1.00 65.12 338 MET A O 1
ATOM 2440 N N . PRO A 1 339 ? 6.309 5.024 -15.371 1.00 49.06 339 PRO A N 1
ATOM 2441 C CA . PRO A 1 339 ? 7.210 6.141 -15.063 1.00 49.06 339 PRO A CA 1
ATOM 2442 C C . PRO A 1 339 ? 7.558 6.338 -13.574 1.00 49.06 339 PRO A C 1
ATOM 2444 O O . PRO A 1 339 ? 8.355 7.210 -13.245 1.00 49.06 339 PRO A O 1
ATOM 2447 N N . LEU A 1 340 ? 7.053 5.485 -12.680 1.00 52.09 340 LEU A N 1
ATOM 2448 C CA . LEU A 1 340 ? 7.125 5.674 -11.229 1.00 52.09 340 LEU A CA 1
ATOM 2449 C C . LEU A 1 340 ? 8.287 4.944 -10.526 1.00 52.09 340 LEU A C 1
ATOM 2451 O O . LEU A 1 340 ? 8.619 5.287 -9.395 1.00 52.09 340 LEU A O 1
ATOM 2455 N N . GLY A 1 341 ? 8.932 3.980 -11.192 1.00 54.69 341 GLY A N 1
ATOM 2456 C CA . GLY A 1 341 ? 10.161 3.321 -10.731 1.00 54.69 341 GLY A CA 1
ATOM 2457 C C . GLY A 1 341 ? 10.958 2.785 -11.913 1.00 54.69 341 GLY A C 1
ATOM 2458 O O . GLY A 1 341 ? 10.362 2.330 -12.871 1.00 54.69 341 GLY A O 1
ATOM 2459 N N . TYR A 1 342 ? 12.289 2.878 -11.878 1.00 65.62 342 TYR A N 1
ATOM 2460 C CA . TYR A 1 342 ? 13.255 2.832 -13.000 1.00 65.62 342 TYR A CA 1
ATOM 2461 C C . TYR A 1 342 ? 13.274 1.588 -13.924 1.00 65.62 342 TYR A C 1
ATOM 2463 O O . TYR A 1 342 ? 14.203 1.411 -14.712 1.00 65.62 342 TYR A O 1
ATOM 2471 N N . LEU A 1 343 ? 12.284 0.704 -13.827 1.00 71.56 343 LEU A N 1
ATOM 2472 C CA . LEU A 1 343 ? 12.135 -0.527 -14.594 1.00 71.56 343 LEU A CA 1
ATOM 2473 C C . LEU A 1 343 ? 10.853 -0.492 -15.423 1.00 71.56 343 LEU A C 1
ATOM 2475 O O . LEU A 1 343 ? 9.829 0.004 -14.980 1.00 71.56 343 LEU A O 1
ATOM 2479 N N . THR A 1 344 ? 10.870 -1.066 -16.620 1.00 72.75 344 THR A N 1
ATOM 2480 C CA . THR A 1 344 ? 9.648 -1.248 -17.419 1.00 72.75 344 THR A CA 1
ATOM 2481 C C . THR A 1 344 ? 8.804 -2.390 -16.850 1.00 72.75 344 THR A C 1
ATOM 2483 O O . THR A 1 344 ? 9.332 -3.245 -16.143 1.00 72.75 344 THR A O 1
ATOM 2486 N N . VAL A 1 345 ? 7.520 -2.483 -17.215 1.00 74.38 345 VAL A N 1
ATOM 2487 C CA . VAL A 1 345 ? 6.660 -3.627 -16.834 1.00 74.38 345 VAL A CA 1
ATOM 2488 C C . VAL A 1 345 ? 7.297 -4.973 -17.210 1.00 74.38 345 VAL A C 1
ATOM 2490 O O . VAL A 1 345 ? 7.213 -5.931 -16.450 1.00 74.38 345 VAL A O 1
ATOM 2493 N N . ALA A 1 346 ? 7.993 -5.043 -18.350 1.00 75.31 346 ALA A N 1
ATOM 2494 C CA . ALA A 1 346 ? 8.650 -6.267 -18.816 1.00 75.31 346 ALA A CA 1
ATOM 2495 C C . ALA A 1 346 ? 9.818 -6.719 -17.922 1.00 75.31 346 ALA A C 1
ATOM 2497 O O . ALA A 1 346 ? 10.166 -7.898 -17.903 1.00 75.31 346 ALA A O 1
ATOM 2498 N N . ASN A 1 347 ? 10.427 -5.775 -17.203 1.00 75.12 347 ASN A N 1
ATOM 2499 C CA . ASN A 1 347 ? 11.672 -5.969 -16.469 1.00 75.12 347 ASN A CA 1
ATOM 2500 C C . ASN A 1 347 ? 11.524 -5.737 -14.955 1.00 75.12 347 ASN A C 1
ATOM 2502 O O . ASN A 1 347 ? 12.490 -5.897 -14.203 1.00 75.12 347 ASN A O 1
ATOM 2506 N N . TRP A 1 348 ? 10.332 -5.340 -14.520 1.00 85.25 348 TRP A N 1
ATOM 2507 C CA . TRP A 1 348 ? 9.939 -5.189 -13.131 1.00 85.25 348 TRP A CA 1
ATOM 2508 C C . TRP A 1 348 ? 9.465 -6.531 -12.560 1.00 85.25 348 TRP A C 1
ATOM 2510 O O . TRP A 1 348 ? 8.934 -7.378 -13.275 1.00 85.25 348 TRP A O 1
ATOM 2520 N N . ASN A 1 349 ? 9.682 -6.739 -11.262 1.00 86.81 349 ASN A N 1
ATOM 2521 C CA . ASN A 1 349 ? 9.335 -7.981 -10.583 1.00 86.81 349 ASN A CA 1
ATOM 2522 C C . ASN A 1 349 ? 8.542 -7.685 -9.309 1.00 86.81 349 ASN A C 1
ATOM 2524 O O . ASN A 1 349 ? 9.075 -7.085 -8.377 1.00 86.81 349 ASN A O 1
ATOM 2528 N N . LEU A 1 350 ? 7.302 -8.170 -9.251 1.00 92.62 350 LEU A N 1
ATOM 2529 C CA . LEU A 1 350 ? 6.452 -8.097 -8.066 1.00 92.62 350 LEU A CA 1
ATOM 2530 C C . LEU A 1 350 ? 6.876 -9.168 -7.046 1.00 92.62 350 LEU A C 1
ATOM 2532 O O . LEU A 1 350 ? 6.362 -10.287 -7.042 1.00 92.62 350 LEU A O 1
ATOM 2536 N N . SER A 1 351 ? 7.858 -8.853 -6.202 1.00 93.62 351 SER A N 1
ATOM 2537 C CA . SER A 1 351 ? 8.374 -9.764 -5.174 1.00 93.62 351 SER A CA 1
ATOM 2538 C C . SER A 1 351 ? 9.174 -9.008 -4.114 1.00 93.62 351 SER A C 1
ATOM 2540 O O . SER A 1 351 ? 9.807 -7.999 -4.418 1.00 93.62 351 SER A O 1
ATOM 2542 N N . TYR A 1 352 ? 9.245 -9.552 -2.896 1.00 95.31 352 TYR A N 1
ATOM 2543 C CA . TYR A 1 352 ? 10.330 -9.220 -1.965 1.00 95.31 352 TYR A CA 1
ATOM 2544 C C . TYR A 1 352 ? 11.653 -9.855 -2.411 1.00 95.31 352 TYR A C 1
ATOM 2546 O O . TYR A 1 352 ? 11.652 -10.798 -3.221 1.00 95.31 352 TYR A O 1
ATOM 2554 N N . SER A 1 353 ? 12.780 -9.378 -1.880 1.00 93.00 353 SER A N 1
ATOM 2555 C CA . SER A 1 353 ? 14.082 -9.944 -2.226 1.00 93.00 353 SER A CA 1
ATOM 2556 C C . SER A 1 353 ? 14.226 -11.373 -1.700 1.00 93.00 353 SER A C 1
ATOM 2558 O O . SER A 1 353 ? 13.753 -11.736 -0.621 1.00 93.00 353 SER A O 1
ATOM 2560 N N . SER A 1 354 ? 14.880 -12.215 -2.498 1.00 90.06 354 SER A N 1
ATOM 2561 C CA . SER A 1 354 ? 15.235 -13.588 -2.137 1.00 90.06 354 SER A CA 1
ATOM 2562 C C . SER A 1 354 ? 16.651 -13.715 -1.573 1.00 90.06 354 SER A C 1
ATOM 2564 O O . SER A 1 354 ? 17.086 -14.837 -1.334 1.00 90.06 354 SER A O 1
ATOM 2566 N N . GLY A 1 355 ? 17.398 -12.615 -1.417 1.00 88.69 355 GLY A N 1
ATOM 2567 C CA . GLY A 1 355 ? 18.767 -12.661 -0.889 1.00 88.69 355 GLY A CA 1
ATOM 2568 C C . GLY A 1 355 ? 19.750 -13.423 -1.784 1.00 88.69 355 GLY A C 1
ATOM 2569 O O . GLY A 1 355 ? 20.686 -14.044 -1.287 1.00 88.69 355 GLY A O 1
ATOM 2570 N N . LEU A 1 356 ? 19.492 -13.480 -3.096 1.00 85.81 356 LEU A N 1
ATOM 2571 C CA . LEU A 1 356 ? 20.246 -14.320 -4.037 1.00 85.81 356 LEU A CA 1
ATOM 2572 C C . LEU A 1 356 ? 21.315 -13.546 -4.815 1.00 85.81 356 LEU A C 1
ATOM 2574 O O . LEU A 1 356 ? 21.951 -14.128 -5.700 1.00 85.81 356 LEU A O 1
ATOM 2578 N N . PHE A 1 357 ? 21.530 -12.257 -4.533 1.00 84.25 357 PHE A N 1
ATOM 2579 C CA . PHE A 1 357 ? 22.619 -11.521 -5.165 1.00 84.25 357 PHE A CA 1
ATOM 2580 C C . PHE A 1 357 ? 23.990 -11.935 -4.599 1.00 84.25 357 PHE A C 1
ATOM 2582 O O . PHE A 1 357 ? 24.347 -11.673 -3.454 1.00 84.25 357 PHE A O 1
ATOM 2589 N N . GLN A 1 358 ? 24.784 -12.596 -5.438 1.00 73.19 358 GLN A N 1
ATOM 2590 C CA . GLN A 1 358 ? 26.174 -12.955 -5.183 1.00 73.19 358 GLN A CA 1
ATOM 2591 C C . GLN A 1 358 ? 27.074 -11.722 -5.313 1.00 73.19 358 GLN A C 1
ATOM 2593 O O . GLN A 1 358 ? 26.923 -10.926 -6.240 1.00 73.19 358 GLN A O 1
ATOM 2598 N N . GLY A 1 359 ? 28.050 -11.607 -4.411 1.00 66.94 359 GLY A N 1
ATOM 2599 C CA . GLY A 1 359 ? 28.883 -10.408 -4.290 1.00 66.94 359 GLY A CA 1
ATOM 2600 C C . GLY A 1 359 ? 28.296 -9.342 -3.362 1.00 66.94 359 GLY A C 1
ATOM 2601 O O . GLY A 1 359 ? 28.865 -8.263 -3.278 1.00 66.94 359 GLY A O 1
ATOM 2602 N N . SER A 1 360 ? 27.196 -9.643 -2.658 1.00 77.69 360 SER A N 1
ATOM 2603 C CA . SER A 1 360 ? 26.762 -8.873 -1.488 1.00 77.69 360 SER A CA 1
ATOM 2604 C C . SER A 1 360 ? 27.738 -9.059 -0.311 1.00 77.69 360 SER A C 1
ATOM 2606 O O . SER A 1 360 ? 28.201 -10.190 -0.109 1.00 77.69 360 SER A O 1
ATOM 2608 N N . PRO A 1 361 ? 28.021 -8.004 0.474 1.00 88.94 361 PRO A N 1
ATOM 2609 C CA . PRO A 1 361 ? 27.560 -6.628 0.268 1.00 88.94 361 PRO A CA 1
ATOM 2610 C C . PRO A 1 361 ? 28.260 -5.900 -0.882 1.00 88.94 361 PRO A C 1
ATOM 2612 O O . PRO A 1 361 ? 29.455 -6.084 -1.112 1.00 88.94 361 PRO A O 1
ATOM 2615 N N . LEU A 1 362 ? 27.546 -4.965 -1.516 1.00 89.75 362 LEU A N 1
ATOM 2616 C CA . LEU A 1 362 ? 28.191 -3.906 -2.293 1.00 89.75 362 LEU A CA 1
ATOM 2617 C C . LEU A 1 362 ? 28.760 -2.869 -1.322 1.00 89.75 362 LEU A C 1
ATOM 2619 O O . LEU A 1 362 ? 28.035 -2.313 -0.503 1.00 89.75 362 LEU A O 1
ATOM 2623 N N . THR A 1 363 ? 30.065 -2.618 -1.399 1.00 91.00 363 THR A N 1
ATOM 2624 C CA . THR A 1 363 ? 30.736 -1.614 -0.564 1.00 91.00 363 THR A CA 1
ATOM 2625 C C . THR A 1 363 ? 31.121 -0.432 -1.431 1.00 91.00 363 THR A C 1
ATOM 2627 O O . THR A 1 363 ? 32.033 -0.539 -2.244 1.00 91.00 363 THR A O 1
ATOM 2630 N N . GLU A 1 364 ? 30.461 0.702 -1.236 1.00 89.12 364 GLU A N 1
ATOM 2631 C CA . GLU A 1 364 ? 30.645 1.900 -2.065 1.00 89.12 364 GLU A CA 1
ATOM 2632 C C . GLU A 1 364 ? 32.066 2.461 -2.062 1.00 89.12 364 GLU A C 1
ATOM 2634 O O . GLU A 1 364 ? 32.475 3.115 -3.012 1.00 89.12 364 GLU A O 1
ATOM 2639 N N . ALA A 1 365 ? 32.843 2.184 -1.014 1.00 89.38 365 ALA A N 1
ATOM 2640 C CA . ALA A 1 365 ? 34.243 2.586 -0.924 1.00 89.38 365 ALA A CA 1
ATOM 2641 C C . ALA A 1 365 ? 35.201 1.704 -1.752 1.00 89.38 365 ALA A C 1
ATOM 2643 O O . ALA A 1 365 ? 36.380 2.039 -1.859 1.00 89.38 365 ALA A O 1
ATOM 2644 N N . ALA A 1 366 ? 34.736 0.557 -2.262 1.00 88.56 366 ALA A N 1
ATOM 2645 C CA . ALA A 1 366 ? 35.566 -0.446 -2.930 1.00 88.56 366 ALA A CA 1
ATOM 2646 C C . ALA A 1 366 ? 34.735 -1.348 -3.865 1.00 88.56 366 ALA A C 1
ATOM 2648 O O . ALA A 1 366 ? 34.748 -2.577 -3.741 1.00 88.56 366 ALA A O 1
ATOM 2649 N N . LEU A 1 367 ? 33.975 -0.751 -4.787 1.00 88.88 367 LEU A N 1
ATOM 2650 C CA . LEU A 1 367 ? 33.142 -1.511 -5.722 1.00 88.88 367 LEU A CA 1
ATOM 2651 C C . LEU A 1 367 ? 33.996 -2.258 -6.749 1.00 88.88 367 LEU A C 1
ATOM 2653 O O . LEU A 1 367 ? 34.983 -1.735 -7.259 1.00 88.88 367 LEU A O 1
ATOM 2657 N N . ASN A 1 368 ? 33.599 -3.484 -7.083 1.00 88.19 368 ASN A N 1
ATOM 2658 C CA . ASN A 1 368 ? 34.263 -4.267 -8.116 1.00 88.19 368 ASN A CA 1
ATOM 2659 C C . ASN A 1 368 ? 33.464 -4.203 -9.424 1.00 88.19 368 ASN A C 1
ATOM 2661 O O . ASN A 1 368 ? 32.449 -4.885 -9.587 1.00 88.19 368 ASN A O 1
ATOM 2665 N N . GLU A 1 369 ? 33.944 -3.395 -10.360 1.00 87.56 369 GLU A N 1
ATOM 2666 C CA . GLU A 1 369 ? 33.321 -3.178 -11.664 1.00 87.56 369 GLU A CA 1
ATOM 2667 C C . GLU A 1 369 ? 33.411 -4.414 -12.550 1.00 87.56 369 GLU A C 1
ATOM 2669 O O . GLU A 1 369 ? 32.438 -4.782 -13.208 1.00 87.56 369 GLU A O 1
ATOM 2674 N N . SER A 1 370 ? 34.536 -5.133 -12.480 1.00 83.50 370 SER A N 1
ATOM 2675 C CA . SER A 1 370 ? 34.767 -6.354 -13.263 1.00 83.50 370 SER A CA 1
ATOM 2676 C C . SER A 1 370 ? 33.855 -7.529 -12.873 1.00 83.50 370 SER A C 1
ATOM 2678 O O . SER A 1 370 ? 33.649 -8.457 -13.660 1.00 83.50 370 SER A O 1
ATOM 2680 N N . LEU A 1 371 ? 33.309 -7.518 -11.650 1.00 79.38 371 LEU A N 1
ATOM 2681 C CA . LEU A 1 371 ? 32.409 -8.559 -11.148 1.00 79.38 371 LEU A CA 1
ATOM 2682 C C . LEU A 1 371 ? 30.929 -8.217 -11.315 1.00 79.38 371 LEU A C 1
ATOM 2684 O O . LEU A 1 371 ? 30.123 -9.153 -11.333 1.00 79.38 371 LEU A O 1
ATOM 2688 N N . GLY A 1 372 ? 30.588 -6.931 -11.431 1.00 78.19 372 GLY A N 1
ATOM 2689 C CA . GLY A 1 372 ? 29.215 -6.442 -11.512 1.00 78.19 372 GLY A CA 1
ATOM 2690 C C . GLY A 1 372 ? 28.310 -6.968 -10.386 1.00 78.19 372 GLY A C 1
ATOM 2691 O O . GLY A 1 372 ? 28.761 -7.205 -9.267 1.00 78.19 372 GLY A O 1
ATOM 2692 N N . VAL A 1 373 ? 27.023 -7.187 -10.691 1.00 79.81 373 VAL A N 1
ATOM 2693 C CA . VAL A 1 373 ? 26.061 -7.850 -9.791 1.00 79.81 373 VAL A CA 1
ATOM 2694 C C . VAL A 1 373 ? 25.695 -9.226 -10.342 1.00 79.81 373 VAL A C 1
ATOM 2696 O O . VAL A 1 373 ? 25.240 -9.370 -11.481 1.00 79.81 373 VAL A O 1
ATOM 2699 N N . ARG A 1 374 ? 25.855 -10.262 -9.518 1.00 76.00 374 ARG A N 1
ATOM 2700 C CA . ARG A 1 374 ? 25.544 -11.655 -9.872 1.00 76.00 374 ARG A CA 1
ATOM 2701 C C . ARG A 1 374 ? 24.330 -12.117 -9.093 1.00 76.00 374 ARG A C 1
ATOM 2703 O O . ARG A 1 374 ? 24.188 -11.747 -7.942 1.00 76.00 374 ARG A O 1
ATOM 2710 N N . SER A 1 375 ? 23.477 -12.951 -9.672 1.00 75.38 375 SER A N 1
ATOM 2711 C CA . SER A 1 375 ? 22.358 -13.571 -8.960 1.00 75.38 375 SER A CA 1
ATOM 2712 C C . SER A 1 375 ? 22.419 -15.091 -9.104 1.00 75.38 375 SER A C 1
ATOM 2714 O O . SER A 1 375 ? 22.759 -15.611 -10.163 1.00 75.38 375 SER A O 1
ATOM 2716 N N . SER A 1 376 ? 22.109 -15.842 -8.047 1.00 72.94 376 SER A N 1
ATOM 2717 C CA . SER A 1 376 ? 21.794 -17.279 -8.160 1.00 72.94 376 SER A CA 1
ATOM 2718 C C . SER A 1 376 ? 20.328 -17.535 -8.525 1.00 72.94 376 SER A C 1
ATOM 2720 O O . SER A 1 376 ? 19.918 -18.693 -8.586 1.00 72.94 376 SER A O 1
ATOM 2722 N N . SER A 1 377 ? 19.531 -16.489 -8.769 1.00 71.50 377 SER A N 1
ATOM 2723 C CA . SER A 1 377 ? 18.152 -16.638 -9.233 1.00 71.50 377 SER A CA 1
ATOM 2724 C C . SER A 1 377 ? 18.096 -17.245 -10.641 1.00 71.50 377 SER A C 1
ATOM 2726 O O . SER A 1 377 ? 18.956 -16.988 -11.478 1.00 71.50 377 SER A O 1
ATOM 2728 N N . ALA A 1 378 ? 17.059 -18.045 -10.910 1.00 65.31 378 ALA A N 1
ATOM 2729 C CA . ALA A 1 378 ? 16.762 -18.542 -12.257 1.00 65.31 378 ALA A CA 1
ATOM 2730 C C . ALA A 1 378 ? 16.301 -17.417 -13.202 1.00 65.31 378 ALA A C 1
ATOM 2732 O O . ALA A 1 378 ? 16.399 -17.545 -14.420 1.00 65.31 378 ALA A O 1
ATOM 2733 N N . THR A 1 379 ? 15.805 -16.314 -12.639 1.00 65.19 379 THR A N 1
ATOM 2734 C CA . THR A 1 379 ? 15.565 -15.061 -13.354 1.00 65.19 379 THR A CA 1
ATOM 2735 C C . THR A 1 379 ? 16.787 -14.159 -13.208 1.00 65.19 379 THR A C 1
ATOM 2737 O O . THR A 1 379 ? 17.430 -14.157 -12.165 1.00 65.19 379 THR A O 1
ATOM 2740 N N . THR A 1 380 ? 17.118 -13.382 -14.237 1.00 68.56 380 THR A N 1
ATOM 2741 C CA . THR A 1 380 ? 18.146 -12.332 -14.176 1.00 68.56 380 THR A CA 1
ATOM 2742 C C . THR A 1 380 ? 17.483 -11.010 -13.788 1.00 68.56 380 THR A C 1
ATOM 2744 O O . THR A 1 380 ? 17.047 -10.279 -14.685 1.00 68.56 380 THR A O 1
ATOM 2747 N N . PRO A 1 381 ? 17.328 -10.684 -12.487 1.00 71.38 381 PRO A N 1
ATOM 2748 C CA . PRO A 1 381 ? 16.732 -9.415 -12.099 1.00 71.38 381 PRO A CA 1
ATOM 2749 C C . PRO A 1 381 ? 17.540 -8.260 -12.689 1.00 71.38 381 PRO A C 1
ATOM 2751 O O . PRO A 1 381 ? 18.779 -8.294 -12.705 1.00 71.38 381 PRO A O 1
ATOM 2754 N N . GLN A 1 382 ? 16.836 -7.240 -13.175 1.00 78.56 382 GLN A N 1
ATOM 2755 C CA . GLN A 1 382 ? 17.483 -5.984 -13.522 1.00 78.56 382 GLN A CA 1
ATOM 2756 C C . GLN A 1 382 ? 18.013 -5.325 -12.253 1.00 78.56 382 GLN A C 1
ATOM 2758 O O . GLN A 1 382 ? 17.400 -5.400 -11.187 1.00 78.56 382 GLN A O 1
ATOM 2763 N N . ILE A 1 383 ? 19.144 -4.657 -12.368 1.00 81.88 383 ILE A N 1
ATOM 2764 C CA . ILE A 1 383 ? 19.655 -3.723 -11.380 1.00 81.88 383 ILE A CA 1
ATOM 2765 C C . ILE A 1 383 ? 19.380 -2.302 -11.837 1.00 81.88 383 ILE A C 1
ATOM 2767 O O . ILE A 1 383 ? 19.312 -2.023 -13.034 1.00 81.88 383 ILE A O 1
ATOM 2771 N N . VAL A 1 384 ? 19.224 -1.426 -10.859 1.00 82.88 384 VAL A N 1
ATOM 2772 C CA . VAL A 1 384 ? 19.092 0.008 -11.063 1.00 82.88 384 VAL A CA 1
ATOM 2773 C C . VAL A 1 384 ? 20.075 0.662 -10.112 1.00 82.88 384 VAL A C 1
ATOM 2775 O O . VAL A 1 384 ? 20.084 0.310 -8.933 1.00 82.88 384 VAL A O 1
ATOM 2778 N N . TRP A 1 385 ? 20.901 1.574 -10.606 1.00 85.25 385 TRP A N 1
ATOM 2779 C CA . TRP A 1 385 ? 21.816 2.333 -9.762 1.00 85.25 385 TRP A CA 1
ATOM 2780 C C . TRP A 1 385 ? 21.960 3.767 -10.241 1.00 85.25 385 TRP A C 1
ATOM 2782 O O . TRP A 1 385 ? 21.657 4.095 -11.391 1.00 85.25 385 TRP A O 1
ATOM 2792 N N . ALA A 1 386 ? 22.425 4.600 -9.325 1.00 80.44 386 ALA A N 1
ATOM 2793 C CA . ALA A 1 386 ? 22.821 5.966 -9.573 1.00 80.44 386 ALA A CA 1
ATOM 2794 C C . ALA A 1 386 ? 24.323 6.032 -9.864 1.00 80.44 386 ALA A C 1
ATOM 2796 O O . ALA A 1 386 ? 25.111 5.334 -9.234 1.00 80.44 386 ALA A O 1
ATOM 2797 N N . ALA A 1 387 ? 24.730 6.881 -10.801 1.00 76.94 387 ALA A N 1
ATOM 2798 C CA . ALA A 1 387 ? 26.130 7.240 -10.985 1.00 76.94 387 ALA A CA 1
ATOM 2799 C C . ALA A 1 387 ? 26.275 8.750 -11.195 1.00 76.94 387 ALA A C 1
ATOM 2801 O O . ALA A 1 387 ? 25.373 9.404 -11.724 1.00 76.94 387 ALA A O 1
ATOM 2802 N N . ILE A 1 388 ? 27.417 9.317 -10.809 1.00 69.88 388 ILE A N 1
ATOM 2803 C CA . ILE A 1 388 ? 27.683 10.748 -10.983 1.00 69.88 388 ILE A CA 1
ATOM 2804 C C . ILE A 1 388 ? 28.068 11.015 -12.447 1.00 69.88 388 ILE A C 1
ATOM 2806 O O . ILE A 1 388 ? 28.900 10.320 -13.032 1.00 69.88 388 ILE A O 1
ATOM 2810 N N . ALA A 1 389 ? 27.470 12.033 -13.071 1.00 63.81 389 ALA A N 1
ATOM 2811 C CA . ALA A 1 389 ? 27.862 12.437 -14.420 1.00 63.81 389 ALA A CA 1
ATOM 2812 C C . ALA A 1 389 ? 29.325 12.928 -14.449 1.00 63.81 389 ALA A C 1
ATOM 2814 O O . ALA A 1 389 ? 29.732 13.756 -13.629 1.00 63.81 389 ALA A O 1
ATOM 2815 N N . THR A 1 390 ? 30.117 12.448 -15.412 1.00 59.06 390 THR A N 1
ATOM 2816 C CA . THR A 1 390 ? 31.540 12.789 -15.556 1.00 59.06 390 THR A CA 1
ATOM 2817 C C . THR A 1 390 ? 31.728 14.312 -15.643 1.00 59.06 390 THR A C 1
ATOM 2819 O O . THR A 1 390 ? 31.165 14.964 -16.521 1.00 59.06 390 THR A O 1
ATOM 2822 N N . GLY A 1 391 ? 32.511 14.898 -14.729 1.00 54.16 391 GLY A N 1
ATOM 2823 C CA . GLY A 1 391 ? 32.774 16.347 -14.685 1.00 54.16 391 GLY A CA 1
ATOM 2824 C C . GLY A 1 391 ? 31.670 17.212 -14.056 1.00 54.16 391 GLY A C 1
ATOM 2825 O O . GLY A 1 391 ? 31.757 18.437 -14.133 1.00 54.16 391 GLY A O 1
ATOM 2826 N N . SER A 1 392 ? 30.650 16.609 -13.434 1.00 51.69 392 SER A N 1
ATOM 2827 C CA . SER A 1 392 ? 29.536 17.319 -12.794 1.00 51.69 392 SER A CA 1
ATOM 2828 C C . SER A 1 392 ? 29.720 17.505 -11.283 1.00 51.69 392 SER A C 1
ATOM 2830 O O . SER A 1 392 ? 30.266 16.652 -10.585 1.00 51.69 392 SER A O 1
ATOM 2832 N N . THR A 1 393 ? 29.216 18.619 -10.749 1.00 47.56 393 THR A N 1
ATOM 2833 C CA . THR A 1 393 ? 29.095 18.854 -9.306 1.00 47.56 393 THR A CA 1
ATOM 2834 C C . THR A 1 393 ? 27.816 18.201 -8.779 1.00 47.56 393 THR A C 1
ATOM 2836 O O . THR A 1 393 ? 26.768 18.817 -8.888 1.00 47.56 393 THR A O 1
ATOM 2839 N N . ALA A 1 394 ? 27.909 16.985 -8.227 1.00 46.38 394 ALA A N 1
ATOM 2840 C CA . ALA A 1 394 ? 27.002 16.270 -7.296 1.00 46.38 394 ALA A CA 1
ATOM 2841 C C . ALA A 1 394 ? 25.457 16.264 -7.486 1.00 46.38 394 ALA A C 1
ATOM 2843 O O . ALA A 1 394 ? 24.785 15.527 -6.773 1.00 46.38 394 ALA A O 1
ATOM 2844 N N . THR A 1 395 ? 24.861 17.025 -8.406 1.00 45.22 395 THR A N 1
ATOM 2845 C CA . THR A 1 395 ? 23.400 17.160 -8.562 1.00 45.22 395 THR A CA 1
ATOM 2846 C C . THR A 1 395 ? 22.859 16.509 -9.830 1.00 45.22 395 THR A C 1
ATOM 2848 O O . THR A 1 395 ? 21.648 16.389 -9.971 1.00 45.22 395 THR A O 1
ATOM 2851 N N . HIS A 1 396 ? 23.729 16.075 -10.748 1.00 50.56 396 HIS A N 1
ATOM 2852 C CA . HIS A 1 396 ? 23.328 15.327 -11.942 1.00 50.56 396 HIS A CA 1
ATOM 2853 C C . HIS A 1 396 ? 23.680 13.853 -11.758 1.00 50.56 396 HIS A C 1
ATOM 2855 O O . HIS A 1 396 ? 24.821 13.439 -11.985 1.00 50.56 396 HIS A O 1
ATOM 2861 N N . VAL A 1 397 ? 22.682 13.086 -11.326 1.00 60.81 397 VAL A N 1
ATOM 2862 C CA . VAL A 1 397 ? 22.747 11.631 -11.214 1.00 60.81 397 VAL A CA 1
ATOM 2863 C C . VAL A 1 397 ? 22.249 11.023 -12.519 1.00 60.81 397 VAL A C 1
ATOM 2865 O O . VAL A 1 397 ? 21.143 11.319 -12.964 1.00 60.81 397 VAL A O 1
ATOM 2868 N N . ILE A 1 398 ? 23.058 10.161 -13.124 1.00 63.19 398 ILE A N 1
ATOM 2869 C CA . ILE A 1 398 ? 22.635 9.310 -14.230 1.00 63.19 398 ILE A CA 1
ATOM 2870 C C . ILE A 1 398 ? 22.084 8.035 -13.612 1.00 63.19 398 ILE A C 1
ATOM 2872 O O . ILE A 1 398 ? 22.817 7.290 -12.959 1.00 63.19 398 ILE A O 1
ATOM 2876 N N . ILE A 1 399 ? 20.800 7.771 -13.830 1.00 69.00 399 ILE A N 1
ATOM 2877 C CA . ILE A 1 399 ? 20.257 6.452 -13.535 1.00 69.00 399 ILE A CA 1
ATOM 2878 C C . ILE A 1 399 ? 20.728 5.492 -14.615 1.00 69.00 399 ILE A C 1
ATOM 2880 O O . ILE A 1 399 ? 20.632 5.781 -15.803 1.00 69.00 399 ILE A O 1
ATOM 2884 N N . LYS A 1 400 ? 21.210 4.325 -14.211 1.00 70.81 400 LYS A N 1
ATOM 2885 C CA . LYS A 1 400 ? 21.554 3.246 -15.126 1.00 70.81 400 LYS A CA 1
ATOM 2886 C C . LYS A 1 400 ? 20.758 2.001 -14.775 1.00 70.81 400 LYS A C 1
ATOM 2888 O O . LYS A 1 400 ? 20.451 1.738 -13.612 1.00 70.81 400 LYS A O 1
ATOM 2893 N N . THR A 1 401 ? 20.433 1.231 -15.806 1.00 68.94 401 THR A N 1
ATOM 2894 C CA . THR A 1 401 ? 19.859 -0.105 -15.666 1.00 68.94 401 THR A CA 1
ATOM 2895 C C . THR A 1 401 ? 20.801 -1.127 -16.280 1.00 68.94 401 THR A C 1
ATOM 2897 O O . THR A 1 401 ? 21.564 -0.831 -17.201 1.00 68.94 401 THR A O 1
ATOM 2900 N N . GLY A 1 402 ? 20.790 -2.336 -15.736 1.00 68.88 402 GLY A N 1
ATOM 2901 C CA . GLY A 1 402 ? 21.641 -3.419 -16.204 1.00 68.88 402 GLY A CA 1
ATOM 2902 C C . GLY A 1 402 ? 21.069 -4.762 -15.797 1.00 68.88 402 GLY A C 1
ATOM 2903 O O . GLY A 1 402 ? 20.319 -4.864 -14.834 1.00 68.88 402 GLY A O 1
ATOM 2904 N N . SER A 1 403 ? 21.422 -5.818 -16.517 1.00 67.44 403 SER A N 1
ATOM 2905 C CA . SER A 1 403 ? 21.013 -7.168 -16.127 1.00 67.44 403 SER A CA 1
ATOM 2906 C C . SER A 1 403 ? 22.017 -7.745 -15.138 1.00 67.44 403 SER A C 1
ATOM 2908 O O . SER A 1 403 ? 23.220 -7.720 -15.401 1.00 67.44 403 SER A O 1
ATOM 2910 N N . SER A 1 404 ? 21.535 -8.320 -14.036 1.00 67.56 404 SER A N 1
ATOM 2911 C CA . SER A 1 404 ? 22.358 -9.274 -13.289 1.00 67.56 404 SER A CA 1
ATOM 2912 C C . SER A 1 404 ? 22.541 -10.563 -14.096 1.00 67.56 404 SER A C 1
ATOM 2914 O O . SER A 1 404 ? 21.782 -10.848 -15.022 1.00 67.56 404 SER A O 1
ATOM 2916 N N . THR A 1 405 ? 23.557 -11.355 -13.764 1.00 64.06 405 THR A N 1
ATOM 2917 C CA . THR A 1 405 ? 23.867 -12.610 -14.476 1.00 64.06 405 THR A CA 1
ATOM 2918 C C . THR A 1 405 ? 23.687 -13.832 -13.574 1.00 64.06 405 THR A C 1
ATOM 2920 O O . THR A 1 405 ? 23.931 -13.745 -12.370 1.00 64.06 405 THR A O 1
ATOM 2923 N N . THR A 1 406 ? 23.269 -14.974 -14.141 1.00 54.97 406 THR A N 1
ATOM 2924 C CA . THR A 1 406 ? 23.127 -16.259 -13.426 1.00 54.97 406 THR A CA 1
ATOM 2925 C C . THR A 1 406 ? 24.464 -17.012 -13.330 1.00 54.97 406 THR A C 1
ATOM 2927 O O . THR A 1 406 ? 25.201 -17.094 -14.311 1.00 54.97 406 THR A O 1
ATOM 2930 N N . SER A 1 407 ? 24.795 -17.576 -12.164 1.00 51.75 407 SER A N 1
ATOM 2931 C CA . SER A 1 407 ? 26.159 -18.032 -11.818 1.00 51.75 407 SER A CA 1
ATOM 2932 C C . SER A 1 407 ? 26.683 -19.309 -12.499 1.00 51.75 407 SER A C 1
ATOM 2934 O O . SER A 1 407 ? 26.002 -20.328 -12.569 1.00 51.75 407 SER A O 1
ATOM 2936 N N . ALA A 1 408 ? 27.939 -19.216 -12.964 1.00 45.06 408 ALA A N 1
ATOM 2937 C CA . ALA A 1 408 ? 29.139 -20.007 -12.603 1.00 45.06 408 ALA A CA 1
ATOM 2938 C C . ALA A 1 408 ? 30.127 -20.076 -13.788 1.00 45.06 408 ALA A C 1
ATOM 2940 O O . ALA A 1 408 ? 31.332 -20.202 -13.587 1.00 45.06 408 ALA A O 1
ATOM 2941 N N . ALA A 1 409 ? 29.622 -19.952 -15.021 1.00 46.09 409 ALA A N 1
ATOM 2942 C CA . ALA A 1 409 ? 30.382 -20.167 -16.259 1.00 46.09 409 ALA A CA 1
ATOM 2943 C C . ALA A 1 409 ? 30.421 -18.955 -17.212 1.00 46.09 409 ALA A C 1
ATOM 2945 O O . ALA A 1 409 ? 30.942 -19.069 -18.319 1.00 46.09 409 ALA A O 1
ATOM 2946 N N . VAL A 1 410 ? 29.883 -17.802 -16.805 1.00 48.97 410 VAL A N 1
ATOM 2947 C CA . VAL A 1 410 ? 29.844 -16.585 -17.629 1.00 48.97 410 VAL A CA 1
ATOM 2948 C C . VAL A 1 410 ? 30.398 -15.418 -16.821 1.00 48.97 410 VAL A C 1
ATOM 2950 O O . VAL A 1 410 ? 30.062 -15.249 -15.647 1.00 48.97 410 VAL A O 1
ATOM 2953 N N . THR A 1 411 ? 31.275 -14.632 -17.440 1.00 49.09 411 THR A N 1
ATOM 2954 C CA . THR A 1 411 ? 31.734 -13.342 -16.922 1.00 49.09 411 THR A CA 1
ATOM 2955 C C . THR A 1 411 ? 30.502 -12.477 -16.686 1.00 49.09 411 THR A C 1
ATOM 2957 O O . THR A 1 411 ? 29.747 -12.224 -17.623 1.00 49.09 411 THR A O 1
ATOM 2960 N N . ALA A 1 412 ? 30.256 -12.066 -15.442 1.00 56.62 412 ALA A N 1
ATOM 2961 C CA . ALA A 1 412 ? 29.215 -11.083 -15.175 1.00 56.62 412 ALA A CA 1
ATOM 2962 C C . ALA A 1 412 ? 29.448 -9.848 -16.050 1.00 56.62 412 ALA A C 1
ATOM 2964 O O . ALA A 1 412 ? 30.601 -9.481 -16.289 1.00 56.62 412 ALA A O 1
ATOM 2965 N N . THR A 1 413 ? 28.374 -9.232 -16.546 1.00 68.19 413 THR A N 1
ATOM 2966 C CA . THR A 1 413 ? 28.500 -7.982 -17.292 1.00 68.19 413 THR A CA 1
ATOM 2967 C C . THR A 1 413 ? 29.139 -6.966 -16.362 1.00 68.19 413 THR A C 1
ATOM 2969 O O . THR A 1 413 ? 28.592 -6.677 -15.297 1.00 68.19 413 THR A O 1
ATOM 2972 N N . ALA A 1 414 ? 30.325 -6.496 -16.731 1.00 79.94 414 ALA A N 1
ATOM 2973 C CA . ALA A 1 414 ? 31.044 -5.529 -15.932 1.00 79.94 414 ALA A CA 1
ATOM 2974 C C . ALA A 1 414 ? 30.213 -4.237 -15.831 1.00 79.94 414 ALA A C 1
ATOM 2976 O O . ALA A 1 414 ? 29.559 -3.839 -16.800 1.00 79.94 414 ALA A O 1
ATOM 2977 N N . ILE A 1 415 ? 30.183 -3.630 -14.648 1.00 84.00 415 ILE A N 1
ATOM 2978 C CA . ILE A 1 415 ? 29.383 -2.437 -14.365 1.00 84.00 415 ILE A CA 1
ATOM 2979 C C . ILE A 1 415 ? 30.332 -1.299 -14.048 1.00 84.00 415 ILE A C 1
ATOM 2981 O O . ILE A 1 415 ? 31.058 -1.374 -13.069 1.00 84.00 415 ILE A O 1
ATOM 2985 N N . ASN A 1 416 ? 30.258 -0.247 -14.854 1.00 84.88 416 ASN A N 1
ATOM 2986 C CA . ASN A 1 416 ? 30.893 1.034 -14.583 1.00 84.88 416 ASN A CA 1
ATOM 2987 C C . ASN A 1 416 ? 30.054 1.791 -13.533 1.00 84.88 416 ASN A C 1
ATOM 2989 O O . ASN A 1 416 ? 29.085 2.492 -13.883 1.00 84.88 416 ASN A O 1
ATOM 2993 N N . TRP A 1 417 ? 30.358 1.540 -12.260 1.00 85.88 417 TRP A N 1
ATOM 2994 C CA . TRP A 1 417 ? 29.646 2.050 -11.094 1.00 85.88 417 TRP A CA 1
ATOM 2995 C C . TRP A 1 417 ? 29.881 3.548 -10.912 1.00 85.88 417 TRP A C 1
ATOM 2997 O O . TRP A 1 417 ? 28.926 4.271 -10.631 1.00 85.88 417 TRP A O 1
ATOM 3007 N N . ASP A 1 418 ? 31.117 4.018 -11.097 1.00 82.81 418 ASP A N 1
ATOM 3008 C CA . ASP A 1 418 ? 31.489 5.425 -10.886 1.00 82.81 418 ASP A CA 1
ATOM 3009 C C . ASP A 1 418 ? 31.347 6.306 -12.140 1.00 82.81 418 ASP A C 1
ATOM 3011 O O . ASP A 1 418 ? 31.421 7.533 -12.061 1.00 82.81 418 ASP A O 1
ATOM 3015 N N . ASN A 1 419 ? 31.025 5.687 -13.278 1.00 81.38 419 ASN A N 1
ATOM 3016 C CA . ASN A 1 419 ? 30.802 6.333 -14.565 1.00 81.38 419 ASN A CA 1
ATOM 3017 C C . ASN A 1 419 ? 32.051 7.037 -15.141 1.00 81.38 419 ASN A C 1
ATOM 3019 O O . ASN A 1 419 ? 31.926 8.024 -15.872 1.00 81.38 419 ASN A O 1
ATOM 3023 N N . ASP A 1 420 ? 33.251 6.515 -14.876 1.00 82.88 420 ASP A N 1
ATOM 3024 C CA . ASP A 1 420 ? 34.507 7.057 -15.417 1.00 82.88 420 ASP A CA 1
ATOM 3025 C C . ASP A 1 420 ? 34.825 6.590 -16.858 1.00 82.88 420 ASP A C 1
ATOM 3027 O O . ASP A 1 420 ? 35.562 7.246 -17.596 1.00 82.88 420 ASP A O 1
ATOM 3031 N N . GLY A 1 421 ? 34.200 5.490 -17.285 1.00 81.62 421 GLY A N 1
ATOM 3032 C CA . GLY A 1 421 ? 34.303 4.918 -18.633 1.00 81.62 421 GLY A CA 1
ATOM 3033 C C . GLY A 1 421 ? 35.018 3.566 -18.675 1.00 81.62 421 GLY A C 1
ATOM 3034 O O . GLY A 1 421 ? 35.034 2.925 -19.728 1.00 81.62 421 GLY A O 1
ATOM 3035 N N . SER A 1 422 ? 35.569 3.128 -17.550 1.00 83.75 422 SER A N 1
ATOM 3036 C CA . SER A 1 422 ? 36.201 1.835 -17.350 1.00 83.75 422 SER A CA 1
ATOM 3037 C C . SER A 1 422 ? 35.227 0.840 -16.704 1.00 83.75 422 SER A C 1
ATOM 3039 O O . SER A 1 422 ? 34.112 1.182 -16.319 1.00 83.75 422 SER A O 1
ATOM 3041 N N . THR A 1 423 ? 35.580 -0.443 -16.7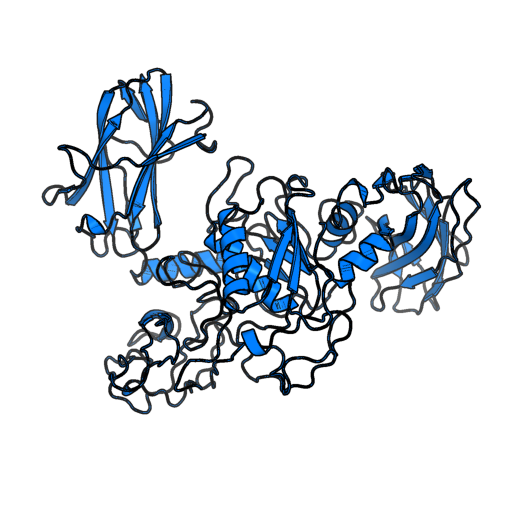57 1.00 86.38 423 THR A N 1
ATOM 3042 C CA . THR A 1 423 ? 34.824 -1.535 -16.113 1.00 86.38 423 THR A CA 1
ATOM 3043 C C . THR A 1 423 ? 35.757 -2.647 -15.617 1.00 86.38 423 THR A C 1
ATOM 3045 O O . THR A 1 423 ? 35.366 -3.811 -15.488 1.00 86.38 423 THR A O 1
ATOM 3048 N N . SER A 1 424 ? 37.046 -2.349 -15.494 1.00 87.38 424 SER A N 1
ATOM 3049 C CA . SER A 1 424 ? 38.112 -3.320 -15.209 1.00 87.38 424 SER A CA 1
ATOM 3050 C C . SER A 1 424 ? 38.594 -3.263 -13.757 1.00 87.38 424 SER A C 1
ATOM 3052 O O . SER A 1 424 ? 39.371 -4.108 -13.311 1.00 87.38 424 SER A O 1
ATOM 3054 N N . GLU A 1 425 ? 38.087 -2.292 -13.012 1.00 88.00 425 GLU A N 1
ATOM 3055 C CA . GLU A 1 425 ? 38.420 -1.935 -11.655 1.00 88.00 425 GLU A CA 1
ATOM 3056 C C . GLU A 1 425 ? 37.931 -3.035 -10.721 1.00 88.00 425 GLU A C 1
ATOM 3058 O O . GLU A 1 425 ? 36.746 -3.361 -10.641 1.00 88.00 425 GLU A O 1
ATOM 3063 N N . THR A 1 426 ? 38.851 -3.611 -9.953 1.00 85.38 426 THR A N 1
ATOM 3064 C CA . THR A 1 426 ? 38.489 -4.529 -8.866 1.00 85.38 426 THR A CA 1
ATOM 3065 C C . THR A 1 426 ? 38.173 -3.795 -7.561 1.00 85.38 426 THR A C 1
ATOM 3067 O O . THR A 1 426 ? 37.766 -4.434 -6.594 1.00 85.38 426 THR A O 1
ATOM 3070 N N . SER A 1 427 ? 38.411 -2.479 -7.537 1.00 85.94 427 SER A N 1
ATOM 3071 C CA . SER A 1 427 ? 38.131 -1.536 -6.454 1.00 85.94 427 SER A CA 1
ATOM 3072 C C . SER A 1 427 ? 38.072 -0.124 -7.052 1.00 85.94 427 SER A C 1
ATOM 3074 O O . SER A 1 427 ? 39.096 0.558 -7.106 1.00 85.94 427 SER A O 1
ATOM 3076 N N . ALA A 1 428 ? 36.902 0.279 -7.540 1.00 81.44 428 ALA A N 1
ATOM 3077 C CA . ALA A 1 428 ? 36.644 1.616 -8.069 1.00 81.44 428 ALA A CA 1
ATOM 3078 C C . ALA A 1 428 ? 36.788 2.696 -6.989 1.00 81.44 428 ALA A C 1
ATOM 3080 O O . ALA A 1 428 ? 36.856 2.400 -5.788 1.00 81.44 428 ALA A O 1
ATOM 3081 N N . ALA A 1 429 ? 36.838 3.957 -7.423 1.00 82.00 429 ALA A N 1
ATOM 3082 C CA . ALA A 1 429 ? 36.799 5.086 -6.508 1.00 82.00 429 ALA A CA 1
ATOM 3083 C C . ALA A 1 429 ? 35.486 5.086 -5.707 1.00 82.00 429 ALA A C 1
ATOM 3085 O O . ALA A 1 429 ? 34.466 4.560 -6.152 1.00 82.00 429 ALA A O 1
ATOM 3086 N N . ALA A 1 430 ? 35.515 5.685 -4.513 1.00 84.19 430 ALA A N 1
ATOM 3087 C CA . ALA A 1 430 ? 34.324 5.768 -3.680 1.00 84.19 430 ALA A CA 1
ATOM 3088 C C . ALA A 1 430 ? 33.200 6.498 -4.430 1.00 84.19 430 ALA A C 1
ATOM 3090 O O . ALA A 1 430 ? 33.355 7.668 -4.786 1.00 84.19 430 ALA A O 1
ATOM 3091 N N . THR A 1 431 ? 32.082 5.810 -4.654 1.00 83.81 431 THR A N 1
ATOM 3092 C CA . THR A 1 431 ? 30.933 6.335 -5.397 1.00 83.81 431 THR A CA 1
ATOM 3093 C C . THR A 1 431 ? 29.634 5.926 -4.715 1.00 83.81 431 THR A C 1
ATOM 3095 O O . THR A 1 431 ? 29.518 4.819 -4.193 1.00 83.81 431 THR A O 1
ATOM 3098 N N . ASP A 1 432 ? 28.682 6.851 -4.688 1.00 84.19 432 ASP A N 1
ATOM 3099 C CA . ASP A 1 432 ? 27.360 6.672 -4.095 1.00 84.19 432 ASP A CA 1
ATOM 3100 C C . ASP A 1 432 ? 26.417 6.109 -5.165 1.00 84.19 432 ASP A C 1
ATOM 3102 O O . ASP A 1 432 ? 26.037 6.813 -6.105 1.00 84.19 432 ASP A O 1
ATOM 3106 N N . ILE A 1 433 ? 26.102 4.816 -5.062 1.00 85.69 433 ILE A N 1
ATOM 3107 C CA . ILE A 1 433 ? 25.371 4.077 -6.107 1.00 85.69 433 ILE A CA 1
ATOM 3108 C C . ILE A 1 433 ? 23.870 4.002 -5.850 1.00 85.69 433 ILE A C 1
ATOM 3110 O O . ILE A 1 433 ? 23.123 3.459 -6.673 1.00 85.69 433 ILE A O 1
ATOM 3114 N N . ASN A 1 434 ? 23.418 4.530 -4.716 1.00 84.38 434 ASN A N 1
ATOM 3115 C CA . ASN A 1 434 ? 22.022 4.513 -4.304 1.00 84.38 434 ASN A CA 1
ATOM 3116 C C . ASN A 1 434 ? 21.448 5.901 -3.976 1.00 84.38 434 ASN A C 1
ATOM 3118 O O . ASN A 1 434 ? 20.301 6.001 -3.528 1.00 84.38 434 ASN A O 1
ATOM 3122 N N . ASN A 1 435 ? 22.184 6.970 -4.280 1.00 82.25 435 ASN A N 1
ATOM 3123 C CA . ASN A 1 435 ? 21.681 8.335 -4.316 1.00 82.25 435 ASN A CA 1
ATOM 3124 C C . ASN A 1 435 ? 21.128 8.701 -5.693 1.00 82.25 435 ASN A C 1
ATOM 3126 O O . ASN A 1 435 ? 21.832 9.142 -6.594 1.00 82.25 435 ASN A O 1
ATOM 3130 N N . PHE A 1 436 ? 19.819 8.570 -5.828 1.00 77.69 436 PHE A N 1
ATOM 3131 C CA . PHE A 1 436 ? 19.071 8.874 -7.039 1.00 77.69 436 PHE A CA 1
ATOM 3132 C C . PHE A 1 436 ? 18.657 10.351 -7.138 1.00 77.69 436 PHE A C 1
ATOM 3134 O O . PHE A 1 436 ? 17.937 10.726 -8.064 1.00 77.69 436 PHE A O 1
ATOM 3141 N N . GLY A 1 437 ? 19.073 11.197 -6.187 1.00 71.62 437 GLY A N 1
ATOM 3142 C CA . GLY A 1 437 ? 18.700 12.612 -6.144 1.00 71.62 437 GLY A CA 1
ATOM 3143 C C . GLY A 1 437 ? 17.228 12.855 -5.796 1.00 71.62 437 GLY A C 1
ATOM 3144 O O . GLY A 1 437 ? 16.701 13.935 -6.059 1.00 71.62 437 GLY A O 1
ATOM 3145 N N . ILE A 1 438 ? 16.555 11.861 -5.206 1.00 70.12 438 ILE A N 1
ATOM 3146 C CA . ILE A 1 438 ? 15.140 11.927 -4.823 1.00 70.12 438 ILE A CA 1
ATOM 3147 C C . ILE A 1 438 ? 14.961 11.764 -3.315 1.00 70.12 438 ILE A C 1
ATOM 3149 O O . ILE A 1 438 ? 15.806 11.190 -2.626 1.00 70.12 438 ILE A O 1
ATOM 3153 N N . ILE A 1 439 ? 13.841 12.257 -2.784 1.00 69.19 439 ILE A N 1
ATOM 3154 C CA . ILE A 1 439 ? 13.486 12.058 -1.372 1.00 69.19 439 ILE A CA 1
ATOM 3155 C C . ILE A 1 439 ? 13.417 10.548 -1.091 1.00 69.19 439 ILE A C 1
ATOM 3157 O O . ILE A 1 439 ? 12.869 9.790 -1.884 1.00 69.19 439 ILE A O 1
ATOM 3161 N N . GLY A 1 440 ? 14.019 10.117 0.019 1.00 72.06 440 GLY A N 1
ATOM 3162 C CA . GLY A 1 440 ? 14.158 8.699 0.372 1.00 72.06 440 GLY A CA 1
ATOM 3163 C C . GLY A 1 440 ? 15.392 8.013 -0.228 1.00 72.06 440 GLY A C 1
ATOM 3164 O O . GLY A 1 440 ? 15.853 7.031 0.342 1.00 72.06 440 GLY A O 1
ATOM 3165 N N . CYS A 1 441 ? 15.989 8.566 -1.292 1.00 77.44 441 CYS A N 1
ATOM 3166 C CA . CYS A 1 441 ? 17.202 8.057 -1.947 1.00 77.44 441 CYS A CA 1
ATOM 3167 C C . CYS A 1 441 ? 18.196 9.190 -2.255 1.00 77.44 441 CYS A C 1
ATOM 3169 O O . CYS A 1 441 ? 18.692 9.294 -3.372 1.00 77.44 441 CYS A O 1
ATOM 3171 N N . GLY A 1 442 ? 18.426 10.088 -1.291 1.00 68.56 442 GLY A N 1
ATOM 3172 C CA . GLY A 1 442 ? 19.231 11.307 -1.470 1.00 68.56 442 GLY A CA 1
ATOM 3173 C C . GLY A 1 442 ? 20.235 11.581 -0.348 1.00 68.56 442 GLY A C 1
ATOM 3174 O O . GLY A 1 442 ? 20.715 12.707 -0.216 1.00 68.56 442 GLY A O 1
ATOM 3175 N N . LEU A 1 443 ? 20.501 10.598 0.521 1.00 60.12 443 LEU A N 1
ATOM 3176 C CA . LEU A 1 443 ? 21.448 10.763 1.624 1.00 60.12 443 LEU A CA 1
ATOM 3177 C C . LEU A 1 443 ? 22.878 10.755 1.075 1.00 60.12 443 LEU A C 1
ATOM 3179 O O . LEU A 1 443 ? 23.336 9.756 0.546 1.00 60.12 443 LEU A O 1
ATOM 3183 N N . THR A 1 444 ? 23.576 11.880 1.224 1.00 54.28 444 THR A N 1
ATOM 3184 C CA . THR A 1 444 ? 24.919 12.139 0.684 1.00 54.28 444 THR A CA 1
ATOM 3185 C C . THR A 1 444 ? 26.026 11.526 1.548 1.00 54.28 444 THR A C 1
ATOM 3187 O O . THR A 1 444 ? 26.898 12.241 2.052 1.00 54.28 444 THR A O 1
ATOM 3190 N N . THR A 1 445 ? 25.986 10.219 1.782 1.00 61.62 445 THR A N 1
ATOM 3191 C CA . THR A 1 445 ? 27.078 9.508 2.460 1.00 61.62 445 THR A CA 1
ATOM 3192 C C . THR A 1 445 ? 27.549 8.358 1.592 1.00 61.62 445 THR A C 1
ATOM 3194 O O . THR A 1 445 ? 27.083 7.238 1.758 1.00 61.62 445 THR A O 1
ATOM 3197 N N . SER A 1 446 ? 28.509 8.647 0.711 1.00 64.50 446 SER A N 1
ATOM 3198 C CA . SER A 1 446 ? 29.268 7.618 0.001 1.00 64.50 446 SER A CA 1
ATOM 3199 C C . SER A 1 446 ? 30.043 6.746 0.989 1.00 64.50 446 SER A C 1
ATOM 3201 O O . SER A 1 446 ? 30.590 7.259 1.973 1.00 64.50 446 SER A O 1
ATOM 3203 N N . GLY A 1 447 ? 30.200 5.465 0.674 1.00 73.56 447 GLY A N 1
ATOM 3204 C CA . GLY A 1 447 ? 31.035 4.538 1.444 1.00 73.56 447 GLY A CA 1
ATOM 3205 C C . GLY A 1 447 ? 30.244 3.633 2.383 1.00 73.56 447 GLY A C 1
ATOM 3206 O O . GLY A 1 447 ? 30.834 3.032 3.285 1.00 73.56 447 GLY A O 1
ATOM 3207 N N . ILE A 1 448 ? 28.929 3.531 2.187 1.00 84.94 448 ILE A N 1
ATOM 3208 C CA . ILE A 1 448 ? 28.095 2.587 2.927 1.00 84.94 448 ILE A CA 1
ATOM 3209 C C . ILE A 1 448 ? 28.218 1.163 2.369 1.00 84.94 448 ILE A C 1
ATOM 3211 O O . ILE A 1 448 ? 28.687 0.920 1.253 1.00 84.94 448 ILE A O 1
ATOM 3215 N N . VAL A 1 449 ? 27.829 0.207 3.210 1.00 90.00 449 VAL A N 1
ATOM 3216 C CA . VAL A 1 449 ? 27.765 -1.220 2.896 1.00 90.00 449 VAL A CA 1
ATOM 3217 C C . VAL A 1 449 ? 26.301 -1.551 2.627 1.00 90.00 449 VAL A C 1
ATOM 3219 O O . VAL A 1 449 ? 25.459 -1.359 3.502 1.00 90.00 449 VAL A O 1
ATOM 3222 N N . LEU A 1 450 ? 26.011 -2.008 1.413 1.00 91.62 450 LEU A N 1
ATOM 3223 C CA . LEU A 1 450 ? 24.671 -2.321 0.931 1.00 91.62 450 LEU A CA 1
ATOM 3224 C C . LEU A 1 450 ? 24.513 -3.835 0.829 1.00 91.62 450 LEU A C 1
ATOM 3226 O O . LEU A 1 450 ? 25.086 -4.471 -0.059 1.00 91.62 450 LEU A O 1
ATOM 3230 N N . GLU A 1 451 ? 23.731 -4.421 1.725 1.00 92.31 451 GLU A N 1
ATOM 3231 C CA . GLU A 1 451 ? 23.490 -5.863 1.755 1.00 92.31 451 GLU A CA 1
ATOM 3232 C C . GLU A 1 451 ? 22.266 -6.254 0.916 1.00 92.31 451 GLU A C 1
ATOM 3234 O O . GLU A 1 451 ? 21.325 -5.481 0.753 1.00 92.31 451 GLU A O 1
ATOM 3239 N N . ASP A 1 452 ? 22.235 -7.477 0.400 1.00 91.62 452 ASP A N 1
ATOM 3240 C CA . ASP A 1 452 ? 21.000 -8.119 -0.040 1.00 91.62 452 ASP A CA 1
ATOM 3241 C C . ASP A 1 452 ? 20.463 -9.015 1.078 1.00 91.62 452 ASP A C 1
ATOM 3243 O O . ASP A 1 452 ? 21.215 -9.720 1.752 1.00 91.62 452 ASP A O 1
ATOM 3247 N N . TYR A 1 453 ? 19.145 -9.027 1.249 1.00 91.62 453 TYR A N 1
ATOM 3248 C CA . TYR A 1 453 ? 18.480 -9.817 2.275 1.00 91.62 453 TYR A CA 1
ATOM 3249 C C . TYR A 1 453 ? 17.442 -10.743 1.662 1.00 91.62 453 TYR A C 1
ATOM 3251 O O . TYR A 1 453 ? 16.701 -10.360 0.761 1.00 91.62 453 TYR A O 1
ATOM 3259 N N . ASP A 1 454 ? 17.350 -11.961 2.194 1.00 91.69 454 ASP A N 1
ATOM 3260 C CA . ASP A 1 454 ? 16.231 -12.859 1.917 1.00 91.69 454 ASP A CA 1
ATOM 3261 C C . ASP A 1 454 ? 15.032 -12.450 2.771 1.00 91.69 454 ASP A C 1
ATOM 3263 O O . ASP A 1 454 ? 14.826 -12.932 3.884 1.00 91.69 454 ASP A O 1
ATOM 3267 N N . GLU A 1 455 ? 14.254 -11.501 2.276 1.00 93.38 455 GLU A N 1
ATOM 3268 C CA . GLU A 1 455 ? 13.102 -10.967 2.993 1.00 93.38 455 GLU A CA 1
ATOM 3269 C C . GLU A 1 455 ? 11.983 -11.998 3.118 1.00 93.38 455 GLU A C 1
ATOM 3271 O O . GLU A 1 455 ? 11.347 -12.081 4.168 1.00 93.38 455 GLU A O 1
ATOM 3276 N N . TRP A 1 456 ? 11.791 -12.850 2.106 1.00 91.88 456 TRP A N 1
ATOM 3277 C CA . TRP A 1 456 ? 10.781 -13.912 2.136 1.00 91.88 456 TRP A CA 1
ATOM 3278 C C . TRP A 1 456 ? 10.953 -14.860 3.325 1.00 91.88 456 TRP A C 1
ATOM 3280 O O . TRP A 1 456 ? 9.966 -15.265 3.951 1.00 91.88 456 TRP A O 1
ATOM 3290 N N . ASN A 1 457 ? 12.196 -15.196 3.671 1.00 89.00 457 ASN A N 1
ATOM 3291 C CA . ASN A 1 457 ? 12.489 -16.025 4.839 1.00 89.00 457 ASN A CA 1
ATOM 3292 C C . ASN A 1 457 ? 12.472 -15.261 6.172 1.00 89.00 457 ASN A C 1
ATOM 3294 O O . ASN A 1 457 ? 12.460 -15.900 7.227 1.00 89.00 457 ASN A O 1
ATOM 3298 N N . ASN A 1 458 ? 12.406 -13.929 6.137 1.00 88.56 458 ASN A N 1
ATOM 3299 C CA . ASN A 1 458 ? 12.402 -13.059 7.313 1.00 88.56 458 ASN A CA 1
ATOM 3300 C C . ASN A 1 458 ? 11.051 -12.361 7.585 1.00 88.56 458 ASN A C 1
ATOM 3302 O O . ASN A 1 458 ? 10.950 -11.616 8.559 1.00 88.56 458 ASN A O 1
ATOM 3306 N N . LEU A 1 459 ? 10.002 -12.635 6.795 1.00 89.31 459 LEU A N 1
ATOM 3307 C CA . LEU A 1 459 ? 8.651 -12.098 7.022 1.00 89.31 459 LEU A CA 1
ATOM 3308 C C . LEU A 1 459 ? 8.082 -12.494 8.393 1.00 89.31 459 LEU A C 1
ATOM 3310 O O . LEU A 1 459 ? 8.083 -13.670 8.778 1.00 89.31 459 LEU A O 1
ATOM 3314 N N . GLN A 1 460 ? 7.504 -11.521 9.101 1.00 85.56 460 GLN A N 1
ATOM 3315 C CA . GLN A 1 460 ? 6.891 -11.716 10.414 1.00 85.56 460 GLN A CA 1
ATOM 3316 C C . GLN A 1 460 ? 5.359 -11.657 10.349 1.00 85.56 460 GLN A C 1
ATOM 3318 O O . GLN A 1 460 ? 4.752 -10.606 10.493 1.00 85.56 460 GLN A O 1
ATOM 3323 N N . PHE A 1 461 ? 4.718 -12.819 10.208 1.00 84.00 461 PHE A N 1
ATOM 3324 C CA . PHE A 1 461 ? 3.254 -12.928 10.068 1.00 84.00 461 PHE A CA 1
ATOM 3325 C C . PHE A 1 461 ? 2.459 -12.725 11.367 1.00 84.00 461 PHE A C 1
ATOM 3327 O O . PHE A 1 461 ? 1.252 -12.517 11.332 1.00 84.00 461 PHE A O 1
ATOM 3334 N N . ASN A 1 462 ? 3.092 -12.857 12.537 1.00 80.12 462 ASN A N 1
ATOM 3335 C CA . ASN A 1 462 ? 2.389 -12.732 13.814 1.00 80.12 462 ASN A CA 1
ATOM 3336 C C . ASN A 1 462 ? 2.559 -11.328 14.409 1.00 80.12 462 ASN A C 1
ATOM 3338 O O . ASN A 1 462 ? 3.455 -11.105 15.224 1.00 80.12 462 ASN A O 1
ATOM 3342 N N . PHE A 1 463 ? 1.654 -10.420 14.060 1.00 79.56 463 PHE A N 1
ATOM 3343 C CA . PHE A 1 463 ? 1.566 -9.065 14.617 1.00 79.56 463 PHE A CA 1
ATOM 3344 C C . PHE A 1 463 ? 0.938 -9.008 16.026 1.00 79.56 463 PHE A C 1
ATOM 3346 O O . PHE A 1 463 ? 0.943 -7.971 16.670 1.00 79.56 463 PHE A O 1
ATOM 3353 N N . ARG A 1 464 ? 0.431 -10.121 16.577 1.00 76.00 464 ARG A N 1
ATOM 3354 C CA . ARG A 1 464 ? -0.283 -10.114 17.874 1.00 76.00 464 ARG A CA 1
ATOM 3355 C C . ARG A 1 464 ? 0.635 -10.145 19.087 1.00 76.00 464 ARG A C 1
ATOM 3357 O O . ARG A 1 464 ? 0.316 -9.593 20.134 1.00 76.00 464 ARG A O 1
ATOM 3364 N N . THR A 1 465 ? 1.724 -10.904 18.988 1.00 68.69 465 THR A N 1
ATOM 3365 C CA . THR A 1 465 ? 2.556 -11.265 20.151 1.00 68.69 465 THR A CA 1
ATOM 3366 C C . THR A 1 465 ? 4.050 -11.094 19.902 1.00 68.69 465 THR A C 1
ATOM 3368 O O . THR A 1 465 ? 4.861 -11.548 20.708 1.00 68.69 465 THR A O 1
ATOM 3371 N N . THR A 1 466 ? 4.450 -10.530 18.762 1.00 64.94 466 THR A N 1
ATOM 3372 C CA . THR A 1 466 ? 5.871 -10.333 18.463 1.00 64.94 466 THR A CA 1
ATOM 3373 C C . THR A 1 466 ? 6.411 -9.151 19.263 1.00 64.94 466 THR A C 1
ATOM 3375 O O . THR A 1 466 ? 5.774 -8.113 19.372 1.00 64.94 466 THR A O 1
ATOM 3378 N N . THR A 1 467 ? 7.602 -9.283 19.845 1.00 55.53 467 THR A N 1
ATOM 3379 C CA . THR A 1 467 ? 8.234 -8.195 20.602 1.00 55.53 467 THR A CA 1
ATOM 3380 C C . THR A 1 467 ? 8.552 -7.013 19.685 1.00 55.53 467 THR A C 1
ATOM 3382 O O . THR A 1 467 ? 9.379 -7.141 18.775 1.00 55.53 467 THR A O 1
ATOM 3385 N N . GLY A 1 468 ? 7.925 -5.867 19.959 1.00 52.44 468 GLY A N 1
ATOM 3386 C CA . GLY A 1 468 ? 7.956 -4.676 19.105 1.00 52.44 468 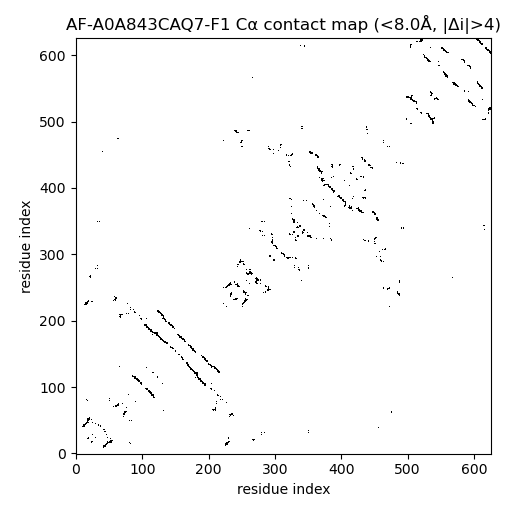GLY A CA 1
ATOM 3387 C C . GLY A 1 468 ? 6.754 -4.558 18.165 1.00 52.44 468 GLY A C 1
ATOM 3388 O O . GLY A 1 468 ? 6.597 -3.502 17.556 1.00 52.44 468 GLY A O 1
ATOM 3389 N N . ALA A 1 469 ? 5.908 -5.596 18.088 1.00 53.44 469 ALA A N 1
ATOM 3390 C CA . ALA A 1 469 ? 4.603 -5.492 17.456 1.00 53.44 469 ALA A CA 1
ATOM 3391 C C . ALA A 1 469 ? 3.779 -4.457 18.202 1.00 53.44 469 ALA A C 1
ATOM 3393 O O . ALA A 1 469 ? 3.775 -4.406 19.441 1.00 53.44 469 ALA A O 1
ATOM 3394 N N . GLN A 1 470 ? 3.144 -3.600 17.425 1.00 51.97 470 GLN A N 1
ATOM 3395 C CA . GLN A 1 470 ? 2.307 -2.566 17.977 1.00 51.97 470 GLN A CA 1
ATOM 3396 C C . GLN A 1 470 ? 0.942 -3.157 18.363 1.00 51.97 470 GLN A C 1
ATOM 3398 O O . GLN A 1 470 ? 0.578 -4.255 17.945 1.00 51.97 470 GLN A O 1
ATOM 3403 N N . THR A 1 471 ? 0.213 -2.481 19.253 1.00 51.22 471 THR A N 1
ATOM 3404 C CA . THR A 1 471 ? -1.125 -2.930 19.665 1.00 51.22 471 THR A CA 1
ATOM 3405 C C . THR A 1 471 ? -2.041 -3.010 18.452 1.00 51.22 471 THR A C 1
ATOM 3407 O O . THR A 1 471 ? -2.076 -2.053 17.689 1.00 51.22 471 THR A O 1
ATOM 3410 N N . MET A 1 472 ? -2.814 -4.092 18.335 1.00 59.22 472 MET A N 1
ATOM 3411 C CA . MET A 1 472 ? -3.869 -4.206 17.323 1.00 59.22 472 MET A CA 1
ATOM 3412 C C . MET A 1 472 ? -4.792 -2.984 17.390 1.00 59.22 472 MET A C 1
ATOM 3414 O O . MET A 1 472 ? -5.228 -2.622 18.489 1.00 59.22 472 MET A O 1
ATOM 3418 N N . ASP A 1 473 ? -5.050 -2.360 16.240 1.00 57.81 473 ASP A N 1
ATOM 3419 C CA . ASP A 1 473 ? -5.930 -1.194 16.083 1.00 57.81 473 ASP A CA 1
ATOM 3420 C C . ASP A 1 473 ? -5.496 0.043 16.913 1.00 57.81 473 ASP A C 1
ATOM 3422 O O . ASP A 1 473 ? -6.322 0.770 17.481 1.00 57.81 473 ASP A O 1
ATOM 3426 N N . GLY A 1 474 ? -4.185 0.255 17.086 1.00 53.19 474 GLY A N 1
ATOM 3427 C CA . GLY A 1 474 ? -3.636 1.362 17.870 1.00 53.19 474 GLY A CA 1
ATOM 3428 C C . GLY A 1 474 ? -3.261 2.577 17.022 1.00 53.19 474 GLY A C 1
ATOM 3429 O O . GLY A 1 474 ? -2.426 2.480 16.144 1.00 53.19 474 GLY A O 1
ATOM 3430 N N . THR A 1 475 ? -3.741 3.775 17.373 1.00 46.72 475 THR A N 1
ATOM 3431 C CA . THR A 1 475 ? -3.307 5.027 16.718 1.00 46.72 475 THR A CA 1
ATOM 3432 C C . THR A 1 475 ? -1.789 5.231 16.823 1.00 46.72 475 THR A C 1
ATOM 3434 O O . THR A 1 475 ? -1.267 5.423 17.931 1.00 46.72 475 THR A O 1
ATOM 3437 N N . HIS A 1 476 ? -1.076 5.245 15.693 1.00 51.75 476 HIS A N 1
ATOM 3438 C CA . HIS A 1 476 ? 0.382 5.382 15.677 1.00 51.75 476 HIS A CA 1
ATOM 3439 C C . HIS A 1 476 ? 0.880 6.819 15.514 1.00 51.75 476 HIS A C 1
ATOM 3441 O O . HIS A 1 476 ? 0.606 7.498 14.531 1.00 51.75 476 HIS A O 1
ATOM 3447 N N . SER A 1 477 ? 1.738 7.240 16.449 1.00 40.44 477 SER A N 1
ATOM 3448 C CA . SER A 1 477 ? 2.572 8.448 16.348 1.00 40.44 477 SER A CA 1
ATOM 3449 C C . SER A 1 477 ? 3.885 8.222 15.578 1.00 40.44 477 SER A C 1
ATOM 3451 O O . SER A 1 477 ? 4.645 9.164 15.364 1.00 40.44 477 SER A O 1
ATOM 3453 N N . SER A 1 478 ? 4.175 6.976 15.184 1.00 39.31 478 SER A N 1
ATOM 3454 C CA . SER A 1 478 ? 5.453 6.543 14.599 1.00 39.31 478 SER A CA 1
ATOM 3455 C C . SER A 1 478 ? 5.358 5.942 13.194 1.00 39.31 478 SER A C 1
ATOM 3457 O O . SER A 1 478 ? 6.395 5.576 12.649 1.00 39.31 478 SER A O 1
ATOM 3459 N N . ALA A 1 479 ? 4.173 5.905 12.577 1.00 41.19 479 ALA A N 1
ATOM 3460 C CA . ALA A 1 479 ? 3.963 5.430 11.200 1.00 41.19 479 ALA A CA 1
ATOM 3461 C C . ALA A 1 479 ? 4.564 6.350 10.113 1.00 41.19 479 ALA A C 1
ATOM 3463 O O . ALA A 1 479 ? 4.310 6.181 8.933 1.00 41.19 479 ALA A O 1
ATOM 3464 N N . HIS A 1 480 ? 5.353 7.345 10.522 1.00 42.75 480 HIS A N 1
ATOM 3465 C CA . HIS A 1 480 ? 5.900 8.397 9.670 1.00 42.75 480 HIS A CA 1
ATOM 3466 C C . HIS A 1 480 ? 7.435 8.348 9.578 1.00 42.75 480 HIS A C 1
ATOM 3468 O O . HIS A 1 480 ? 8.068 9.341 9.214 1.00 42.75 480 HIS A O 1
ATOM 3474 N N . LYS A 1 481 ? 8.069 7.250 10.020 1.00 42.84 481 LYS A N 1
ATOM 3475 C CA . LYS A 1 481 ? 9.535 7.208 10.158 1.00 42.84 481 LYS A CA 1
ATOM 3476 C C . LYS A 1 481 ? 10.288 6.913 8.866 1.00 42.84 481 LYS A C 1
ATOM 3478 O O . LYS A 1 481 ? 11.499 7.122 8.853 1.00 42.84 481 LYS A O 1
ATOM 3483 N N . THR A 1 482 ? 9.610 6.502 7.804 1.00 52.03 482 THR A N 1
ATOM 3484 C CA . THR A 1 482 ? 10.216 6.304 6.490 1.00 52.03 482 THR A CA 1
ATOM 3485 C C . THR A 1 482 ? 9.490 7.173 5.465 1.00 52.03 482 THR A C 1
ATOM 3487 O O . THR A 1 482 ? 8.283 7.372 5.535 1.00 52.03 482 THR A O 1
ATOM 3490 N N . ALA A 1 483 ? 10.256 7.870 4.628 1.00 58.41 483 ALA A N 1
ATOM 3491 C CA . ALA A 1 483 ? 9.710 8.863 3.713 1.00 58.41 483 ALA A CA 1
ATOM 3492 C C . ALA A 1 483 ? 9.150 8.164 2.476 1.00 58.41 483 ALA A C 1
ATOM 3494 O O . ALA A 1 483 ? 9.940 7.891 1.585 1.00 58.41 483 ALA A O 1
ATOM 3495 N N . GLU A 1 484 ? 7.836 7.924 2.444 1.00 73.25 484 GLU A N 1
ATOM 3496 C CA . GLU A 1 484 ? 7.138 7.179 1.385 1.00 73.25 484 GLU A CA 1
ATOM 3497 C C . GLU A 1 484 ? 7.229 7.755 -0.032 1.00 73.25 484 GLU A C 1
ATOM 3499 O O . GLU A 1 484 ? 7.376 8.967 -0.219 1.00 73.25 484 GLU A O 1
ATOM 3504 N N . LEU A 1 485 ? 7.147 6.882 -1.051 1.00 67.31 485 LEU A N 1
ATOM 3505 C CA . LEU A 1 485 ? 7.076 7.307 -2.451 1.00 67.31 485 LEU A CA 1
ATOM 3506 C C . LEU A 1 485 ? 5.829 8.179 -2.621 1.00 67.31 485 LEU A C 1
ATOM 3508 O O . LEU A 1 485 ? 4.718 7.705 -2.416 1.00 67.31 485 LEU A O 1
ATOM 3512 N N . THR A 1 486 ? 6.003 9.445 -2.996 1.00 72.06 486 THR A N 1
ATOM 3513 C CA . THR A 1 486 ? 4.909 10.405 -3.217 1.00 72.06 486 THR A CA 1
ATOM 3514 C C . THR A 1 486 ? 4.736 10.703 -4.705 1.00 72.06 486 THR A C 1
ATOM 3516 O O . THR A 1 486 ? 5.674 10.536 -5.490 1.00 72.06 486 THR A O 1
ATOM 3519 N N . ALA A 1 487 ? 3.574 11.227 -5.099 1.00 69.31 487 ALA A N 1
ATOM 3520 C CA . ALA A 1 487 ? 3.334 11.664 -6.479 1.00 69.31 487 ALA A CA 1
ATOM 3521 C C . ALA A 1 487 ? 4.382 12.693 -6.989 1.00 69.31 487 ALA A C 1
ATOM 3523 O O . ALA A 1 487 ? 4.888 12.536 -8.102 1.00 69.31 487 ALA A O 1
ATOM 3524 N N . PRO A 1 488 ? 4.813 13.695 -6.191 1.00 69.75 488 PRO A N 1
ATOM 3525 C CA . PRO A 1 488 ? 5.896 14.602 -6.575 1.00 69.75 488 PRO A CA 1
ATOM 3526 C C . PRO A 1 488 ? 7.254 13.918 -6.721 1.00 69.75 488 PRO A C 1
ATOM 3528 O O . PRO A 1 488 ? 8.010 14.263 -7.628 1.00 69.75 488 PRO A O 1
ATOM 3531 N N . ILE A 1 489 ? 7.579 12.948 -5.856 1.00 68.06 489 ILE A N 1
ATOM 3532 C CA . ILE A 1 489 ? 8.816 12.163 -5.995 1.00 68.06 489 ILE A CA 1
ATOM 3533 C C . ILE A 1 489 ? 8.782 11.410 -7.322 1.00 68.06 489 ILE A C 1
ATOM 3535 O O . ILE A 1 489 ? 9.718 11.521 -8.109 1.00 68.06 489 ILE A O 1
ATOM 3539 N N . ALA A 1 490 ? 7.677 10.729 -7.608 1.00 65.94 490 ALA A N 1
ATOM 3540 C CA . ALA A 1 490 ? 7.464 10.033 -8.864 1.00 65.94 490 ALA A CA 1
ATOM 3541 C C . ALA A 1 490 ? 7.564 10.958 -10.095 1.00 65.94 490 ALA A C 1
ATOM 3543 O O . ALA A 1 490 ? 8.186 10.596 -11.095 1.00 65.94 490 ALA A O 1
ATOM 3544 N N . ALA A 1 491 ? 7.017 12.175 -10.024 1.00 67.31 491 ALA A N 1
ATOM 3545 C CA . ALA A 1 491 ? 7.128 13.161 -11.099 1.00 67.31 491 ALA A CA 1
ATOM 3546 C C . ALA A 1 491 ? 8.580 13.628 -11.319 1.00 67.31 491 ALA A C 1
ATOM 3548 O O . ALA A 1 491 ? 9.025 13.727 -12.461 1.00 67.31 491 ALA A O 1
ATOM 3549 N N . ASN A 1 492 ? 9.341 13.853 -10.243 1.00 65.06 492 ASN A N 1
ATOM 3550 C CA . ASN A 1 492 ? 10.756 14.226 -10.331 1.00 65.06 492 ASN A CA 1
ATOM 3551 C C . ASN A 1 492 ? 11.610 13.091 -10.916 1.00 65.06 492 ASN A C 1
ATOM 3553 O O . ASN A 1 492 ? 12.464 13.342 -11.761 1.00 65.06 492 ASN A O 1
ATOM 3557 N N . VAL A 1 493 ? 11.346 11.840 -10.520 1.00 64.75 493 VAL A N 1
ATOM 3558 C CA . VAL A 1 493 ? 11.972 10.641 -11.107 1.00 64.75 493 VAL A CA 1
ATOM 3559 C C . VAL A 1 493 ? 11.709 10.580 -12.609 1.00 64.75 493 VAL A C 1
ATOM 3561 O O . VAL A 1 493 ? 12.637 10.442 -13.404 1.00 64.75 493 VAL A O 1
ATOM 3564 N N . THR A 1 494 ? 10.441 10.729 -12.990 1.00 63.53 494 THR A N 1
ATOM 3565 C CA . THR A 1 494 ? 9.990 10.726 -14.384 1.00 63.53 494 THR A CA 1
ATOM 3566 C C . THR A 1 494 ? 10.730 11.785 -15.203 1.00 63.53 494 THR A C 1
ATOM 3568 O O . THR A 1 494 ? 11.253 11.491 -16.277 1.00 63.53 494 THR A O 1
ATOM 3571 N N . GLN A 1 495 ? 10.816 13.007 -14.675 1.00 63.88 495 GLN A N 1
ATOM 3572 C CA . GLN A 1 495 ? 11.491 14.135 -15.307 1.00 63.88 495 GLN A CA 1
ATOM 3573 C C . GLN A 1 495 ? 12.991 13.863 -15.506 1.00 63.88 495 GLN A C 1
ATOM 3575 O O . GLN A 1 495 ? 13.470 13.937 -16.635 1.00 63.88 495 GLN A O 1
ATOM 3580 N N . SER A 1 496 ? 13.703 13.421 -14.462 1.00 60.28 496 SER A N 1
ATOM 3581 C CA . SER A 1 496 ? 15.126 13.054 -14.552 1.00 60.28 496 SER A CA 1
ATOM 3582 C C . SER A 1 496 ? 15.399 11.947 -15.579 1.00 60.28 496 SER A C 1
ATOM 3584 O O . SER A 1 496 ? 16.471 11.902 -16.184 1.00 60.28 496 SER A O 1
ATOM 3586 N N . LEU A 1 497 ? 14.439 11.045 -15.801 1.00 60.97 497 LEU A N 1
ATOM 3587 C CA . LEU A 1 497 ? 14.575 9.937 -16.749 1.00 60.97 497 LEU A CA 1
ATOM 3588 C C . LEU A 1 497 ? 14.277 10.329 -18.192 1.00 60.97 497 LEU A C 1
ATOM 3590 O O . LEU A 1 497 ? 14.916 9.789 -19.097 1.00 60.97 497 LEU A O 1
ATOM 3594 N N . TYR A 1 498 ? 13.369 11.280 -18.414 1.00 62.47 498 TYR A N 1
ATOM 3595 C CA . TYR A 1 498 ? 13.263 11.935 -19.714 1.00 62.47 498 TYR A CA 1
ATOM 3596 C C . TYR A 1 498 ? 14.517 12.761 -20.025 1.00 62.47 498 TYR A C 1
ATOM 3598 O O . TYR A 1 498 ? 15.011 12.684 -21.146 1.00 62.47 498 TYR A O 1
ATOM 3606 N N . ASP A 1 499 ? 15.065 13.488 -19.047 1.00 61.31 499 ASP A N 1
ATOM 3607 C CA . ASP A 1 499 ? 16.293 14.280 -19.223 1.00 61.31 499 ASP A CA 1
ATOM 3608 C C . ASP A 1 499 ? 17.524 13.392 -19.497 1.00 61.31 499 ASP A C 1
ATOM 3610 O O . ASP A 1 499 ? 18.449 13.797 -20.197 1.00 61.31 499 ASP A O 1
ATOM 3614 N N . SER A 1 500 ? 17.521 12.155 -18.983 1.00 56.81 500 SER A N 1
ATOM 3615 C CA . SER A 1 500 ? 18.564 11.141 -19.227 1.00 56.81 500 SER A CA 1
ATOM 3616 C C . SER A 1 500 ? 18.330 10.296 -20.488 1.00 56.81 500 SER A C 1
ATOM 3618 O O . SER A 1 500 ? 19.128 9.412 -20.793 1.00 56.81 500 SER A O 1
ATOM 3620 N N . GLY A 1 501 ? 17.214 10.515 -21.187 1.00 60.81 501 GLY A N 1
ATOM 3621 C CA . GLY A 1 501 ? 16.820 9.801 -22.400 1.00 60.81 501 GLY A CA 1
ATOM 3622 C C . GLY A 1 501 ? 16.446 8.322 -22.253 1.00 60.81 501 GLY A C 1
ATOM 3623 O O . GLY A 1 501 ? 16.396 7.562 -23.223 1.00 60.81 501 GLY A O 1
ATOM 3624 N N . LEU A 1 502 ? 16.161 7.895 -21.022 1.00 60.56 502 LEU A N 1
ATOM 3625 C CA . LEU A 1 502 ? 15.738 6.527 -20.705 1.00 60.56 502 LEU A CA 1
ATOM 3626 C C . LEU A 1 502 ? 14.233 6.320 -20.911 1.00 60.56 502 LEU A C 1
ATOM 3628 O O . LEU A 1 502 ? 13.789 5.205 -21.199 1.00 60.56 502 LEU A O 1
ATOM 3632 N N . LEU A 1 503 ? 13.454 7.398 -20.808 1.00 65.69 503 LEU A N 1
ATOM 3633 C CA . LEU A 1 503 ? 12.047 7.433 -21.193 1.00 65.69 503 LEU A CA 1
ATOM 3634 C C . LEU A 1 503 ? 11.873 8.015 -22.587 1.00 65.69 503 LEU A C 1
ATOM 3636 O O . LEU A 1 503 ? 12.560 8.964 -22.950 1.00 65.69 503 LEU A O 1
ATOM 3640 N N . TRP A 1 504 ? 10.928 7.465 -23.354 1.00 80.00 504 TRP A N 1
ATOM 3641 C CA . TRP A 1 504 ? 10.643 7.992 -24.684 1.00 80.00 504 TRP A CA 1
ATOM 3642 C C . TRP A 1 504 ? 9.470 8.935 -24.618 1.00 80.00 504 TRP A C 1
ATOM 3644 O O . TRP A 1 504 ? 8.464 8.567 -24.031 1.00 80.00 504 TRP A O 1
ATOM 3654 N N . LYS A 1 505 ? 9.588 10.093 -25.262 1.00 83.25 505 LYS A N 1
ATOM 3655 C CA . LYS A 1 505 ? 8.528 11.085 -25.377 1.00 83.25 505 LYS A CA 1
ATOM 3656 C C . LYS A 1 505 ? 7.788 10.923 -26.694 1.00 83.25 505 LYS A C 1
ATOM 3658 O O . LYS A 1 505 ? 8.422 10.842 -27.745 1.00 83.25 505 LYS A O 1
ATOM 3663 N N . MET A 1 506 ? 6.458 10.939 -26.660 1.00 87.19 506 MET A N 1
ATOM 3664 C CA . MET A 1 506 ? 5.647 10.985 -27.876 1.00 87.19 506 MET A CA 1
ATOM 3665 C C . MET A 1 506 ? 5.163 12.409 -28.165 1.00 87.19 506 MET A C 1
ATOM 3667 O O . MET A 1 506 ? 4.764 13.143 -27.259 1.00 87.19 506 MET A O 1
ATOM 3671 N N . ALA A 1 507 ? 5.156 12.785 -29.444 1.00 89.62 507 ALA A N 1
ATOM 3672 C CA . ALA A 1 507 ? 4.618 14.057 -29.918 1.00 89.62 507 ALA A CA 1
ATOM 3673 C C . ALA A 1 507 ? 3.651 13.837 -31.090 1.00 89.62 507 ALA A C 1
ATOM 3675 O O . ALA A 1 507 ? 3.890 13.009 -31.968 1.00 89.62 507 ALA A O 1
ATOM 3676 N N . GLY A 1 508 ? 2.530 14.558 -31.082 1.00 88.44 508 GLY A N 1
ATOM 3677 C CA . GLY A 1 508 ? 1.438 14.401 -32.043 1.00 88.44 508 GLY A CA 1
ATOM 3678 C C . GLY A 1 508 ? 0.086 14.208 -31.341 1.00 88.44 508 GLY A C 1
ATOM 3679 O O . GLY A 1 508 ? -0.051 14.500 -30.160 1.00 88.44 508 GLY A O 1
ATOM 3680 N N . PHE A 1 509 ? -0.958 13.735 -32.018 1.00 93.25 509 PHE A N 1
ATOM 3681 C CA . PHE A 1 509 ? -1.020 13.536 -33.460 1.00 93.25 509 PHE A CA 1
ATOM 3682 C C . PHE A 1 509 ? -0.917 14.855 -34.238 1.00 93.25 509 PHE A C 1
ATOM 3684 O O . PHE A 1 509 ? -1.424 15.889 -33.810 1.00 93.25 509 PHE A O 1
ATOM 3691 N N . TYR A 1 510 ? -0.267 14.807 -35.396 1.00 93.75 510 TYR A N 1
ATOM 3692 C CA . TYR A 1 510 ? -0.186 15.925 -36.330 1.00 93.75 510 TYR A CA 1
ATOM 3693 C C . TYR A 1 510 ? -1.359 15.933 -37.316 1.00 93.75 510 TYR A C 1
ATOM 3695 O O . TYR A 1 510 ? -2.046 14.927 -37.526 1.00 93.75 510 TYR A O 1
ATOM 3703 N N . HIS A 1 511 ? -1.550 17.075 -37.985 1.00 90.81 511 HIS A N 1
ATOM 3704 C CA . HIS A 1 511 ? -2.630 17.279 -38.950 1.00 90.81 511 HIS A CA 1
ATOM 3705 C C . HIS A 1 511 ? -2.712 16.125 -39.984 1.00 90.81 511 HIS A C 1
ATOM 3707 O O . HIS A 1 511 ? -1.696 15.752 -40.602 1.00 90.81 511 HIS A O 1
ATOM 3713 N N . PRO A 1 512 ? -3.905 15.533 -40.212 1.00 92.88 512 PRO A N 1
ATOM 3714 C CA . PRO A 1 512 ? -5.249 16.107 -40.055 1.00 92.88 512 PRO A CA 1
ATOM 3715 C C . PRO A 1 512 ? -5.939 15.885 -38.704 1.00 92.88 512 PRO A C 1
ATOM 3717 O O . PRO A 1 512 ? -7.131 16.161 -38.604 1.00 92.88 512 PRO A O 1
ATOM 3720 N N . VAL A 1 513 ? -5.242 15.345 -37.705 1.00 94.69 513 VAL A N 1
ATOM 3721 C CA . VAL A 1 513 ? -5.807 15.137 -36.369 1.00 94.69 513 VAL A CA 1
ATOM 3722 C C . VAL A 1 513 ? -5.405 16.297 -35.472 1.00 94.69 513 VAL A C 1
ATOM 3724 O O . VAL A 1 513 ? -4.224 16.607 -35.353 1.00 94.69 513 VAL A O 1
ATOM 3727 N N . ASP A 1 514 ? -6.400 16.928 -34.863 1.00 89.94 514 ASP A N 1
ATOM 3728 C CA . ASP A 1 514 ? -6.226 17.993 -33.887 1.00 89.94 514 ASP A CA 1
ATOM 3729 C C . ASP A 1 514 ? -6.223 17.398 -32.470 1.00 89.94 514 ASP A C 1
ATOM 3731 O O . ASP A 1 514 ? -7.049 16.543 -32.131 1.00 89.94 514 ASP A O 1
ATOM 3735 N N . MET A 1 515 ? -5.276 17.848 -31.646 1.00 84.94 515 MET A N 1
ATOM 3736 C CA . MET A 1 515 ? -5.031 17.359 -30.282 1.00 84.94 515 MET A CA 1
ATOM 3737 C C . MET A 1 515 ? -5.521 18.357 -29.224 1.00 84.94 515 MET A C 1
ATOM 3739 O O . MET A 1 515 ? -6.224 19.312 -29.541 1.00 84.94 515 MET A O 1
ATOM 3743 N N . ASN A 1 516 ? -5.146 18.151 -27.955 1.00 77.56 516 ASN A N 1
ATOM 3744 C CA . ASN A 1 516 ? -5.430 19.063 -26.836 1.00 77.56 516 ASN A CA 1
ATOM 3745 C C . ASN A 1 516 ? -6.930 19.220 -26.527 1.00 77.56 516 ASN A C 1
ATOM 3747 O O . ASN A 1 516 ? -7.439 20.326 -26.367 1.00 77.56 516 ASN A O 1
ATOM 3751 N N . GLY A 1 517 ? -7.647 18.096 -26.454 1.00 71.69 517 GLY A N 1
ATOM 3752 C CA . GLY A 1 517 ? -9.071 18.066 -26.097 1.00 71.69 517 GLY A CA 1
ATOM 3753 C C . GLY A 1 517 ? -10.029 18.386 -27.248 1.00 71.69 517 GLY A C 1
ATOM 3754 O O . GLY A 1 517 ? -11.239 18.450 -27.036 1.00 71.69 517 GLY A O 1
ATOM 3755 N N . VAL A 1 518 ? -9.522 18.559 -28.473 1.00 84.06 518 VAL A N 1
ATOM 3756 C CA . VAL A 1 518 ? -10.357 18.745 -29.665 1.00 84.06 518 VAL A CA 1
ATOM 3757 C C . VAL A 1 518 ? -11.000 17.421 -30.091 1.00 84.06 518 VAL A C 1
ATOM 3759 O O . VAL A 1 518 ? -10.357 16.373 -30.154 1.00 84.06 518 VAL A O 1
ATOM 3762 N N . VAL A 1 519 ? -12.292 17.480 -30.424 1.00 89.19 519 VAL A N 1
ATOM 3763 C CA . VAL A 1 519 ? -13.045 16.350 -30.980 1.00 89.19 519 VAL A CA 1
ATOM 3764 C C . VAL A 1 519 ? -13.025 16.424 -32.505 1.00 89.19 519 VAL A C 1
ATOM 3766 O O . VAL A 1 519 ? -13.708 17.241 -33.127 1.00 89.19 519 VAL A O 1
ATOM 3769 N N . ASN A 1 520 ? -12.274 15.520 -33.121 1.00 92.69 520 ASN A N 1
ATOM 3770 C CA . ASN A 1 520 ? -12.101 15.436 -34.565 1.00 92.69 520 ASN A CA 1
ATOM 3771 C C . ASN A 1 520 ? -13.372 14.902 -35.239 1.00 92.69 520 ASN A C 1
ATOM 3773 O O . ASN A 1 520 ? -13.905 13.867 -34.849 1.00 92.69 520 ASN A O 1
ATOM 3777 N N . THR A 1 521 ? -13.866 15.559 -36.290 1.00 93.75 521 THR A N 1
ATOM 3778 C CA . THR A 1 521 ? -15.077 15.103 -36.996 1.00 93.75 521 THR A CA 1
ATOM 3779 C C . THR A 1 521 ? -14.738 14.470 -38.340 1.00 93.75 521 THR A C 1
ATOM 3781 O O . THR A 1 521 ? -14.262 15.143 -39.253 1.00 93.75 521 THR A O 1
ATOM 3784 N N . VAL A 1 522 ? -15.076 13.193 -38.518 1.00 94.62 522 VAL A N 1
ATOM 3785 C CA . VAL A 1 522 ? -14.755 12.432 -39.736 1.00 94.62 522 VAL A CA 1
ATOM 3786 C C . VAL A 1 522 ? -15.940 11.584 -40.187 1.00 94.62 522 VAL A C 1
ATOM 3788 O O . VAL A 1 522 ? -16.737 11.123 -39.379 1.00 94.62 522 VAL A O 1
ATOM 3791 N N . LYS A 1 523 ? -16.102 11.388 -41.498 1.00 94.25 523 LYS A N 1
ATOM 3792 C CA . LYS A 1 523 ? -17.158 10.512 -42.024 1.00 94.25 523 LYS A CA 1
ATOM 3793 C C . LYS A 1 523 ? -16.873 9.049 -41.651 1.00 94.25 523 LYS A C 1
ATOM 3795 O O . LYS A 1 523 ? -15.733 8.599 -41.771 1.00 94.25 523 LYS A O 1
ATOM 3800 N N . GLY A 1 524 ? -17.896 8.297 -41.243 1.00 92.31 524 GLY A N 1
ATOM 3801 C CA . GLY A 1 524 ? -17.750 6.862 -40.959 1.00 92.31 524 GLY A CA 1
ATOM 3802 C C . GLY A 1 524 ? -17.212 6.070 -42.165 1.00 92.31 524 GLY A C 1
ATOM 3803 O O . GLY A 1 524 ? -17.603 6.310 -43.312 1.00 92.31 524 GLY A O 1
ATOM 3804 N N . GLY A 1 525 ? -16.300 5.122 -41.932 1.00 88.62 525 GLY A N 1
ATOM 3805 C CA . GLY A 1 525 ? -15.643 4.342 -42.986 1.00 88.62 525 GLY A CA 1
ATOM 3806 C C . GLY A 1 525 ? -14.490 5.047 -43.712 1.00 88.62 525 GLY A C 1
ATOM 3807 O O . GLY A 1 525 ? -14.012 4.517 -44.720 1.00 88.62 525 GLY A O 1
ATOM 3808 N N . GLN A 1 526 ? -14.048 6.224 -43.269 1.00 90.94 526 GLN A N 1
ATOM 3809 C CA . GLN A 1 526 ? -12.884 6.922 -43.831 1.00 90.94 526 GLN A CA 1
ATOM 3810 C C . GLN A 1 526 ? -11.574 6.423 -43.224 1.00 90.94 526 GLN A C 1
ATOM 3812 O O . GLN A 1 526 ? -11.561 5.838 -42.148 1.00 90.94 526 GLN A O 1
ATOM 3817 N N . SER A 1 527 ? -10.470 6.630 -43.942 1.00 91.12 527 SER A N 1
ATOM 3818 C CA . SER A 1 527 ? -9.133 6.393 -43.396 1.00 91.12 527 SER A CA 1
ATOM 3819 C C . SER A 1 527 ? -8.603 7.695 -42.806 1.00 91.12 527 SER A C 1
ATOM 3821 O O . SER A 1 527 ? -8.538 8.695 -43.518 1.00 91.12 527 SER A O 1
ATOM 3823 N N . VAL A 1 528 ? -8.221 7.679 -41.533 1.00 91.81 528 VAL A N 1
ATOM 3824 C CA . VAL A 1 528 ? -7.601 8.805 -40.830 1.00 91.81 528 VAL A CA 1
ATOM 3825 C C . VAL A 1 528 ? -6.111 8.504 -40.658 1.00 91.81 528 VAL A C 1
ATOM 3827 O O . VAL A 1 528 ? -5.779 7.503 -40.022 1.00 91.81 528 VAL A O 1
ATOM 3830 N N . PRO A 1 529 ? -5.203 9.318 -41.226 1.00 92.44 529 PRO A N 1
ATOM 3831 C CA . PRO A 1 529 ? -3.777 9.166 -40.988 1.00 92.44 529 PRO A CA 1
ATOM 3832 C C . PRO A 1 529 ? -3.416 9.783 -39.634 1.00 92.44 529 PRO A C 1
ATOM 3834 O O . PRO A 1 529 ? -3.498 10.994 -39.448 1.00 92.44 529 PRO A O 1
ATOM 3837 N N . LEU A 1 530 ? -3.009 8.933 -38.704 1.00 92.50 530 LEU A N 1
ATOM 3838 C CA . LEU A 1 530 ? -2.508 9.286 -37.386 1.00 92.50 530 LEU A CA 1
ATOM 3839 C C . LEU A 1 530 ? -0.995 9.410 -37.478 1.00 92.50 530 LEU A C 1
ATOM 3841 O O . LEU A 1 530 ? -0.301 8.414 -37.684 1.00 92.50 530 LEU A O 1
ATOM 3845 N N . LYS A 1 531 ? -0.507 10.645 -37.402 1.00 94.38 531 LYS A N 1
ATOM 3846 C CA . LYS A 1 531 ? 0.903 10.984 -37.591 1.00 94.38 531 LYS A CA 1
ATOM 3847 C C . LYS A 1 531 ? 1.514 11.432 -36.282 1.00 94.38 531 LYS A C 1
ATOM 3849 O O . LYS A 1 531 ? 0.896 12.252 -35.615 1.00 94.38 531 LYS A O 1
ATOM 3854 N N . PHE A 1 532 ? 2.672 10.913 -35.920 1.00 94.25 532 PHE A N 1
ATOM 3855 C CA . PHE A 1 532 ? 3.295 11.205 -34.633 1.00 94.25 532 PHE A CA 1
ATOM 3856 C C . PHE A 1 532 ? 4.788 10.892 -34.673 1.00 94.25 532 PHE A C 1
ATOM 3858 O O . PHE A 1 532 ? 5.244 10.139 -35.529 1.00 94.25 532 PHE A O 1
ATOM 3865 N N . GLU A 1 533 ? 5.529 11.427 -33.719 1.00 93.81 533 GLU A N 1
ATOM 3866 C CA . GLU A 1 533 ? 6.950 11.155 -33.516 1.00 93.81 533 GLU A CA 1
ATOM 3867 C C . GLU A 1 533 ? 7.174 10.532 -32.138 1.00 93.81 533 GLU A C 1
ATOM 3869 O O . GLU A 1 533 ? 6.347 10.662 -31.227 1.00 93.81 533 GLU A O 1
ATOM 3874 N N . VAL A 1 534 ? 8.306 9.845 -31.998 1.00 90.31 534 VAL A N 1
ATOM 3875 C CA . VAL A 1 534 ? 8.772 9.265 -30.737 1.00 90.31 534 VAL A CA 1
ATOM 3876 C C . VAL A 1 534 ? 10.238 9.650 -30.568 1.00 90.31 534 VAL A C 1
ATOM 3878 O O . VAL A 1 534 ? 11.021 9.476 -31.496 1.00 90.31 534 VAL A O 1
ATOM 3881 N N . PHE A 1 535 ? 10.616 10.162 -29.402 1.00 85.94 535 PHE A N 1
ATOM 3882 C CA . PHE A 1 535 ? 11.966 10.645 -29.101 1.00 85.94 535 PHE A CA 1
ATOM 3883 C C . PHE A 1 535 ? 12.521 9.952 -27.866 1.00 85.94 535 PHE A C 1
ATOM 3885 O O . PHE A 1 535 ? 11.756 9.630 -26.966 1.00 85.94 535 PHE A O 1
ATOM 3892 N N . ASP A 1 536 ? 13.831 9.756 -27.780 1.00 73.38 536 ASP A N 1
ATOM 3893 C CA . ASP A 1 536 ? 14.515 9.196 -26.608 1.00 73.38 536 ASP A CA 1
ATOM 3894 C C . ASP A 1 536 ? 14.717 10.213 -25.466 1.00 73.38 536 ASP A C 1
ATOM 3896 O O . ASP A 1 536 ? 15.824 10.347 -24.969 1.00 73.38 536 ASP A O 1
ATOM 3900 N N . GLY A 1 537 ? 13.683 10.948 -25.047 1.00 68.75 537 GLY A N 1
ATOM 3901 C CA . GLY A 1 537 ? 13.769 11.862 -23.899 1.00 68.75 537 GLY A CA 1
ATOM 3902 C C . GLY A 1 537 ? 13.050 13.190 -24.095 1.00 68.75 537 GLY A C 1
ATOM 3903 O O . GLY A 1 537 ? 12.216 13.332 -24.995 1.00 68.75 537 GLY A O 1
ATOM 3904 N N . ILE A 1 538 ? 13.365 14.165 -23.233 1.00 60.81 538 ILE A N 1
ATOM 3905 C CA . ILE A 1 538 ? 12.922 15.557 -23.393 1.00 60.81 538 ILE A CA 1
ATOM 3906 C C . ILE A 1 538 ? 14.101 16.547 -23.411 1.00 60.81 538 ILE A C 1
ATOM 3908 O O . ILE A 1 538 ? 15.133 16.275 -22.803 1.00 60.81 538 ILE A O 1
ATOM 3912 N N . PRO A 1 539 ? 13.949 17.715 -24.071 1.00 54.06 539 PRO A N 1
ATOM 3913 C CA . PRO A 1 539 ? 12.798 18.131 -24.885 1.00 54.06 539 PRO A CA 1
ATOM 3914 C C . PRO A 1 539 ? 12.603 17.223 -26.109 1.00 54.06 539 PRO A C 1
ATOM 3916 O O . PRO A 1 539 ? 13.567 16.658 -26.615 1.00 54.06 539 PRO A O 1
ATOM 3919 N N . ALA A 1 540 ? 11.354 17.061 -26.567 1.00 53.81 540 ALA A N 1
ATOM 3920 C CA . ALA A 1 540 ? 11.063 16.341 -27.810 1.00 53.81 540 ALA A CA 1
ATOM 3921 C C . ALA A 1 540 ? 11.949 16.919 -28.932 1.00 53.81 540 ALA A C 1
ATOM 3923 O O . ALA A 1 540 ? 11.853 18.113 -29.226 1.00 53.81 540 ALA A O 1
ATOM 3924 N N . GLY A 1 541 ? 12.864 16.104 -29.468 1.00 52.38 541 GLY A N 1
ATOM 3925 C CA . GLY A 1 541 ? 13.946 16.559 -30.353 1.00 52.38 541 GLY A CA 1
ATOM 3926 C C . GLY A 1 541 ? 15.369 16.143 -29.952 1.00 52.38 541 GLY A C 1
ATOM 3927 O O . GLY A 1 541 ? 16.316 16.701 -30.500 1.00 52.38 541 GLY A O 1
ATOM 3928 N N . THR A 1 542 ? 15.536 15.196 -29.023 1.00 67.12 542 THR A N 1
ATOM 3929 C CA . THR A 1 542 ? 16.812 14.507 -28.760 1.00 67.12 542 THR A CA 1
ATOM 3930 C C . THR A 1 542 ? 17.185 13.609 -29.955 1.00 67.12 542 THR A C 1
ATOM 3932 O O . THR A 1 542 ? 17.627 14.101 -30.992 1.00 67.12 542 THR A O 1
ATOM 3935 N N . THR A 1 543 ? 16.947 12.305 -29.877 1.00 82.94 543 THR A N 1
ATOM 3936 C CA . THR A 1 543 ? 17.064 11.347 -30.975 1.00 82.94 543 THR A CA 1
ATOM 3937 C C . THR A 1 543 ? 15.682 10.823 -31.315 1.00 82.94 543 THR A C 1
ATOM 3939 O O . THR A 1 543 ? 14.993 10.212 -30.494 1.00 82.94 543 THR A O 1
ATOM 3942 N N . GLU A 1 544 ? 15.274 11.026 -32.559 1.00 88.88 544 GLU A N 1
ATOM 3943 C CA . GLU A 1 544 ? 14.036 10.450 -33.054 1.00 88.88 544 GLU A CA 1
ATOM 3944 C C . GLU A 1 544 ? 14.169 8.928 -33.214 1.00 88.88 544 GLU A C 1
ATOM 3946 O O . GLU A 1 544 ? 15.115 8.396 -33.806 1.00 88.88 544 GLU A O 1
ATOM 3951 N N . ARG A 1 545 ? 13.191 8.213 -32.670 1.00 89.69 545 ARG A N 1
ATOM 3952 C CA . ARG A 1 545 ? 13.014 6.774 -32.812 1.00 89.69 545 ARG A CA 1
ATOM 3953 C C . ARG A 1 545 ? 12.326 6.498 -34.143 1.00 89.69 545 ARG A C 1
ATOM 3955 O O . ARG A 1 545 ? 11.301 7.091 -34.451 1.00 89.69 545 ARG A O 1
ATOM 3962 N N . THR A 1 546 ? 12.863 5.563 -34.921 1.00 92.19 546 THR A N 1
ATOM 3963 C CA . THR A 1 546 ? 12.390 5.299 -36.295 1.00 92.19 546 THR A CA 1
ATOM 3964 C C . THR A 1 546 ? 11.923 3.859 -36.515 1.00 92.19 546 THR A C 1
ATOM 3966 O O . THR A 1 546 ? 11.397 3.513 -37.576 1.00 92.19 546 THR A O 1
ATOM 3969 N N . SER A 1 547 ? 12.094 2.990 -35.514 1.00 88.38 547 SER A N 1
ATOM 3970 C CA . SER A 1 547 ? 11.713 1.584 -35.613 1.00 88.38 547 SER A CA 1
ATOM 3971 C C . SER A 1 547 ? 10.223 1.414 -35.355 1.00 88.38 547 SER A C 1
ATOM 3973 O O . SER A 1 547 ? 9.703 1.829 -34.329 1.00 88.38 547 SER A O 1
ATOM 3975 N N . VAL A 1 548 ? 9.516 0.715 -36.241 1.00 86.06 548 VAL A N 1
ATOM 3976 C CA . VAL A 1 548 ? 8.099 0.373 -36.014 1.00 86.06 548 VAL A CA 1
ATOM 3977 C C . VAL A 1 548 ? 7.887 -0.574 -34.825 1.00 86.06 548 VAL A C 1
ATOM 3979 O O . VAL A 1 548 ? 6.768 -0.676 -34.338 1.00 86.06 548 VAL A O 1
ATOM 3982 N N . LEU A 1 549 ? 8.943 -1.246 -34.344 1.00 82.75 549 LEU A N 1
ATOM 3983 C CA . LEU A 1 549 ? 8.904 -2.070 -33.125 1.00 82.75 549 LEU A CA 1
ATOM 3984 C C . LEU A 1 549 ? 8.862 -1.225 -31.841 1.00 82.75 549 LEU A C 1
ATOM 3986 O O . LEU A 1 549 ? 8.564 -1.743 -30.765 1.00 82.75 549 LEU A O 1
ATOM 3990 N N . ASP A 1 550 ? 9.128 0.076 -31.953 1.00 83.19 550 ASP A N 1
ATOM 3991 C CA . ASP A 1 550 ? 9.064 1.019 -30.837 1.00 83.19 550 ASP A CA 1
ATOM 3992 C C . ASP A 1 550 ? 7.614 1.365 -30.450 1.00 83.19 550 ASP A C 1
ATOM 3994 O O . ASP A 1 550 ? 7.385 2.045 -29.451 1.00 83.19 550 ASP A O 1
ATOM 3998 N N . ILE A 1 551 ? 6.632 0.863 -31.208 1.00 86.38 551 ILE A N 1
ATOM 3999 C CA . ILE A 1 551 ? 5.201 1.026 -30.956 1.00 86.38 551 ILE A CA 1
ATOM 4000 C C . ILE A 1 551 ? 4.611 -0.314 -30.524 1.00 86.38 551 ILE A C 1
ATOM 4002 O O . ILE A 1 551 ? 4.580 -1.272 -31.299 1.00 86.38 551 ILE A O 1
ATOM 4006 N N . SER A 1 552 ? 4.114 -0.370 -29.291 1.00 78.19 552 SER A N 1
ATOM 4007 C CA . SER A 1 552 ? 3.607 -1.600 -28.680 1.00 78.19 552 SER A CA 1
ATOM 4008 C C . SER A 1 552 ? 2.157 -1.870 -29.048 1.00 78.19 552 SER A C 1
ATOM 4010 O O . SER A 1 552 ? 1.763 -3.024 -29.231 1.00 78.19 552 SER A O 1
ATOM 4012 N N . LYS A 1 553 ? 1.349 -0.809 -29.138 1.00 79.31 553 LYS A N 1
ATOM 4013 C CA . LYS A 1 553 ? -0.103 -0.941 -29.200 1.00 79.31 553 LYS A CA 1
ATOM 4014 C C . LYS A 1 553 ? -0.770 0.161 -30.004 1.00 79.31 553 LYS A C 1
ATOM 4016 O O . LYS A 1 553 ? -0.360 1.321 -29.966 1.00 79.31 553 LYS A O 1
ATOM 4021 N N . PHE A 1 554 ? -1.853 -0.215 -30.680 1.00 83.06 554 PHE A N 1
ATOM 4022 C CA . PHE A 1 554 ? -2.765 0.711 -31.331 1.00 83.06 554 PHE A CA 1
ATOM 4023 C C . PHE A 1 554 ? -4.218 0.276 -31.102 1.00 83.06 554 PHE A C 1
ATOM 4025 O O . PHE A 1 554 ? -4.624 -0.804 -31.532 1.00 83.06 554 PHE A O 1
ATOM 4032 N N . THR A 1 555 ? -5.005 1.109 -30.416 1.00 82.81 555 THR A N 1
ATOM 4033 C CA . THR A 1 555 ? -6.375 0.764 -29.995 1.00 82.81 555 THR A CA 1
ATOM 4034 C C . THR A 1 555 ? -7.399 1.798 -30.432 1.00 82.81 555 THR A C 1
ATOM 4036 O O . THR A 1 555 ? -7.106 2.989 -30.536 1.00 82.81 555 THR A O 1
ATOM 4039 N N . GLN A 1 556 ? -8.627 1.327 -30.647 1.00 86.00 556 GLN A N 1
ATOM 4040 C CA . GLN A 1 556 ? -9.828 2.159 -30.705 1.00 86.00 556 GLN A CA 1
ATOM 4041 C C . GLN A 1 556 ? -10.815 1.696 -29.637 1.00 86.00 556 GLN A C 1
ATOM 4043 O O . GLN A 1 556 ? -10.937 0.498 -29.385 1.00 86.00 556 GLN A O 1
ATOM 4048 N N . ALA A 1 557 ? -11.593 2.615 -29.082 1.00 85.44 557 ALA A N 1
ATOM 4049 C CA . ALA A 1 557 ? -12.721 2.263 -28.233 1.00 85.44 557 ALA A CA 1
ATOM 4050 C C . ALA A 1 557 ? -13.903 3.198 -28.490 1.00 85.44 557 ALA A C 1
ATOM 4052 O O . ALA A 1 557 ? -13.726 4.398 -28.719 1.00 85.44 557 ALA A O 1
ATOM 4053 N N . LYS A 1 558 ? -15.116 2.641 -28.476 1.00 86.31 558 LYS A N 1
ATOM 4054 C CA . LYS A 1 558 ? -16.343 3.432 -28.594 1.00 86.31 558 LYS A CA 1
ATOM 4055 C C . LYS A 1 558 ? -16.673 4.038 -27.233 1.00 86.31 558 LYS A C 1
ATOM 4057 O O . LYS A 1 558 ? -16.736 3.324 -26.235 1.00 86.31 558 LYS A O 1
ATOM 4062 N N . LEU A 1 559 ? -16.945 5.338 -27.214 1.00 81.38 559 LEU A N 1
ATOM 4063 C CA . LEU A 1 559 ? -17.387 6.046 -26.020 1.00 81.38 559 LEU A CA 1
ATOM 4064 C C . LEU A 1 559 ? -18.908 5.900 -25.824 1.00 81.38 559 LEU A C 1
ATOM 4066 O O . LEU A 1 559 ? -19.650 5.864 -26.817 1.00 81.38 559 LEU A O 1
ATOM 4070 N N . PRO A 1 560 ? -19.397 5.845 -24.569 1.00 75.94 560 PRO A N 1
ATOM 4071 C CA . PRO A 1 560 ? -20.830 5.744 -24.272 1.00 75.94 560 PRO A CA 1
ATOM 4072 C C . PRO A 1 560 ? -21.631 6.955 -24.769 1.00 75.94 560 PRO A C 1
ATOM 4074 O O . PRO A 1 560 ? -22.787 6.819 -25.170 1.00 75.94 560 PRO A O 1
ATOM 4077 N N . SER A 1 561 ? -21.005 8.136 -24.765 1.00 80.38 561 SER A N 1
ATOM 4078 C CA . SER A 1 561 ? -21.600 9.408 -25.170 1.00 80.38 561 SER A CA 1
ATOM 4079 C C . SER A 1 561 ? -20.618 10.260 -25.983 1.00 80.38 561 SER A C 1
ATOM 4081 O O . SER A 1 561 ? -19.406 10.093 -25.911 1.00 80.38 561 SER A O 1
ATOM 4083 N N . CYS A 1 562 ? -21.163 11.206 -26.750 1.00 81.62 562 CYS A N 1
ATOM 4084 C CA . CYS A 1 562 ? -20.426 12.277 -27.426 1.00 81.62 562 CYS A CA 1
ATOM 4085 C C . CYS A 1 562 ? -20.378 13.586 -26.619 1.00 81.62 562 CYS A C 1
ATOM 4087 O O . CYS A 1 562 ? -20.019 14.627 -27.167 1.00 81.62 562 CYS A O 1
ATOM 4089 N N . THR A 1 563 ? -20.827 13.567 -25.366 1.00 76.56 563 THR A N 1
ATOM 4090 C CA . THR A 1 563 ? -20.830 14.731 -24.462 1.00 76.56 563 THR A CA 1
ATOM 4091 C C . THR A 1 563 ? -19.813 14.602 -23.339 1.00 76.56 563 THR A C 1
ATOM 4093 O O . THR A 1 563 ? -19.548 15.584 -22.659 1.00 76.56 563 THR A O 1
ATOM 4096 N N . ASP A 1 564 ? -19.264 13.404 -23.154 1.00 68.75 564 ASP A N 1
ATOM 4097 C CA . ASP A 1 564 ? -18.283 13.093 -22.130 1.00 68.75 564 ASP A CA 1
ATOM 4098 C C . ASP A 1 564 ? -17.190 12.221 -22.752 1.00 68.75 564 ASP A C 1
ATOM 4100 O O . ASP A 1 564 ? -17.376 11.028 -22.994 1.00 68.75 564 ASP A O 1
ATOM 4104 N N . PHE A 1 565 ? -16.076 12.868 -23.088 1.00 69.00 565 PHE A N 1
ATOM 4105 C CA .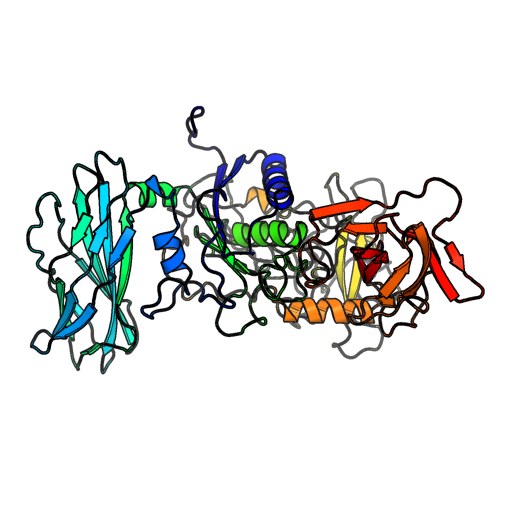 PHE A 1 565 ? -14.897 12.227 -23.666 1.00 69.00 565 PHE A CA 1
ATOM 4106 C C . PHE A 1 565 ? -13.884 11.792 -22.594 1.00 69.00 565 PHE A C 1
ATOM 4108 O O . PHE A 1 565 ? -12.840 11.258 -22.952 1.00 69.00 565 PHE A O 1
ATOM 4115 N N . ALA A 1 566 ? -14.197 11.996 -21.306 1.00 55.69 566 ALA A N 1
ATOM 4116 C CA . ALA A 1 566 ? -13.433 11.487 -20.167 1.00 55.69 566 ALA A CA 1
ATOM 4117 C C . ALA A 1 566 ? -14.021 10.178 -19.597 1.00 55.69 566 ALA A C 1
ATOM 4119 O O . ALA A 1 566 ? -13.390 9.535 -18.763 1.00 55.69 566 ALA A O 1
ATOM 4120 N N . ALA A 1 567 ? -15.211 9.770 -20.051 1.00 57.03 567 ALA A N 1
ATOM 4121 C CA . ALA A 1 567 ? -15.849 8.522 -19.647 1.00 57.03 567 ALA A CA 1
ATOM 4122 C C . ALA A 1 567 ? -15.055 7.277 -20.082 1.00 57.03 567 ALA A C 1
ATOM 4124 O O . ALA A 1 567 ? -14.601 7.175 -21.227 1.00 57.03 567 ALA A O 1
ATOM 4125 N N . THR A 1 568 ? -14.980 6.285 -19.192 1.00 54.69 568 THR A N 1
ATOM 4126 C CA . THR A 1 568 ? -14.345 4.987 -19.449 1.00 54.69 568 THR A CA 1
ATOM 4127 C C . THR A 1 568 ? -15.017 4.280 -20.635 1.00 54.69 568 THR A C 1
ATOM 4129 O O . THR A 1 568 ? -16.240 4.088 -20.629 1.00 54.69 568 THR A O 1
ATOM 4132 N N . PRO A 1 569 ? -14.267 3.890 -21.682 1.00 62.59 569 PRO A N 1
ATOM 4133 C CA . PRO A 1 569 ? -14.837 3.190 -22.827 1.00 62.59 569 PRO A CA 1
ATOM 4134 C C . PRO A 1 569 ? -15.351 1.798 -22.442 1.00 62.59 569 PRO A C 1
ATOM 4136 O O . PRO A 1 569 ? -14.713 1.091 -21.669 1.00 62.59 569 PRO A O 1
ATOM 4139 N N . ALA A 1 570 ? -16.480 1.383 -23.022 1.00 52.88 570 ALA A N 1
ATOM 4140 C CA . ALA A 1 570 ? -17.105 0.099 -22.691 1.00 52.88 570 ALA A CA 1
ATOM 4141 C C . ALA A 1 570 ? -16.353 -1.113 -23.270 1.00 52.88 570 ALA A C 1
ATOM 4143 O O . ALA A 1 570 ? -16.413 -2.180 -22.679 1.00 52.88 570 ALA A O 1
ATOM 4144 N N . ASP A 1 571 ? -15.645 -0.942 -24.396 1.00 60.56 571 ASP A N 1
ATOM 4145 C CA . ASP A 1 571 ? -14.885 -2.004 -25.067 1.00 60.56 571 ASP A CA 1
ATOM 4146 C C . ASP A 1 571 ? -13.764 -1.404 -25.933 1.00 60.56 571 ASP A C 1
ATOM 4148 O O . ASP A 1 571 ? -14.027 -0.716 -26.930 1.00 60.56 571 ASP A O 1
ATOM 4152 N N . ALA A 1 572 ? -12.506 -1.676 -25.577 1.00 63.88 572 ALA A N 1
ATOM 4153 C CA . ALA A 1 572 ? -11.354 -1.369 -26.420 1.00 63.88 572 ALA A CA 1
ATOM 4154 C C . ALA A 1 572 ? -11.069 -2.538 -27.370 1.00 63.88 572 ALA A C 1
ATOM 4156 O O . ALA A 1 572 ? -10.980 -3.691 -26.954 1.00 63.88 572 ALA A O 1
ATOM 4157 N N . ILE A 1 573 ? -10.912 -2.238 -28.658 1.00 67.56 573 ILE A N 1
ATOM 4158 C CA . ILE A 1 573 ? -10.569 -3.213 -29.693 1.00 67.56 573 ILE A CA 1
ATOM 4159 C C . ILE A 1 573 ? -9.158 -2.909 -30.190 1.00 67.56 573 ILE A C 1
ATOM 4161 O O . ILE A 1 573 ? -8.874 -1.793 -30.644 1.00 67.56 573 ILE A O 1
ATOM 4165 N N . GLU A 1 574 ? -8.297 -3.927 -30.147 1.00 61.22 574 GLU A N 1
ATOM 4166 C CA . GLU A 1 574 ? -6.992 -3.891 -30.801 1.00 61.22 574 GLU A CA 1
ATOM 4167 C C . GLU A 1 574 ? -7.167 -3.702 -32.299 1.00 61.22 574 GLU A C 1
ATOM 4169 O O . GLU A 1 574 ? -7.872 -4.460 -32.974 1.00 61.22 574 GLU A O 1
ATOM 4174 N N . ILE A 1 575 ? -6.473 -2.717 -32.849 1.00 64.12 575 ILE A N 1
ATOM 4175 C CA . ILE A 1 575 ? -6.422 -2.542 -34.290 1.00 64.12 575 ILE A CA 1
ATOM 4176 C C . ILE A 1 575 ? -5.326 -3.480 -34.792 1.00 64.12 575 ILE A C 1
ATOM 4178 O O . ILE A 1 575 ? -4.166 -3.107 -34.951 1.00 64.12 575 ILE A O 1
ATOM 4182 N N . THR A 1 576 ? -5.685 -4.749 -34.995 1.00 54.38 576 THR A N 1
ATOM 4183 C CA . THR A 1 576 ? -4.744 -5.747 -35.506 1.00 54.38 576 THR A CA 1
ATOM 4184 C C . THR A 1 576 ? -4.451 -5.484 -36.977 1.00 54.38 576 THR A C 1
ATOM 4186 O O . THR A 1 576 ? -5.363 -5.466 -37.807 1.00 54.38 576 THR A O 1
ATOM 4189 N N . ASN A 1 577 ? -3.165 -5.332 -37.299 1.00 51.09 577 ASN A N 1
ATOM 4190 C CA . ASN A 1 577 ? -2.633 -5.161 -38.650 1.00 51.09 577 ASN A CA 1
ATOM 4191 C C . ASN A 1 577 ? -2.945 -6.380 -39.538 1.00 51.09 577 ASN A C 1
ATOM 4193 O O . ASN A 1 577 ? -2.101 -7.247 -39.743 1.00 51.09 577 ASN A O 1
ATOM 4197 N N . THR A 1 578 ? -4.149 -6.458 -40.096 1.00 36.78 578 THR A N 1
ATOM 4198 C CA . THR A 1 578 ? -4.484 -7.428 -41.143 1.00 36.78 578 THR A CA 1
ATOM 4199 C C . THR A 1 578 ? -4.879 -6.691 -42.415 1.00 36.78 578 THR A C 1
ATOM 4201 O O . THR A 1 578 ? -5.974 -6.156 -42.543 1.00 36.78 578 THR A O 1
ATOM 4204 N N . GLY A 1 579 ? -3.945 -6.681 -43.372 1.00 37.66 579 GLY A N 1
ATOM 4205 C CA . GLY A 1 579 ? -4.213 -6.377 -44.778 1.00 37.66 579 GLY A CA 1
ATOM 4206 C C . GLY A 1 579 ? -4.006 -4.922 -45.210 1.00 37.66 579 GLY A C 1
ATOM 4207 O O . GLY A 1 579 ? -4.965 -4.190 -45.417 1.00 37.66 579 GLY A O 1
ATOM 4208 N N . GLY A 1 580 ? -2.755 -4.530 -45.480 1.00 42.22 580 GLY A N 1
ATOM 4209 C CA . GLY A 1 580 ? -2.472 -3.581 -46.571 1.00 42.22 580 GLY A CA 1
ATOM 4210 C C . GLY A 1 580 ? -2.371 -2.079 -46.271 1.00 42.22 580 GLY A C 1
ATOM 4211 O O . GLY A 1 580 ? -2.121 -1.330 -47.209 1.00 42.22 580 GLY A O 1
ATOM 4212 N N . THR A 1 581 ? -2.459 -1.621 -45.018 1.00 48.75 581 THR A N 1
ATOM 4213 C CA . THR A 1 581 ? -1.858 -0.337 -44.592 1.00 48.75 581 THR A CA 1
ATOM 4214 C C . THR A 1 581 ? -1.288 -0.473 -43.187 1.00 48.75 581 THR A C 1
ATOM 4216 O O . THR A 1 581 ? -2.023 -0.470 -42.205 1.00 48.75 581 THR A O 1
ATOM 4219 N N . SER A 1 582 ? 0.032 -0.631 -43.146 1.00 65.38 582 SER A N 1
ATOM 4220 C CA . SER A 1 582 ? 0.892 -0.850 -41.988 1.00 65.38 582 SER A CA 1
ATOM 4221 C C . SER A 1 582 ? 1.220 0.457 -41.270 1.00 65.38 582 SER A C 1
ATOM 4223 O O . SER A 1 582 ? 1.430 1.478 -41.931 1.00 65.38 582 SER A O 1
ATOM 4225 N N . LEU A 1 583 ? 1.358 0.405 -39.940 1.00 83.62 583 LEU A N 1
ATOM 4226 C CA . LEU A 1 583 ? 2.230 1.345 -39.234 1.00 83.62 583 LEU A CA 1
ATOM 4227 C C . LEU A 1 583 ? 3.552 1.423 -40.006 1.00 83.62 583 LEU A C 1
ATOM 4229 O O . LEU A 1 583 ? 4.169 0.396 -40.298 1.00 83.62 583 LEU A O 1
ATOM 4233 N N . LYS A 1 584 ? 3.948 2.629 -40.390 1.00 88.50 584 LYS A N 1
ATOM 4234 C CA . LYS A 1 584 ? 5.201 2.875 -41.098 1.00 88.50 584 LYS A CA 1
ATOM 4235 C C . LYS A 1 584 ? 5.890 4.083 -40.498 1.00 88.50 584 LYS A C 1
ATOM 4237 O O . LYS A 1 584 ? 5.219 4.987 -40.006 1.00 88.50 584 LYS A O 1
ATOM 4242 N N . TYR A 1 585 ? 7.207 4.102 -40.610 1.00 90.94 585 TYR A N 1
ATOM 4243 C CA . TYR A 1 585 ? 7.991 5.305 -40.412 1.00 90.94 585 TYR A CA 1
ATOM 4244 C C . TYR A 1 585 ? 8.214 5.972 -41.776 1.00 90.94 585 TYR A C 1
ATOM 4246 O O . TYR A 1 585 ? 8.708 5.335 -42.710 1.00 90.94 585 TYR A O 1
ATOM 4254 N N . ASP A 1 586 ? 7.761 7.214 -41.931 1.00 91.62 586 ASP A N 1
ATOM 4255 C CA . ASP A 1 586 ? 7.937 8.009 -43.144 1.00 91.62 586 ASP A CA 1
ATOM 4256 C C . ASP A 1 586 ? 9.224 8.828 -43.026 1.00 91.62 586 ASP A C 1
ATOM 4258 O O . ASP A 1 586 ? 9.255 9.874 -42.383 1.00 91.62 586 ASP A O 1
ATOM 4262 N N . THR A 1 587 ? 10.290 8.354 -43.669 1.00 89.81 587 THR A N 1
ATOM 4263 C CA . THR A 1 587 ? 11.614 8.992 -43.622 1.00 89.81 587 THR A CA 1
ATOM 4264 C C . THR A 1 587 ? 11.670 10.352 -44.313 1.00 89.81 587 THR A C 1
ATOM 4266 O O . THR A 1 587 ? 12.616 11.099 -44.093 1.00 89.81 587 THR A O 1
ATOM 4269 N N . THR A 1 588 ? 10.694 10.684 -45.166 1.00 90.06 588 THR A N 1
ATOM 4270 C CA . THR A 1 588 ? 10.640 11.998 -45.828 1.00 90.06 588 THR A CA 1
ATOM 4271 C C . THR A 1 588 ? 9.988 13.027 -44.920 1.00 90.06 588 THR A C 1
ATOM 4273 O O . THR A 1 588 ? 10.402 14.183 -44.898 1.00 90.06 588 THR A O 1
ATOM 4276 N N . ALA A 1 589 ? 8.956 12.607 -44.189 1.00 88.56 589 ALA A N 1
ATOM 4277 C CA . ALA A 1 589 ? 8.248 13.470 -43.258 1.00 88.56 589 ALA A CA 1
ATOM 4278 C C . ALA A 1 589 ? 8.855 13.482 -41.845 1.00 88.56 589 ALA A C 1
ATOM 4280 O O . ALA A 1 589 ? 8.484 14.365 -41.084 1.00 88.56 589 ALA A O 1
ATOM 4281 N N . GLY A 1 590 ? 9.739 12.531 -41.514 1.00 91.88 590 GLY A N 1
ATOM 4282 C CA . GLY A 1 590 ? 10.318 12.382 -40.175 1.00 91.88 590 GLY A CA 1
ATOM 4283 C C . GLY A 1 590 ? 9.248 12.072 -39.132 1.00 91.88 590 GLY A C 1
ATOM 4284 O O . GLY A 1 590 ? 9.088 12.818 -38.187 1.00 91.88 590 GLY A O 1
ATOM 4285 N N . GLN A 1 591 ? 8.389 11.077 -39.384 1.00 94.31 591 GLN A N 1
ATOM 4286 C CA . GLN A 1 591 ? 7.317 10.720 -38.445 1.00 94.31 591 GLN A CA 1
ATOM 4287 C C . GLN A 1 591 ? 6.758 9.323 -38.722 1.00 94.31 591 GLN A C 1
ATOM 4289 O O . GLN A 1 591 ? 6.758 8.829 -39.855 1.00 94.31 591 GLN A O 1
ATOM 4294 N N . PHE A 1 592 ? 6.162 8.711 -37.705 1.00 93.62 592 PHE A N 1
ATOM 4295 C CA . PHE A 1 592 ? 5.299 7.551 -37.872 1.00 93.62 592 PHE A CA 1
ATOM 4296 C C . PHE A 1 592 ? 3.962 7.942 -38.503 1.00 93.62 592 PHE A C 1
ATOM 4298 O O . PHE A 1 592 ? 3.419 9.020 -38.263 1.00 93.62 592 PHE A O 1
ATOM 4305 N N . GLN A 1 593 ? 3.388 7.027 -39.285 1.00 91.38 593 GLN A N 1
ATOM 4306 C CA . GLN A 1 593 ? 2.026 7.124 -39.796 1.00 91.38 593 GLN A CA 1
ATOM 4307 C C . GLN A 1 593 ? 1.293 5.793 -39.600 1.00 91.38 593 GLN A C 1
ATOM 4309 O O . GLN A 1 593 ? 1.656 4.778 -40.200 1.00 91.38 593 GLN A O 1
ATOM 4314 N N . ALA A 1 594 ? 0.206 5.820 -38.827 1.00 88.31 594 ALA A N 1
ATOM 4315 C CA . ALA A 1 594 ? -0.770 4.739 -38.724 1.00 88.31 594 ALA A CA 1
ATOM 4316 C C . ALA A 1 594 ? -2.078 5.153 -39.414 1.00 88.31 594 ALA A C 1
ATOM 4318 O O . ALA A 1 594 ? -2.612 6.228 -39.164 1.00 88.31 594 ALA A O 1
ATOM 4319 N N . ASN A 1 595 ? -2.613 4.319 -40.306 1.00 88.00 595 ASN A N 1
ATOM 4320 C CA . ASN A 1 595 ? -3.874 4.618 -40.987 1.00 88.00 595 ASN A CA 1
ATOM 4321 C C . ASN A 1 595 ? -5.029 3.914 -40.279 1.00 88.00 595 ASN A C 1
ATOM 4323 O O . ASN A 1 595 ? -5.207 2.704 -40.405 1.00 88.00 595 ASN A O 1
ATOM 4327 N N . TRP A 1 596 ? -5.840 4.684 -39.562 1.00 89.62 596 TRP A N 1
ATOM 4328 C CA . TRP A 1 596 ? -7.015 4.171 -38.879 1.00 89.62 596 TRP A CA 1
ATOM 4329 C C . TRP A 1 596 ? -8.242 4.200 -39.788 1.00 89.62 596 TRP A C 1
ATOM 4331 O O . TRP A 1 596 ? -8.703 5.263 -40.206 1.00 89.62 596 TRP A O 1
ATOM 4341 N N . LYS A 1 597 ? -8.802 3.026 -40.095 1.00 89.31 597 LYS A N 1
ATOM 4342 C CA . LYS A 1 597 ? -10.073 2.920 -40.815 1.00 89.31 597 LYS A CA 1
ATOM 4343 C C . LYS A 1 597 ? -11.230 3.061 -39.830 1.00 89.31 597 LYS A C 1
ATOM 4345 O O . LYS A 1 597 ? -11.494 2.147 -39.055 1.00 89.31 597 LYS A O 1
ATOM 4350 N N . THR A 1 598 ? -11.946 4.180 -39.888 1.00 90.62 598 THR A N 1
ATOM 4351 C CA . THR A 1 598 ? -13.038 4.444 -38.950 1.00 90.62 598 THR A CA 1
ATOM 4352 C C . THR A 1 598 ? -14.192 3.455 -39.141 1.00 90.62 598 THR A C 1
ATOM 4354 O O . THR A 1 598 ? -14.528 3.103 -40.281 1.00 90.62 598 THR A O 1
ATOM 4357 N N . PRO A 1 599 ? -14.855 3.025 -38.056 1.00 90.06 599 PRO A N 1
ATOM 4358 C CA . PRO A 1 599 ? -16.084 2.245 -38.145 1.00 90.06 599 PRO A CA 1
ATOM 4359 C C . PRO A 1 599 ? -17.163 2.957 -38.974 1.00 90.06 599 PRO A C 1
ATOM 4361 O O . PRO A 1 599 ? -17.259 4.185 -39.005 1.00 90.06 599 PRO A O 1
ATOM 4364 N N . LYS A 1 600 ? -18.027 2.196 -39.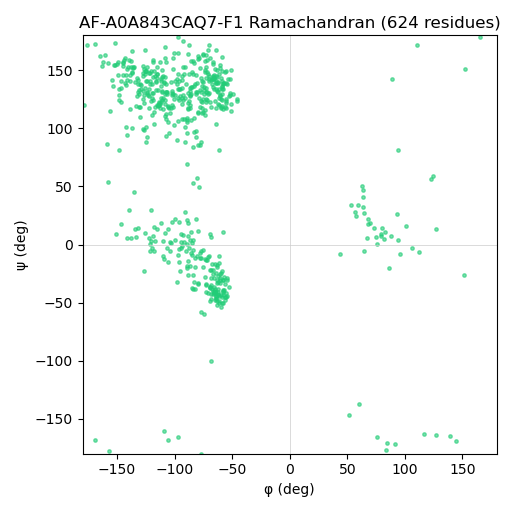653 1.00 93.06 600 LYS A N 1
ATOM 4365 C CA . LYS A 1 600 ? -19.166 2.746 -40.417 1.00 93.06 600 LYS A CA 1
ATOM 4366 C C . LYS A 1 600 ? -20.378 2.998 -39.510 1.00 93.06 600 LYS A C 1
ATOM 4368 O O . LYS A 1 600 ? -21.464 2.493 -39.774 1.00 93.06 600 LYS A O 1
ATOM 4373 N N . LEU A 1 601 ? -20.174 3.738 -38.423 1.00 89.81 601 LEU A N 1
ATOM 4374 C CA . LEU A 1 601 ? -21.183 3.986 -37.392 1.00 89.81 601 LEU A CA 1
ATOM 4375 C C . LEU A 1 601 ? -21.371 5.500 -37.201 1.00 89.81 601 LEU A C 1
ATOM 4377 O O . LEU A 1 601 ? -20.628 6.109 -36.432 1.00 89.81 601 LEU A O 1
ATOM 4381 N N . PRO A 1 602 ? -22.318 6.140 -37.908 1.00 89.69 602 PRO A N 1
ATOM 4382 C CA . PRO A 1 602 ? -22.533 7.580 -37.784 1.00 89.69 602 PRO A CA 1
ATOM 4383 C C . PRO A 1 602 ? -23.056 7.945 -36.387 1.00 89.69 602 PRO A C 1
ATOM 4385 O O . PRO A 1 602 ? -23.678 7.129 -35.709 1.00 89.69 602 PRO A O 1
ATOM 4388 N N . ASN A 1 603 ? -22.815 9.187 -35.970 1.00 89.19 603 ASN A N 1
ATOM 4389 C CA . ASN A 1 603 ? -23.180 9.748 -34.666 1.00 89.19 603 ASN A CA 1
ATOM 4390 C C . ASN A 1 603 ? -22.628 8.979 -33.456 1.00 89.19 603 ASN A C 1
ATOM 4392 O O . ASN A 1 603 ? -23.211 9.020 -32.376 1.00 89.19 603 ASN A O 1
ATOM 4396 N N . THR A 1 604 ? -21.495 8.296 -33.621 1.00 91.38 604 THR A N 1
ATOM 4397 C CA . THR A 1 604 ? -20.783 7.645 -32.516 1.00 91.38 604 THR A CA 1
ATOM 4398 C C . THR A 1 604 ? -19.470 8.356 -32.227 1.00 91.38 604 THR A C 1
ATOM 4400 O O . THR A 1 604 ? -18.863 8.938 -33.131 1.00 91.38 604 THR A O 1
ATOM 4403 N N . CYS A 1 605 ? -19.044 8.311 -30.967 1.00 90.75 605 CYS A N 1
ATOM 4404 C CA . CYS A 1 605 ? -17.790 8.898 -30.520 1.00 90.75 605 CYS A CA 1
ATOM 4405 C C . CYS A 1 605 ? -16.784 7.823 -30.138 1.00 90.75 605 CYS A C 1
ATOM 4407 O O . CYS A 1 605 ? -17.158 6.753 -29.659 1.00 90.75 605 CYS A O 1
ATOM 4409 N N . TRP A 1 606 ? -15.520 8.098 -30.430 1.00 90.44 606 TRP A N 1
ATOM 4410 C CA . TRP A 1 606 ? -14.431 7.138 -30.344 1.00 90.44 606 TRP A CA 1
ATOM 4411 C C . TRP A 1 606 ? -13.200 7.797 -29.754 1.00 90.44 606 TRP A C 1
ATOM 4413 O O . TRP A 1 606 ? -12.921 8.965 -30.030 1.00 90.44 606 TRP A O 1
ATOM 4423 N N . VAL A 1 607 ? -12.450 7.013 -28.995 1.00 87.69 607 VAL A N 1
ATOM 4424 C CA . VAL A 1 607 ? -11.092 7.333 -28.574 1.00 87.69 607 VAL A CA 1
ATOM 4425 C C . VAL A 1 607 ? -10.1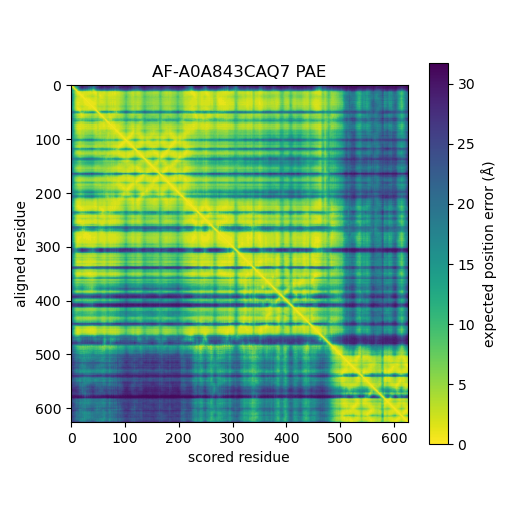26 6.410 -29.307 1.00 87.69 607 VAL A C 1
ATOM 4427 O O . VAL A 1 607 ? -10.425 5.233 -29.524 1.00 87.69 607 VAL A O 1
ATOM 4430 N N . VAL A 1 608 ? -8.992 6.959 -29.728 1.00 87.94 608 VAL A N 1
ATOM 4431 C CA . VAL A 1 608 ? -7.917 6.226 -30.397 1.00 87.94 608 VAL A CA 1
ATOM 4432 C C . VAL A 1 608 ? -6.611 6.497 -29.670 1.00 87.94 608 VAL A C 1
ATOM 4434 O O . VAL A 1 608 ? -6.302 7.659 -29.402 1.00 87.94 608 VAL A O 1
ATOM 4437 N N . LYS A 1 609 ? -5.855 5.435 -29.371 1.00 86.94 609 LYS A N 1
ATOM 4438 C CA . LYS A 1 609 ? -4.621 5.498 -28.578 1.00 86.94 609 LYS A CA 1
ATOM 4439 C C . LYS A 1 609 ? -3.478 4.747 -29.262 1.00 86.94 609 LYS A C 1
ATOM 4441 O O . LYS A 1 609 ? -3.673 3.619 -29.721 1.00 86.94 609 LYS A O 1
ATOM 4446 N N . VAL A 1 610 ? -2.302 5.373 -29.328 1.00 86.94 610 VAL A N 1
ATOM 4447 C CA . VAL A 1 610 ? -1.018 4.737 -29.692 1.00 86.94 610 VAL A CA 1
ATOM 4448 C C . VAL A 1 610 ? -0.155 4.666 -28.441 1.00 86.94 610 VAL A C 1
ATOM 4450 O O . VAL A 1 610 ? -0.121 5.652 -27.711 1.00 86.94 610 VAL A O 1
ATOM 4453 N N . ASN A 1 611 ? 0.559 3.559 -28.225 1.00 83.31 611 ASN A N 1
ATOM 4454 C CA . ASN A 1 611 ? 1.487 3.394 -27.106 1.00 83.31 611 ASN A CA 1
ATOM 4455 C C . ASN A 1 611 ? 2.917 3.091 -27.577 1.00 83.31 611 ASN A C 1
ATOM 4457 O O . ASN A 1 611 ? 3.123 2.259 -28.465 1.00 83.31 611 ASN A O 1
ATOM 4461 N N . ALA A 1 612 ? 3.896 3.712 -26.926 1.00 80.62 612 ALA A N 1
ATOM 4462 C CA . ALA A 1 612 ? 5.307 3.373 -27.034 1.00 80.62 612 ALA A CA 1
ATOM 4463 C C . ALA A 1 612 ? 5.623 2.049 -26.315 1.00 80.62 612 ALA A C 1
ATOM 4465 O O . ALA A 1 612 ? 4.940 1.639 -25.371 1.00 80.62 612 ALA A O 1
ATOM 4466 N N . THR A 1 613 ? 6.667 1.356 -26.769 1.00 74.00 613 THR A N 1
ATOM 4467 C CA . THR A 1 613 ? 7.082 0.060 -26.211 1.00 74.00 613 THR A CA 1
ATOM 4468 C C . THR A 1 613 ? 7.884 0.186 -24.917 1.00 74.00 613 THR A C 1
ATOM 4470 O O . THR A 1 613 ? 7.757 -0.680 -24.054 1.00 74.00 613 THR A O 1
ATOM 4473 N N . ASN A 1 614 ? 8.707 1.226 -24.744 1.00 65.94 614 ASN A N 1
ATOM 4474 C CA . ASN A 1 614 ? 9.648 1.281 -23.617 1.00 65.94 614 ASN A CA 1
ATOM 4475 C C . ASN A 1 614 ? 9.009 1.711 -22.287 1.00 65.94 614 ASN A C 1
ATOM 4477 O O . ASN A 1 614 ? 9.449 1.249 -21.243 1.00 65.94 614 ASN A O 1
ATOM 4481 N N . ASN A 1 615 ? 8.006 2.585 -22.304 1.00 60.84 615 ASN A N 1
ATOM 4482 C CA . ASN A 1 615 ? 7.450 3.192 -21.091 1.00 60.84 615 ASN A CA 1
ATOM 4483 C C . ASN A 1 615 ? 5.920 3.286 -21.085 1.00 60.84 615 ASN A C 1
ATOM 4485 O O . ASN A 1 615 ? 5.352 3.904 -20.190 1.00 60.84 615 ASN A O 1
ATOM 4489 N N . GLY A 1 616 ? 5.254 2.723 -22.097 1.00 64.69 616 GLY A N 1
ATOM 4490 C CA . GLY A 1 616 ? 3.802 2.801 -22.230 1.00 64.69 616 GLY A CA 1
ATOM 4491 C C . GLY A 1 616 ? 3.259 4.206 -22.515 1.00 64.69 616 GLY A C 1
ATOM 4492 O O . GLY A 1 616 ? 2.033 4.346 -22.565 1.00 64.69 616 GLY A O 1
ATOM 4493 N N . GLU A 1 617 ? 4.121 5.215 -22.742 1.00 75.50 617 GLU A N 1
ATOM 4494 C CA . GLU A 1 617 ? 3.692 6.570 -23.102 1.00 75.50 617 GLU A CA 1
ATOM 4495 C C . GLU A 1 617 ? 2.741 6.512 -24.292 1.00 75.50 617 GLU A C 1
ATOM 4497 O O . GLU A 1 617 ? 2.886 5.670 -25.181 1.00 75.50 617 GLU A O 1
ATOM 4502 N N . SER A 1 618 ? 1.728 7.376 -24.283 1.00 82.88 618 SER A N 1
ATOM 4503 C CA . SER A 1 618 ? 0.667 7.305 -25.269 1.00 82.88 618 SER A CA 1
ATOM 4504 C C . SER A 1 618 ? 0.195 8.651 -25.779 1.00 82.88 618 SER A C 1
ATOM 4506 O O . SER A 1 618 ? 0.234 9.662 -25.080 1.00 82.88 618 SER A O 1
ATOM 4508 N N . LEU A 1 619 ? -0.304 8.624 -27.012 1.00 87.56 619 LEU A N 1
ATOM 4509 C CA . LEU A 1 619 ? -1.048 9.718 -27.622 1.00 87.56 619 LEU A CA 1
ATOM 4510 C C . LEU A 1 619 ? -2.502 9.304 -27.783 1.00 87.56 619 LEU A C 1
ATOM 4512 O O . LEU A 1 619 ? -2.788 8.239 -28.333 1.00 87.56 619 LEU A O 1
ATOM 4516 N N . THR A 1 620 ? -3.403 10.182 -27.352 1.00 88.12 620 THR A N 1
ATOM 4517 C CA . THR A 1 620 ? -4.848 9.941 -27.353 1.00 88.12 620 THR A CA 1
ATOM 4518 C C . THR A 1 620 ? -5.563 11.011 -28.166 1.00 88.12 620 THR A C 1
ATOM 4520 O O . THR A 1 620 ? -5.405 12.200 -27.898 1.00 88.12 620 THR A O 1
ATOM 4523 N N . ALA A 1 621 ? -6.394 10.599 -29.124 1.00 89.56 621 ALA A N 1
ATOM 4524 C CA . ALA A 1 621 ? -7.265 11.498 -29.878 1.00 89.56 621 ALA A CA 1
ATOM 4525 C C . ALA A 1 621 ? -8.730 11.067 -29.823 1.00 89.56 621 ALA A C 1
ATOM 4527 O O . ALA A 1 621 ? -9.056 9.878 -29.827 1.00 89.56 621 ALA A O 1
ATOM 4528 N N . TYR A 1 622 ? -9.610 12.067 -29.838 1.00 90.75 622 TYR A N 1
ATOM 4529 C CA . TYR A 1 622 ? -11.055 11.892 -29.782 1.00 90.75 622 TYR A CA 1
ATOM 4530 C C . TYR A 1 622 ? -11.695 12.191 -31.131 1.00 90.75 622 TYR A C 1
ATOM 4532 O O . TYR A 1 622 ? -11.351 13.174 -31.793 1.00 90.75 622 TYR A O 1
ATOM 4540 N N . PHE A 1 623 ? -12.658 11.359 -31.523 1.00 92.69 623 PHE A N 1
ATOM 4541 C CA . PHE A 1 623 ? -13.353 11.458 -32.799 1.00 92.69 623 PHE A CA 1
ATOM 4542 C C . PHE A 1 623 ? -14.868 11.372 -32.638 1.00 92.69 623 PHE A C 1
ATOM 4544 O O . PHE A 1 623 ? -15.377 10.543 -31.888 1.00 92.69 623 PHE A O 1
ATOM 4551 N N . LYS A 1 624 ? -15.593 12.167 -33.428 1.00 93.31 624 LYS A N 1
ATOM 4552 C CA . LYS A 1 624 ? -17.026 12.026 -33.693 1.00 93.31 624 LYS A CA 1
ATOM 4553 C C . LYS A 1 624 ? -17.233 11.619 -35.148 1.00 93.31 624 LYS A C 1
ATOM 4555 O O . LYS A 1 624 ? -16.816 12.320 -36.074 1.00 93.31 624 LYS A O 1
ATOM 4560 N N . LEU A 1 625 ? -17.900 10.489 -35.353 1.00 94.56 625 LEU A N 1
ATOM 4561 C CA . LEU A 1 625 ? -18.206 9.986 -36.686 1.00 94.56 625 LEU A CA 1
ATOM 4562 C C . LEU A 1 625 ? -19.502 10.611 -37.204 1.00 94.56 625 LEU A C 1
ATOM 4564 O O . LEU A 1 625 ? -20.515 10.590 -36.505 1.00 94.56 625 LEU A O 1
ATOM 4568 N N . LYS A 1 626 ? -19.475 11.156 -38.422 1.00 89.50 626 LYS A N 1
ATOM 4569 C CA . LYS A 1 626 ? -20.651 11.701 -39.122 1.00 89.50 626 LYS A CA 1
ATOM 4570 C C . LYS A 1 626 ? -21.121 10.820 -40.272 1.00 89.50 626 LYS A C 1
ATOM 4572 O O . LYS A 1 626 ? -20.269 10.139 -40.900 1.00 89.50 626 LYS A O 1
#

Radius of gyration: 28.48 Å; Cα contacts (8 Å, |Δi|>4): 1579; chains: 1; bounding box: 73×50×87 Å

Foldseek 3Di:
DDDDDPDPFAQEAAAEEEEAAQQAADPLLVVQLQVQQVVVVYGYHYHHPAHNHQHADLEAAPADDAFADLRRHNLSCCLQRQDHQQQHKDWPDLADWDWDDDVQIWIKGFFTKIWGGAPDQKWKWKKKKKFKKFWPDQFDKDKDFWDWDDDPQKDKDTKDWDWDHDDRIIIIIIIIIMMGRHTDMDTTHMTIIGMDTPDTDMDTDHRTGYIGMDTPVSVVVLQRYAYEYRHAAYDPPRQQGFQKFAAQLARYIYGHQFAPPADDGALRDPGHSHDSQSSSLSVLLRVLRNQQAALQAHCFDFPDQTDQQTDGDGDPCRNQAQFQQWQACSHQLQSGAPPRHLHHPVQGDSHGFQQFWPPAWQWLQFGQQQQPIAGCDPDFHKGWWWEDDPPDDPQQTQIDIDTHYHDDPDRTNGHPQHPPPDRHGRGDHRTQTQQPNFASRNDPDTGDTRGYDRRSSSGHSRLPRYVVRDHHSDRDPCSPPGPHRGNVRSVVSSQSQLVNLLDKDKADQDPPADDDPDAAEEAAQDKDKRKIWIGSHPPPPDDTDFDPLQWDFKWKFWDPAPVDPPHDGPDIDTPDPDDDFDFHGDPVVRITIDIDGGHNDAQIKMKIWIATDRRRDIDIGIYHHD